Protein AF-A0A7V4IIN2-F1 (afdb_monomer_lite)

Foldseek 3Di:
DDDDDDDDDDDDDPDDPPLQQDDFFAFADFAAFPDWQDDDDDGLVVQQLQAKEKEWEDDLPDPVQLVLQLVVLVVCVVQVRHYAYEYEYQDDSVRVNVSCVVCDSSRPGIYTYGDNCPNVCRPCVSNVHDDPGKMFIQASNRTTNDIDHSVPCVNVVCVVRRPPPRPQDPLNVLLVVLVVLVVVLLVCLQVVDDPPSLVVSQVSNQVSCVVNVGNDPPDHDDSVLSSLVSNLVSLLVVLLVCVLVVHDPVSNVVSCVSNVVSDDPPDDVLQVCLLSQLVSLLVLLVCCQLVVHDPVSNVVSLVSNVPRDHLPLVSLLVSLCCLQPPPSRPDGDLVSSLSSLVSSCVSVVLLALSSLQSNLSSCVVVVNLVVSLVSLVSSLVNDPDPVVSVVSVVVNVVSVVVVVVVVPDDDDD

Radius of gyration: 40.84 Å; chains: 1; bounding box: 94×86×104 Å

Secondary structure (DSSP, 8-state):
--PPPPP------------PPP-TTSBPPPP-EEEEEES----HHHHTTT-EEEEEE--TT-HHHHHHHHHHHHHHHHTTTTEEEEEEESS-HHHHHHHHHHHGGGS-SEEEEESTTHHHIIIIITTT--SSSEEEEEPTTSBEEEEE-TTTTHHHHHHHHHSSPPPPPHHHHHHHHHHHHHHHHHHHHHHT--HHHHHHHHHHHHHHHHHTT-SBTTB---HHHHHHHHHHHHHHHHHHHHHHTT--HHHHHHHHHHHGGGPPTT--HHHHHHHHHHHHHHHHHHHHHHTT--HHHHHHHHHHHHT-----HHHHHHHHHHHHH-TT--S--HHHHHHHHHHHHHHTTT--HHHHHHHHHHHHHTT-HHHHHHHHHHHHHH---HHHHHHHHHHHHHHHHHHHHHHT-----

pLDDT: mean 90.15, std 13.03, range [38.31, 98.62]

Sequence (413 aa):
MKRHFPALVAALALVPFTALSAKLGDPAAPLKIAAWIKGEPVDLAEVKGKKIVVVEFWATWCGPCRTSIPHLTELQKQFADEVIFIGISDESADKVRPFVDQMGDKMDYTVAVDDNRQTSDGYMKAYGQNGIPCAFIVDREGRVAWVGHPMGDLHAQLHKLADAPAPESPADKQRAEARRKLKEFTELAAQGGDAARLDALAAELSALDRELGGLEPGRKFDGSALRRTVRFETLMRDYQRAIAAGQSAEVVARLEAEAKPLAPPGFKFEDYRGTVGLQRAFQEYYRAVTTGGEASKIEVLTRRLELVESTDVDAQNEIAWTLLTDERIKTRNPKLALKFAEAAFRASDGRNADVLDTYARALFDNQQAAEATRQQRRAVELTTEAARKAELRATLERYERSLSVVTNAPAAR

Structure (mmCIF, N/CA/C/O backbone):
data_AF-A0A7V4IIN2-F1
#
_entry.id   AF-A0A7V4IIN2-F1
#
loop_
_atom_site.group_PDB
_atom_site.id
_atom_site.type_symbol
_atom_site.label_atom_id
_atom_site.label_alt_id
_atom_site.label_comp_id
_atom_site.label_asym_id
_atom_site.label_entity_id
_atom_site.label_seq_id
_atom_site.pdbx_PDB_ins_code
_atom_site.Cartn_x
_atom_site.Cartn_y
_atom_site.Cartn_z
_atom_site.occupancy
_atom_site.B_iso_or_equiv
_atom_site.auth_seq_id
_atom_site.auth_comp_id
_atom_site.auth_asym_id
_atom_site.auth_atom_id
_atom_site.pdbx_PDB_model_num
ATOM 1 N N . MET A 1 1 ? 38.439 58.459 -39.322 1.00 42.75 1 MET A N 1
ATOM 2 C CA . MET A 1 1 ? 38.034 57.206 -38.643 1.00 42.75 1 MET A CA 1
ATOM 3 C C . MET A 1 1 ? 38.003 56.061 -39.650 1.00 42.75 1 MET A C 1
ATOM 5 O O . MET A 1 1 ? 37.035 55.936 -40.382 1.00 42.75 1 MET A O 1
ATOM 9 N N . LYS A 1 2 ? 39.060 55.246 -39.722 1.00 38.31 2 LYS A N 1
ATOM 10 C CA . LYS A 1 2 ? 39.044 53.930 -40.381 1.00 38.31 2 LYS A CA 1
ATOM 11 C C . LYS A 1 2 ? 39.754 52.974 -39.423 1.00 38.31 2 LYS A C 1
ATOM 13 O O . LYS A 1 2 ? 40.936 53.155 -39.157 1.00 38.31 2 LYS A O 1
ATOM 18 N N . ARG A 1 3 ? 39.001 52.071 -38.792 1.00 47.53 3 ARG A N 1
ATOM 19 C CA . ARG A 1 3 ? 39.524 51.088 -37.833 1.00 47.53 3 ARG A CA 1
ATOM 20 C C . ARG A 1 3 ? 39.933 49.835 -38.606 1.00 47.53 3 ARG A C 1
ATOM 22 O O . ARG A 1 3 ? 39.095 49.234 -39.268 1.00 47.53 3 ARG A O 1
ATOM 29 N N . HIS A 1 4 ? 41.209 49.474 -38.521 1.00 44.88 4 HIS A N 1
ATOM 30 C CA . HIS A 1 4 ? 41.732 48.191 -38.980 1.00 44.88 4 HIS A CA 1
ATOM 31 C C . HIS A 1 4 ? 41.374 47.100 -37.959 1.00 44.88 4 HIS A C 1
ATOM 33 O O . HIS A 1 4 ? 41.642 47.264 -36.771 1.00 44.88 4 HIS A O 1
ATOM 39 N N . PHE A 1 5 ? 40.771 46.004 -38.419 1.00 38.94 5 PHE A N 1
ATOM 40 C CA . PHE A 1 5 ? 40.630 44.752 -37.668 1.00 38.94 5 PHE A CA 1
ATOM 41 C C . PHE A 1 5 ? 41.769 43.811 -38.094 1.00 38.94 5 PHE A C 1
ATOM 43 O O . PHE A 1 5 ? 41.956 43.646 -39.302 1.00 38.94 5 PHE A O 1
ATOM 50 N N . PRO A 1 6 ? 42.530 43.188 -37.176 1.00 51.00 6 PRO A N 1
ATOM 51 C CA . PRO A 1 6 ? 43.477 42.153 -37.556 1.00 51.00 6 PRO A CA 1
ATOM 52 C C . PRO A 1 6 ? 42.736 40.822 -37.741 1.00 51.00 6 PRO A C 1
ATOM 54 O O . PRO A 1 6 ? 41.896 40.440 -36.926 1.00 51.00 6 PRO A O 1
ATOM 57 N N . ALA A 1 7 ? 43.046 40.125 -38.833 1.00 45.19 7 ALA A N 1
ATOM 58 C CA . ALA A 1 7 ? 42.590 38.767 -39.091 1.00 45.19 7 ALA A CA 1
ATOM 59 C C . ALA A 1 7 ? 43.350 37.788 -38.182 1.00 45.19 7 ALA A C 1
ATOM 61 O O . ALA A 1 7 ? 44.577 37.710 -38.237 1.00 45.19 7 ALA A O 1
ATOM 62 N N . LEU A 1 8 ? 42.620 37.046 -37.348 1.00 41.69 8 LEU A N 1
ATOM 63 C CA . LEU A 1 8 ? 43.163 35.944 -36.560 1.00 41.69 8 LEU A CA 1
ATOM 64 C C . LEU A 1 8 ? 43.111 34.672 -37.422 1.00 41.69 8 LEU A C 1
ATOM 66 O O . LEU A 1 8 ? 42.033 34.147 -37.696 1.00 41.69 8 LEU A O 1
ATOM 70 N N . VAL A 1 9 ? 44.267 34.192 -37.878 1.00 48.12 9 VAL A N 1
ATOM 71 C CA . VAL A 1 9 ? 44.399 32.882 -38.531 1.00 48.12 9 VAL A CA 1
ATOM 72 C C . VAL A 1 9 ? 44.405 31.820 -37.432 1.00 48.12 9 VAL A C 1
ATOM 74 O O . VAL A 1 9 ? 45.369 31.710 -36.678 1.00 48.12 9 VAL A O 1
ATOM 77 N N . ALA A 1 10 ? 43.319 31.057 -37.312 1.00 40.97 10 ALA A N 1
ATOM 78 C CA . ALA A 1 10 ? 43.254 29.908 -36.417 1.00 40.97 10 ALA A CA 1
ATOM 79 C C . ALA A 1 10 ? 43.973 28.713 -37.064 1.00 40.97 10 ALA A C 1
ATOM 81 O O . ALA A 1 10 ? 43.514 28.165 -38.065 1.00 40.97 10 ALA A O 1
ATOM 82 N N . ALA A 1 11 ? 45.113 28.318 -36.495 1.00 47.22 11 ALA A N 1
ATOM 83 C CA . ALA A 1 11 ? 45.787 27.072 -36.832 1.00 47.22 11 ALA A CA 1
ATOM 84 C C . ALA A 1 11 ? 44.962 25.889 -36.298 1.00 47.22 11 ALA A C 1
ATOM 86 O O . ALA A 1 11 ? 44.806 25.724 -35.088 1.00 47.22 11 ALA A O 1
ATOM 87 N N . LEU A 1 12 ? 44.415 25.079 -37.206 1.00 41.94 12 LEU A N 1
ATOM 88 C CA . LEU A 1 12 ? 43.689 23.856 -36.878 1.00 41.94 12 LEU A CA 1
ATOM 89 C C . LEU A 1 12 ? 44.708 22.772 -36.487 1.00 41.94 12 LEU A C 1
ATOM 91 O O . LEU A 1 12 ? 45.380 22.202 -37.345 1.00 41.94 12 LEU A O 1
ATOM 95 N N . ALA A 1 13 ? 44.861 22.510 -35.190 1.00 44.78 13 ALA A N 1
ATOM 96 C CA . ALA A 1 13 ? 45.650 21.380 -34.716 1.00 44.78 13 ALA A CA 1
ATOM 97 C C . ALA A 1 13 ? 44.906 20.072 -35.041 1.00 44.78 13 ALA A C 1
ATOM 99 O O . ALA A 1 13 ? 43.850 19.799 -34.469 1.00 44.78 13 ALA A O 1
ATOM 100 N N . LEU A 1 14 ? 45.449 19.263 -35.959 1.00 47.78 14 LEU A N 1
ATOM 101 C CA . LEU A 1 14 ? 45.040 17.867 -36.118 1.00 47.78 14 LEU A CA 1
ATOM 102 C C . LEU A 1 14 ? 45.429 17.107 -34.844 1.00 47.78 14 LEU A C 1
ATOM 104 O O . LEU A 1 14 ? 46.600 16.795 -34.631 1.00 47.78 14 LEU A O 1
ATOM 108 N N . VAL A 1 15 ? 44.445 16.797 -34.005 1.00 41.09 15 VAL A N 1
ATOM 109 C CA . VAL A 1 15 ? 44.605 15.787 -32.957 1.00 41.09 15 VAL A CA 1
ATOM 110 C C . VAL A 1 15 ? 44.488 14.419 -33.641 1.00 41.09 15 VAL A C 1
ATOM 112 O O . VAL A 1 15 ? 43.476 14.170 -34.301 1.00 41.09 15 VAL A O 1
ATOM 115 N N . PRO A 1 16 ? 45.495 13.533 -33.549 1.00 40.69 16 PRO A N 1
ATOM 116 C CA . PRO A 1 16 ? 45.401 12.207 -34.139 1.00 40.69 16 PRO A CA 1
ATOM 117 C C . PRO A 1 16 ? 44.285 11.423 -33.439 1.00 40.69 16 PRO A C 1
ATOM 119 O O . PRO A 1 16 ? 44.262 11.311 -32.214 1.00 40.69 16 PRO A O 1
ATOM 122 N N . PHE A 1 17 ? 43.353 10.887 -34.227 1.00 40.25 17 PHE A N 1
ATOM 123 C CA . PHE A 1 17 ? 42.291 9.998 -33.762 1.00 40.25 17 PHE A CA 1
ATOM 124 C C . PHE A 1 17 ? 42.932 8.654 -33.386 1.00 40.25 17 PHE A C 1
ATOM 126 O O . PHE A 1 17 ? 43.037 7.740 -34.201 1.00 40.25 17 PHE A O 1
ATOM 133 N N . THR A 1 18 ? 43.444 8.533 -32.164 1.00 42.94 18 THR A N 1
ATOM 134 C CA . THR A 1 18 ? 43.781 7.220 -31.614 1.00 42.94 18 THR A CA 1
ATOM 135 C C . THR A 1 18 ? 42.470 6.460 -31.453 1.00 42.94 18 THR A C 1
ATOM 137 O O . THR A 1 18 ? 41.661 6.824 -30.600 1.00 42.94 18 THR A O 1
ATOM 140 N N . ALA A 1 19 ? 42.231 5.450 -32.295 1.00 49.09 19 ALA A N 1
ATOM 141 C CA . ALA A 1 19 ? 41.097 4.547 -32.141 1.00 49.09 19 ALA A CA 1
ATOM 142 C C . ALA A 1 19 ? 41.188 3.904 -30.751 1.00 49.09 19 ALA A C 1
ATOM 144 O O . ALA A 1 19 ? 42.097 3.122 -30.470 1.00 49.09 19 ALA A O 1
ATOM 145 N N . LEU A 1 20 ? 40.296 4.316 -29.853 1.00 59.19 20 LEU A N 1
ATOM 146 C CA . LEU A 1 20 ? 40.226 3.779 -28.505 1.00 59.19 20 LEU A CA 1
ATOM 147 C C . LEU A 1 20 ? 39.726 2.333 -28.620 1.00 59.19 20 LEU A C 1
ATOM 149 O O . LEU A 1 20 ? 38.662 2.107 -29.191 1.00 59.19 20 LEU A O 1
ATOM 153 N N . SER A 1 21 ? 40.492 1.361 -28.120 1.00 78.50 21 SER A N 1
ATOM 154 C CA . SER A 1 21 ? 40.001 -0.018 -27.998 1.00 78.50 21 SER A CA 1
ATOM 155 C C . SER A 1 21 ? 38.745 -0.022 -27.123 1.00 78.50 21 SER A C 1
ATOM 157 O O . SER A 1 21 ? 38.746 0.591 -26.050 1.00 78.50 21 SER A O 1
ATOM 159 N N . ALA A 1 22 ? 37.697 -0.706 -27.578 1.00 88.50 22 ALA A N 1
ATOM 160 C CA . ALA A 1 22 ? 36.450 -0.856 -26.838 1.00 88.50 22 ALA A CA 1
ATOM 161 C C . ALA A 1 22 ? 36.650 -1.724 -25.586 1.00 88.50 22 ALA A C 1
ATOM 163 O O . ALA A 1 22 ? 37.564 -2.554 -25.520 1.00 88.50 22 ALA A O 1
ATOM 164 N N . LYS A 1 23 ? 35.802 -1.520 -24.577 1.00 92.25 23 LYS A N 1
ATOM 165 C CA . LYS A 1 23 ? 35.836 -2.217 -23.286 1.00 92.25 23 LYS A CA 1
ATOM 166 C C . LYS A 1 23 ? 34.502 -2.901 -22.999 1.00 92.25 23 LYS A C 1
ATOM 168 O O . LYS A 1 23 ? 33.460 -2.563 -23.562 1.00 92.25 23 LYS A O 1
ATOM 173 N N . LEU A 1 24 ? 34.533 -3.894 -22.110 1.00 93.56 24 LEU A N 1
ATOM 174 C CA . LEU A 1 24 ? 33.300 -4.479 -21.581 1.00 93.56 24 LEU A CA 1
ATOM 175 C C . LEU A 1 24 ? 32.486 -3.386 -20.872 1.00 93.56 24 LEU A C 1
ATOM 177 O O . LEU A 1 24 ? 33.045 -2.572 -20.137 1.00 93.56 24 LEU A O 1
ATOM 181 N N . GLY A 1 25 ? 31.178 -3.374 -21.108 1.00 90.69 25 GLY A N 1
ATOM 182 C CA . GLY A 1 25 ? 30.256 -2.330 -20.670 1.00 90.69 25 GLY A CA 1
ATOM 183 C C . GLY A 1 25 ? 30.037 -1.206 -21.688 1.00 90.69 25 GLY A C 1
ATOM 184 O O . GLY A 1 25 ? 29.107 -0.425 -21.506 1.00 90.69 25 GLY A O 1
ATOM 185 N N . ASP A 1 26 ? 30.813 -1.128 -22.771 1.00 93.69 26 ASP A N 1
ATOM 186 C CA . ASP A 1 26 ? 30.517 -0.185 -23.854 1.00 93.69 26 ASP A CA 1
ATOM 187 C C . ASP A 1 26 ? 29.273 -0.633 -24.654 1.00 93.69 26 ASP A C 1
ATOM 189 O O . ASP A 1 26 ? 28.980 -1.836 -24.719 1.00 93.69 26 ASP A O 1
ATOM 193 N N . PRO A 1 27 ? 28.514 0.302 -25.264 1.00 94.88 27 PRO A N 1
ATOM 194 C CA . PRO A 1 27 ? 27.403 -0.039 -26.148 1.00 94.88 27 PRO A CA 1
ATOM 195 C C . PRO A 1 27 ? 27.847 -0.949 -27.297 1.00 94.88 27 PRO A C 1
ATOM 197 O O . PRO A 1 27 ? 28.863 -0.693 -27.943 1.00 94.88 27 PRO A O 1
ATOM 200 N N . ALA A 1 28 ? 27.059 -1.983 -27.579 1.00 96.31 28 ALA A N 1
ATOM 201 C CA . ALA A 1 28 ? 27.316 -2.889 -28.687 1.00 96.31 28 ALA A CA 1
ATOM 202 C C . ALA A 1 28 ? 27.182 -2.156 -30.034 1.00 96.31 28 ALA A C 1
ATOM 204 O O . ALA A 1 28 ? 26.270 -1.344 -30.229 1.00 96.31 28 ALA A O 1
ATOM 205 N N . ALA A 1 29 ? 28.087 -2.436 -30.974 1.00 96.00 29 ALA A N 1
ATOM 206 C CA . ALA A 1 29 ? 28.014 -1.851 -32.307 1.00 96.00 29 ALA A CA 1
ATOM 207 C C . ALA A 1 29 ? 26.756 -2.356 -33.052 1.00 96.00 29 ALA A C 1
ATOM 209 O O . ALA A 1 29 ? 26.372 -3.520 -32.884 1.00 96.00 29 ALA A O 1
ATOM 210 N N . PRO A 1 30 ? 26.109 -1.525 -33.892 1.00 95.69 30 PRO A N 1
ATOM 211 C CA . PRO A 1 30 ? 24.984 -1.970 -34.710 1.00 95.69 30 PRO A CA 1
ATOM 212 C C . PRO A 1 30 ? 25.372 -3.139 -35.622 1.00 95.69 30 PRO A C 1
ATOM 214 O O . PRO A 1 30 ? 26.466 -3.142 -36.187 1.00 95.69 30 PRO A O 1
ATOM 217 N N . LEU A 1 31 ? 24.456 -4.087 -35.824 1.00 97.56 31 LEU A N 1
ATOM 218 C CA . LEU A 1 31 ? 24.657 -5.178 -36.778 1.00 97.56 31 LEU A CA 1
ATOM 219 C C . LEU A 1 31 ? 24.512 -4.637 -38.208 1.00 97.56 31 LEU A C 1
ATOM 221 O O . LEU A 1 31 ? 23.468 -4.101 -38.584 1.00 97.56 31 LEU A O 1
ATOM 225 N N . LYS A 1 32 ? 25.575 -4.750 -39.003 1.00 97.69 32 LYS A N 1
ATOM 226 C CA . LYS A 1 32 ? 25.620 -4.387 -40.424 1.00 97.69 32 LYS A CA 1
ATOM 227 C C . LYS A 1 32 ? 25.656 -5.671 -41.242 1.00 97.69 32 LYS A C 1
ATOM 229 O O . LYS A 1 32 ? 26.708 -6.284 -41.402 1.00 97.69 32 LYS A O 1
ATOM 234 N N . ILE A 1 33 ? 24.480 -6.104 -41.688 1.00 98.19 33 ILE A N 1
ATOM 235 C CA . ILE A 1 33 ? 24.252 -7.420 -42.292 1.00 98.19 33 ILE A CA 1
ATOM 236 C C . ILE A 1 33 ? 23.889 -7.263 -43.768 1.00 98.19 33 ILE A C 1
ATOM 238 O O . ILE A 1 33 ? 22.940 -6.553 -44.096 1.00 98.19 33 ILE A O 1
ATOM 242 N N . ALA A 1 34 ? 24.613 -7.959 -44.646 1.00 97.12 34 ALA A N 1
ATOM 243 C CA . ALA A 1 34 ? 24.330 -8.006 -46.079 1.00 97.12 34 ALA A CA 1
ATOM 244 C C . ALA A 1 34 ? 23.224 -9.015 -46.418 1.00 97.12 34 ALA A C 1
ATOM 246 O O . ALA A 1 34 ? 22.419 -8.776 -47.317 1.00 97.12 34 ALA A O 1
ATOM 247 N N . ALA A 1 35 ? 23.176 -10.147 -45.708 1.00 97.81 35 ALA A N 1
ATOM 248 C CA . ALA A 1 35 ? 22.148 -11.164 -45.904 1.00 97.81 35 ALA A CA 1
ATOM 249 C C . ALA A 1 35 ? 21.874 -11.954 -44.621 1.00 97.81 35 ALA A C 1
ATOM 251 O O . ALA A 1 35 ? 22.801 -12.409 -43.955 1.00 97.81 35 ALA A O 1
ATOM 252 N N . TRP A 1 36 ? 20.598 -12.194 -44.323 1.00 98.25 36 TRP A N 1
ATOM 253 C CA . TRP A 1 36 ? 20.172 -13.185 -43.334 1.00 98.25 36 TRP A CA 1
ATOM 254 C C . TRP A 1 36 ? 19.980 -14.528 -44.050 1.00 98.25 36 TRP A C 1
ATOM 256 O O . TRP A 1 36 ? 19.263 -14.621 -45.049 1.00 98.25 36 TRP A O 1
ATOM 266 N N . ILE A 1 37 ? 20.693 -15.559 -43.602 1.00 98.19 37 ILE A N 1
ATOM 267 C CA . ILE A 1 37 ? 20.724 -16.880 -44.245 1.00 98.19 37 ILE A CA 1
ATOM 268 C C . ILE A 1 37 ? 19.664 -17.803 -43.644 1.00 98.19 37 ILE A C 1
ATOM 270 O O . ILE A 1 37 ? 19.008 -18.528 -44.393 1.00 98.19 37 ILE A O 1
ATOM 274 N N . LYS A 1 38 ? 19.490 -17.746 -42.318 1.00 97.38 38 LYS A N 1
ATOM 275 C CA . LYS A 1 38 ? 18.531 -18.536 -41.537 1.00 97.38 38 LYS A CA 1
ATOM 276 C C . LYS A 1 38 ? 18.012 -17.702 -40.361 1.00 97.38 38 LYS A C 1
ATOM 278 O O . LYS A 1 38 ? 18.786 -16.955 -39.768 1.00 97.38 38 LYS A O 1
ATOM 283 N N . GLY A 1 39 ? 16.741 -17.882 -40.000 1.00 95.25 39 GLY A N 1
ATOM 284 C CA . GLY A 1 39 ? 16.092 -17.172 -38.892 1.00 95.25 39 GLY A CA 1
ATOM 285 C C . GLY A 1 39 ? 15.646 -15.751 -39.246 1.00 95.25 39 GLY A C 1
ATOM 286 O O . GLY A 1 39 ? 15.902 -15.259 -40.345 1.00 95.25 39 GLY A O 1
ATOM 287 N N . GLU A 1 40 ? 14.961 -15.107 -38.302 1.00 94.50 40 GLU A N 1
ATOM 288 C CA . GLU A 1 40 ? 14.460 -13.740 -38.465 1.00 94.50 40 GLU A CA 1
ATOM 289 C C . GLU A 1 40 ? 15.576 -12.697 -38.279 1.00 94.50 40 GLU A C 1
ATOM 291 O O . GLU A 1 40 ? 16.470 -12.903 -37.446 1.00 94.50 40 GLU A O 1
ATOM 296 N N . PRO A 1 41 ? 15.522 -11.562 -39.004 1.00 97.06 41 PRO A N 1
ATOM 297 C CA . PRO A 1 41 ? 16.398 -10.425 -38.758 1.00 97.06 41 PRO A CA 1
ATOM 298 C C . PRO A 1 41 ? 16.310 -9.924 -37.315 1.00 97.06 41 PRO A C 1
ATOM 300 O O . PRO A 1 41 ? 15.226 -9.821 -36.744 1.00 97.06 41 PRO A O 1
ATOM 303 N N . VAL A 1 42 ? 17.456 -9.559 -36.740 1.00 96.31 42 VAL A N 1
ATOM 304 C CA . VAL A 1 42 ? 17.539 -9.039 -35.370 1.00 96.31 42 VAL A CA 1
ATOM 305 C C . VAL A 1 42 ? 18.073 -7.613 -35.385 1.00 96.31 42 VAL A C 1
ATOM 307 O O . VAL A 1 42 ? 19.199 -7.374 -35.824 1.00 96.31 42 VAL A O 1
ATOM 310 N N . ASP A 1 43 ? 17.289 -6.678 -34.850 1.00 95.06 43 ASP A N 1
ATOM 311 C CA . ASP A 1 43 ? 17.740 -5.326 -34.522 1.00 95.06 43 ASP A CA 1
ATOM 312 C C . ASP A 1 43 ? 18.022 -5.220 -33.016 1.00 95.06 43 ASP A C 1
ATOM 314 O O . ASP A 1 43 ? 17.127 -5.379 -32.180 1.00 95.06 43 ASP A O 1
ATOM 318 N N . LEU A 1 44 ? 19.277 -4.916 -32.665 1.00 93.62 44 LEU A N 1
ATOM 319 C CA . LEU A 1 44 ? 19.709 -4.731 -31.277 1.00 93.62 44 LEU A CA 1
ATOM 320 C C . LEU A 1 44 ? 18.919 -3.630 -30.556 1.00 93.62 44 LEU A C 1
ATOM 322 O O . LEU A 1 44 ? 18.720 -3.721 -29.345 1.00 93.62 44 LEU A O 1
ATOM 326 N N . ALA A 1 45 ? 18.451 -2.604 -31.271 1.00 90.75 45 ALA A N 1
ATOM 327 C CA . ALA A 1 45 ? 17.655 -1.533 -30.683 1.00 90.75 45 ALA A CA 1
ATOM 328 C C . ALA A 1 45 ? 16.253 -2.010 -30.270 1.00 90.75 45 ALA A C 1
ATOM 330 O O . ALA A 1 45 ? 15.749 -1.588 -29.229 1.00 90.75 45 ALA A O 1
ATOM 331 N N . GLU A 1 46 ? 15.637 -2.910 -31.040 1.00 90.38 46 GLU A N 1
ATOM 332 C CA . GLU A 1 46 ? 14.282 -3.413 -30.776 1.00 90.38 46 GLU A CA 1
ATOM 333 C C . GLU A 1 46 ? 14.231 -4.450 -29.650 1.00 90.38 46 GLU A C 1
ATOM 335 O O . GLU A 1 46 ? 13.216 -4.561 -28.945 1.00 90.38 46 GLU A O 1
ATOM 340 N N . VAL A 1 47 ? 15.314 -5.214 -29.482 1.00 91.44 47 VAL A N 1
ATOM 341 C CA . VAL A 1 47 ? 15.436 -6.262 -28.454 1.00 91.44 47 VAL A CA 1
ATOM 342 C C . VAL A 1 47 ? 16.055 -5.756 -27.150 1.00 91.44 47 VAL A C 1
ATOM 344 O O . VAL A 1 47 ? 15.973 -6.442 -26.126 1.00 91.44 47 VAL A O 1
ATOM 347 N N . LYS A 1 48 ? 16.604 -4.535 -27.147 1.00 89.88 48 LYS A N 1
ATOM 348 C CA . LYS A 1 48 ? 17.073 -3.852 -25.938 1.00 89.88 48 LYS A CA 1
ATOM 349 C C . LYS A 1 48 ? 15.945 -3.741 -24.905 1.00 89.88 48 LYS A C 1
ATOM 351 O O . LYS A 1 48 ? 14.831 -3.315 -25.195 1.00 89.88 48 LYS A O 1
ATOM 356 N N . GLY A 1 49 ? 16.250 -4.146 -23.680 1.00 85.19 49 GLY A N 1
ATOM 357 C CA . GLY A 1 49 ? 15.355 -4.250 -22.531 1.00 85.19 49 GLY A CA 1
ATOM 358 C C . GLY A 1 49 ? 14.558 -5.555 -22.475 1.00 85.19 49 GLY A C 1
ATOM 359 O O . GLY A 1 49 ? 13.897 -5.801 -21.472 1.00 85.19 49 GLY A O 1
ATOM 360 N N . LYS A 1 50 ? 14.609 -6.391 -23.525 1.00 89.81 50 LYS A N 1
ATOM 361 C CA . LYS A 1 50 ? 13.779 -7.600 -23.658 1.00 89.81 50 LYS A CA 1
ATOM 362 C C . LYS A 1 50 ? 14.598 -8.886 -23.618 1.00 89.81 50 LYS A C 1
ATOM 364 O O . LYS A 1 50 ? 14.223 -9.821 -22.918 1.00 89.81 50 LYS A O 1
ATOM 369 N N . LYS A 1 51 ? 15.692 -8.947 -24.379 1.00 93.88 51 LYS A N 1
ATOM 370 C CA . LYS A 1 51 ? 16.497 -10.161 -24.571 1.00 93.88 51 LYS A CA 1
ATOM 371 C C . LYS A 1 51 ? 17.983 -9.847 -24.436 1.00 93.88 51 LYS A C 1
ATOM 373 O O . LYS A 1 51 ? 18.416 -8.733 -24.723 1.00 93.88 51 LYS A O 1
ATOM 378 N N . ILE A 1 52 ? 18.748 -10.842 -24.013 1.00 96.38 52 ILE A N 1
ATOM 379 C CA . ILE A 1 52 ? 20.206 -10.879 -24.174 1.00 96.38 52 ILE A CA 1
ATOM 380 C C . ILE A 1 52 ? 20.491 -11.331 -25.614 1.00 96.38 52 ILE A C 1
ATOM 382 O O . ILE A 1 52 ? 19.727 -12.120 -26.170 1.00 96.38 52 ILE A O 1
ATOM 386 N N . VAL A 1 53 ? 21.569 -10.857 -26.238 1.00 98.06 53 VAL A N 1
ATOM 387 C CA . VAL A 1 53 ? 21.953 -11.290 -27.592 1.00 98.06 53 VAL A CA 1
ATOM 388 C C . VAL A 1 53 ? 23.365 -11.857 -27.583 1.00 98.06 53 VAL A C 1
ATOM 390 O O . VAL A 1 53 ? 24.293 -11.208 -27.113 1.00 98.06 53 VAL A O 1
ATOM 393 N N . VAL A 1 54 ? 23.541 -13.061 -28.120 1.00 98.50 54 VAL A N 1
ATOM 394 C CA . VAL A 1 54 ? 24.855 -13.649 -28.386 1.00 98.50 54 VAL A CA 1
ATOM 395 C C . VAL A 1 54 ? 25.199 -13.414 -29.848 1.00 98.50 54 VAL A C 1
ATOM 397 O O . VAL A 1 54 ? 24.501 -13.901 -30.735 1.00 98.50 54 VAL A O 1
ATOM 400 N N . VAL A 1 55 ? 26.280 -12.680 -30.095 1.00 98.56 55 VAL A N 1
ATOM 401 C CA . VAL A 1 55 ? 26.827 -12.443 -31.435 1.00 98.56 55 VAL A CA 1
ATOM 402 C C . VAL A 1 55 ? 28.093 -13.275 -31.580 1.00 98.56 55 VAL A C 1
ATOM 404 O O . VAL A 1 55 ? 29.086 -13.010 -30.905 1.00 98.56 55 VAL A O 1
ATOM 407 N N . GLU A 1 56 ? 28.057 -14.299 -32.425 1.00 98.50 56 GLU A N 1
ATOM 408 C CA . GLU A 1 56 ? 29.171 -15.217 -32.651 1.00 98.50 56 GLU A CA 1
ATOM 409 C C . GLU A 1 56 ? 29.746 -15.055 -34.057 1.00 98.50 56 GLU A C 1
ATOM 411 O O . GLU A 1 56 ? 29.006 -14.946 -35.025 1.00 98.50 56 GLU A O 1
ATOM 416 N N . PHE A 1 57 ? 31.072 -15.011 -34.166 1.00 98.62 57 PHE A N 1
ATOM 417 C CA . PHE A 1 57 ? 31.799 -14.868 -35.422 1.00 98.62 57 PHE A CA 1
ATOM 418 C C . PHE A 1 57 ? 32.438 -16.195 -35.821 1.00 98.62 57 PHE A C 1
ATOM 420 O O . PHE A 1 57 ? 33.229 -16.759 -35.058 1.00 98.62 57 PHE A O 1
ATOM 427 N N . TRP A 1 58 ? 32.142 -16.651 -37.040 1.00 98.50 58 TRP A N 1
ATOM 428 C CA . TRP A 1 58 ? 32.551 -17.962 -37.547 1.00 98.50 58 TRP A CA 1
ATOM 429 C C . TRP A 1 58 ? 32.777 -17.974 -39.066 1.00 98.50 58 TRP A C 1
ATOM 431 O O . TRP A 1 58 ? 32.483 -17.017 -39.783 1.00 98.50 58 TRP A O 1
ATOM 441 N N . ALA A 1 59 ? 33.296 -19.092 -39.576 1.00 97.75 59 ALA A N 1
ATOM 442 C CA . ALA A 1 59 ? 33.442 -19.327 -41.009 1.00 97.75 59 ALA A CA 1
ATOM 443 C C . ALA A 1 59 ? 33.263 -20.806 -41.361 1.00 97.75 59 ALA A C 1
ATOM 445 O O . ALA A 1 59 ? 33.580 -21.699 -40.569 1.00 97.75 59 ALA A O 1
ATOM 446 N N . THR A 1 60 ? 32.820 -21.076 -42.586 1.00 97.69 60 THR A N 1
ATOM 447 C CA . THR A 1 60 ? 32.597 -22.425 -43.112 1.00 97.69 60 THR A CA 1
ATOM 448 C C . THR A 1 60 ? 33.874 -23.252 -43.100 1.00 97.69 60 THR A C 1
ATOM 450 O O . THR A 1 60 ? 33.810 -24.443 -42.826 1.00 97.69 60 THR A O 1
ATOM 453 N N . TRP A 1 61 ? 35.051 -22.665 -43.327 1.00 96.75 61 TRP A N 1
ATOM 454 C CA . TRP A 1 61 ? 36.347 -23.361 -43.324 1.00 96.75 61 TRP A CA 1
ATOM 455 C C . TRP A 1 61 ? 36.944 -23.574 -41.920 1.00 96.75 61 TRP A C 1
ATOM 457 O O . TRP A 1 61 ? 37.913 -24.319 -41.768 1.00 96.75 61 TRP A O 1
ATOM 467 N N . CYS A 1 62 ? 36.379 -22.952 -40.885 1.00 96.56 62 CYS A N 1
ATOM 468 C CA . CYS A 1 62 ? 36.923 -22.973 -39.531 1.00 96.56 62 CYS A CA 1
ATOM 469 C C . CYS A 1 62 ? 36.541 -24.265 -38.792 1.00 96.56 62 CYS A C 1
ATOM 471 O O . CYS A 1 62 ? 35.431 -24.403 -38.281 1.00 96.56 62 CYS A O 1
ATOM 473 N N . GLY A 1 63 ? 37.481 -25.210 -38.691 1.00 95.50 63 GLY A N 1
ATOM 474 C CA . GLY A 1 63 ? 37.288 -26.483 -37.982 1.00 95.50 63 GLY A CA 1
ATOM 475 C C . GLY A 1 63 ? 36.746 -26.331 -36.550 1.00 95.50 63 GLY A C 1
ATOM 476 O O . GLY A 1 63 ? 35.708 -26.921 -36.254 1.00 95.50 63 GLY A O 1
ATOM 477 N N . PRO A 1 64 ? 37.371 -25.515 -35.677 1.00 95.75 64 PRO A N 1
ATOM 478 C CA . PRO A 1 64 ? 36.866 -25.277 -34.322 1.00 95.75 64 PRO A CA 1
ATOM 479 C C . PRO A 1 64 ? 35.450 -24.682 -34.280 1.00 95.75 64 PRO A C 1
ATOM 481 O O . PRO A 1 64 ? 34.653 -25.089 -33.438 1.00 95.75 64 PRO A O 1
ATOM 484 N N . CYS A 1 65 ? 35.102 -23.799 -35.222 1.00 96.62 65 CYS A N 1
ATOM 485 C CA . CYS A 1 65 ? 33.760 -23.225 -35.332 1.00 96.62 65 CYS A CA 1
ATOM 486 C C . CYS A 1 65 ? 32.713 -24.307 -35.636 1.00 96.62 65 CYS A C 1
ATOM 488 O O . CYS A 1 65 ? 31.658 -24.363 -35.013 1.00 96.62 65 CYS A O 1
ATOM 490 N N . ARG A 1 66 ? 33.022 -25.244 -36.544 1.00 96.75 66 ARG A N 1
ATOM 491 C CA . ARG A 1 66 ? 32.121 -26.372 -36.851 1.00 96.75 66 ARG A CA 1
ATOM 492 C C . ARG A 1 66 ? 31.800 -27.219 -35.615 1.00 96.75 66 ARG A C 1
ATOM 494 O O . ARG A 1 66 ? 30.701 -27.760 -35.524 1.00 96.75 66 ARG A O 1
ATOM 501 N N . THR A 1 67 ? 32.740 -27.317 -34.675 1.00 95.44 67 THR A N 1
ATOM 502 C CA . THR A 1 67 ? 32.552 -28.017 -33.398 1.00 95.44 67 THR A CA 1
ATOM 503 C C . THR A 1 67 ? 31.687 -27.223 -32.415 1.00 95.44 67 THR A C 1
ATOM 505 O O . THR A 1 67 ? 30.936 -27.838 -31.662 1.00 95.44 67 THR A O 1
ATOM 508 N N . SER A 1 68 ? 31.744 -25.884 -32.416 1.00 96.00 68 SER A N 1
ATOM 509 C CA . SER A 1 68 ? 30.930 -25.048 -31.518 1.00 96.00 68 SER A CA 1
ATOM 510 C C . SER A 1 68 ? 29.487 -24.852 -31.981 1.00 96.00 68 SER A C 1
ATOM 512 O O . SER A 1 68 ? 28.614 -24.643 -31.144 1.00 96.00 68 SER A O 1
ATOM 514 N N . ILE A 1 69 ? 29.206 -24.958 -33.282 1.00 98.06 69 ILE A N 1
ATOM 515 C CA . ILE A 1 69 ? 27.862 -24.748 -33.848 1.00 98.06 69 ILE A CA 1
ATOM 516 C C . ILE A 1 69 ? 26.769 -25.600 -33.152 1.00 98.06 69 ILE A C 1
ATOM 518 O O . ILE A 1 69 ? 25.788 -25.021 -32.681 1.00 98.06 69 ILE A O 1
ATOM 522 N N . PRO A 1 70 ? 26.915 -26.934 -32.984 1.00 97.69 70 PRO A N 1
ATOM 523 C CA . PRO A 1 70 ? 25.915 -27.730 -32.262 1.00 97.69 70 PRO A CA 1
ATOM 524 C C . PRO A 1 70 ? 25.719 -27.306 -30.802 1.00 97.69 70 PRO A C 1
ATOM 526 O O . PRO A 1 70 ? 24.612 -27.399 -30.280 1.00 97.69 70 PRO A O 1
ATOM 529 N N . HIS A 1 71 ? 26.775 -26.827 -30.140 1.00 96.19 71 HIS A N 1
ATOM 530 C CA . HIS A 1 71 ? 26.689 -26.349 -28.761 1.00 96.19 71 HIS A CA 1
ATOM 531 C C . HIS A 1 71 ? 25.889 -25.045 -28.657 1.00 96.19 71 HIS A C 1
ATOM 533 O O . HIS A 1 71 ? 25.056 -24.916 -27.766 1.00 96.19 71 HIS A O 1
ATOM 539 N N . LEU A 1 72 ? 26.082 -24.109 -29.592 1.00 97.69 72 LEU A N 1
ATOM 540 C CA . LEU A 1 72 ? 25.300 -22.869 -29.646 1.00 97.69 72 LEU A CA 1
ATOM 541 C C . LEU A 1 72 ? 23.816 -23.143 -29.907 1.00 97.69 72 LEU A C 1
ATOM 543 O O . LEU A 1 72 ? 22.966 -22.508 -29.290 1.00 97.69 72 LEU A O 1
ATOM 547 N N . THR A 1 73 ? 23.502 -24.131 -30.747 1.00 97.81 73 THR A N 1
ATOM 548 C CA . THR A 1 73 ? 22.126 -24.611 -30.936 1.00 97.81 73 THR A CA 1
ATOM 549 C C . THR A 1 73 ? 21.511 -25.123 -29.632 1.00 97.81 73 THR A C 1
ATOM 551 O O . THR A 1 73 ? 20.356 -24.823 -29.335 1.00 97.81 73 THR A O 1
ATOM 554 N N . GLU A 1 74 ? 22.264 -25.880 -28.833 1.00 97.44 74 GLU A N 1
ATOM 555 C CA . GLU A 1 74 ? 21.774 -26.372 -27.542 1.00 97.44 74 GLU A CA 1
ATOM 556 C C . GLU A 1 74 ? 21.543 -25.229 -26.545 1.00 97.44 74 GLU A C 1
ATOM 558 O O . GLU A 1 74 ? 20.499 -25.171 -25.897 1.00 97.44 74 GLU A O 1
ATOM 563 N N . LEU A 1 75 ? 22.465 -24.264 -26.471 1.00 96.62 75 LEU A N 1
ATOM 564 C CA . LEU A 1 75 ? 22.299 -23.095 -25.606 1.00 96.62 75 LEU A CA 1
ATOM 565 C C . LEU A 1 75 ? 21.112 -22.218 -26.035 1.00 96.62 75 LEU A C 1
ATOM 567 O O . LEU A 1 75 ? 20.346 -21.780 -25.182 1.00 96.62 75 LEU A O 1
ATOM 571 N N . GLN A 1 76 ? 20.908 -22.003 -27.337 1.00 95.38 76 GLN A N 1
ATOM 572 C CA . GLN A 1 76 ? 19.731 -21.300 -27.862 1.00 95.38 76 GLN A CA 1
ATOM 573 C C . GLN A 1 76 ? 18.432 -21.975 -27.404 1.00 95.38 76 GLN A C 1
ATOM 575 O O . GLN A 1 76 ? 17.493 -21.287 -27.017 1.00 95.38 76 GLN A O 1
ATOM 580 N N . LYS A 1 77 ? 18.369 -23.314 -27.401 1.00 96.00 77 LYS A N 1
ATOM 581 C CA . LYS A 1 77 ? 17.198 -24.053 -26.899 1.00 96.00 77 LYS A CA 1
ATOM 582 C C . LYS A 1 77 ? 17.022 -23.884 -25.395 1.00 96.00 77 LYS A C 1
ATOM 584 O O . LYS A 1 77 ? 15.905 -23.662 -24.939 1.00 96.00 77 LYS A O 1
ATOM 589 N N . GLN A 1 78 ? 18.113 -23.959 -24.635 1.00 95.31 78 GLN A N 1
ATOM 590 C CA . GLN A 1 78 ? 18.080 -23.797 -23.183 1.00 95.31 78 GLN A CA 1
ATOM 591 C C . GLN A 1 78 ? 17.615 -22.397 -22.754 1.00 95.31 78 GLN A C 1
ATOM 593 O O . GLN A 1 78 ? 16.918 -22.277 -21.752 1.00 95.31 78 GLN A O 1
ATOM 598 N N . PHE A 1 79 ? 17.982 -21.358 -23.506 1.00 94.44 79 PHE A N 1
ATOM 599 C CA . PHE A 1 79 ? 17.695 -19.960 -23.178 1.00 94.44 79 PHE A CA 1
ATOM 600 C C . PHE A 1 79 ? 16.700 -19.291 -24.143 1.00 94.44 79 PHE A C 1
ATOM 602 O O . PHE A 1 79 ? 16.699 -18.065 -24.263 1.00 94.44 79 PHE A O 1
ATOM 609 N N . ALA A 1 80 ? 15.844 -20.054 -24.832 1.00 90.19 80 ALA A N 1
ATOM 610 C CA . ALA A 1 80 ? 14.982 -19.545 -25.910 1.00 90.19 80 ALA A CA 1
ATOM 611 C C . ALA A 1 80 ? 14.094 -18.349 -25.488 1.00 90.19 80 ALA A C 1
ATOM 613 O O . ALA A 1 80 ? 13.856 -17.405 -26.254 1.00 90.19 80 ALA A O 1
ATOM 614 N N . ASP A 1 81 ? 13.649 -18.342 -24.230 1.00 89.25 81 ASP A N 1
ATOM 615 C CA . ASP A 1 81 ? 12.805 -17.285 -23.671 1.00 89.25 81 ASP A CA 1
ATOM 616 C C . ASP A 1 81 ? 13.575 -16.019 -23.275 1.00 89.25 81 ASP A C 1
ATOM 618 O O . ASP A 1 81 ? 12.964 -14.972 -23.048 1.00 89.25 81 ASP A O 1
ATOM 622 N N . GLU A 1 82 ? 14.904 -16.033 -23.295 1.00 91.56 82 GLU A N 1
ATOM 623 C CA . GLU A 1 82 ? 15.722 -14.976 -22.690 1.00 91.56 82 GLU A CA 1
ATOM 624 C C . GLU A 1 82 ? 16.837 -14.455 -23.595 1.00 91.56 82 GLU A C 1
ATOM 626 O O . GLU A 1 82 ? 17.186 -13.272 -23.519 1.00 91.56 82 GLU A O 1
ATOM 631 N N . VAL A 1 83 ? 17.373 -15.309 -24.467 1.00 96.06 83 VAL A N 1
ATOM 632 C CA . VAL A 1 83 ? 18.577 -15.046 -25.256 1.00 96.06 83 VAL A CA 1
ATOM 633 C C . VAL A 1 83 ? 18.300 -15.291 -26.740 1.00 96.06 83 VAL A C 1
ATOM 635 O O . VAL A 1 83 ? 17.604 -16.231 -27.107 1.00 96.06 83 VAL A O 1
ATOM 638 N N . ILE A 1 84 ? 18.854 -14.438 -27.601 1.00 97.44 84 ILE A N 1
ATOM 639 C CA . ILE A 1 84 ? 18.860 -14.607 -29.058 1.00 97.44 84 ILE A CA 1
ATOM 640 C C . ILE A 1 84 ? 20.294 -14.878 -29.509 1.00 97.44 84 ILE A C 1
ATOM 642 O O . ILE A 1 84 ? 21.185 -14.085 -29.219 1.00 97.44 84 ILE A O 1
ATOM 646 N N . PHE A 1 85 ? 20.521 -15.959 -30.252 1.00 98.38 85 PHE A N 1
ATOM 647 C CA . PHE A 1 85 ? 21.832 -16.293 -30.813 1.00 98.38 85 PHE A CA 1
ATOM 648 C C . PHE A 1 85 ? 21.913 -15.938 -32.302 1.00 98.38 85 PHE A C 1
ATOM 650 O O . PHE A 1 85 ? 21.032 -16.301 -33.083 1.00 98.38 85 PHE A O 1
ATOM 657 N N . ILE A 1 86 ? 22.991 -15.254 -32.693 1.00 98.62 86 ILE A N 1
ATOM 658 C CA . ILE A 1 86 ? 23.273 -14.832 -34.067 1.00 98.62 86 ILE A CA 1
ATOM 659 C C . ILE A 1 86 ? 24.693 -15.260 -34.443 1.00 98.62 86 ILE A C 1
ATOM 661 O O . ILE A 1 86 ? 25.661 -14.736 -33.896 1.00 98.62 86 ILE A O 1
ATOM 665 N N . GLY A 1 87 ? 24.823 -16.178 -35.401 1.00 98.44 87 GLY A N 1
ATOM 666 C CA . GLY A 1 87 ? 26.104 -16.528 -36.018 1.00 98.44 87 GLY A CA 1
ATOM 667 C C . GLY A 1 87 ? 26.368 -15.677 -37.256 1.00 98.44 87 GLY A C 1
ATOM 668 O O . GLY A 1 87 ? 25.618 -15.754 -38.229 1.00 98.44 87 GLY A O 1
ATOM 669 N N . ILE A 1 88 ? 27.448 -14.908 -37.254 1.00 98.62 88 ILE A N 1
ATOM 670 C CA . ILE A 1 88 ? 27.847 -13.985 -38.315 1.00 98.62 88 ILE A CA 1
ATOM 671 C C . ILE A 1 88 ? 29.113 -14.500 -38.997 1.00 98.62 88 ILE A C 1
ATOM 673 O O . ILE A 1 88 ? 30.139 -14.722 -38.353 1.00 98.62 88 ILE A O 1
ATOM 677 N N . SER A 1 89 ? 29.049 -14.651 -40.318 1.00 98.25 89 SER A N 1
ATOM 678 C CA . SER A 1 89 ? 30.217 -14.936 -41.152 1.00 98.25 89 SER A CA 1
ATOM 679 C C . SER A 1 89 ? 30.539 -13.752 -42.058 1.00 98.25 89 SER A C 1
ATOM 681 O O . SER A 1 89 ? 29.638 -13.058 -42.521 1.00 98.25 89 SER A O 1
ATOM 683 N N . ASP A 1 90 ? 31.821 -13.520 -42.331 1.00 95.94 90 ASP A N 1
ATOM 684 C CA . ASP A 1 90 ? 32.286 -12.537 -43.314 1.00 95.94 90 ASP A CA 1
ATOM 685 C C . ASP A 1 90 ? 32.465 -13.133 -44.724 1.00 95.94 90 ASP A C 1
ATOM 687 O O . ASP A 1 90 ? 32.888 -12.442 -45.654 1.00 95.94 90 ASP A O 1
ATOM 691 N N . GLU A 1 91 ? 32.145 -14.418 -44.900 1.00 97.50 91 GLU A N 1
ATOM 692 C CA . GLU A 1 91 ? 32.110 -15.074 -46.203 1.00 97.50 91 GLU A CA 1
ATOM 693 C C . GLU A 1 91 ? 30.867 -14.677 -47.012 1.00 97.50 91 GLU A C 1
ATOM 695 O O . GLU A 1 91 ? 29.849 -14.258 -46.471 1.00 97.50 91 GLU A O 1
ATOM 700 N N . SER A 1 92 ? 30.908 -14.853 -48.337 1.00 97.06 92 SER A N 1
ATOM 701 C CA . SER A 1 92 ? 29.749 -14.560 -49.186 1.00 97.06 92 SER A CA 1
ATOM 702 C C . SER A 1 92 ? 28.565 -15.490 -48.896 1.00 97.06 92 SER A C 1
ATOM 704 O O . SER A 1 92 ? 28.736 -16.672 -48.583 1.00 97.06 92 SER A O 1
ATOM 706 N N . ALA A 1 93 ? 27.344 -14.985 -49.096 1.00 97.31 93 ALA A N 1
ATOM 707 C CA . ALA A 1 93 ? 26.115 -15.762 -48.918 1.00 97.31 93 ALA A CA 1
ATOM 708 C C . ALA A 1 93 ? 26.104 -17.073 -49.728 1.00 97.31 93 ALA A C 1
ATOM 710 O O . ALA A 1 93 ? 25.625 -18.088 -49.225 1.00 97.31 93 ALA A O 1
ATOM 711 N N . ASP A 1 94 ? 26.695 -17.077 -50.927 1.00 97.00 94 ASP A N 1
ATOM 712 C CA . ASP A 1 94 ? 26.801 -18.265 -51.787 1.00 97.00 94 ASP A CA 1
ATOM 713 C C . ASP A 1 94 ? 27.679 -19.377 -51.190 1.00 97.00 94 ASP A C 1
ATOM 715 O O . ASP A 1 94 ? 27.501 -20.546 -51.523 1.00 97.00 94 ASP A O 1
ATOM 719 N N . LYS A 1 95 ? 28.619 -19.038 -50.296 1.00 96.88 95 LYS A N 1
ATOM 720 C CA . LYS A 1 95 ? 29.420 -20.020 -49.547 1.00 96.88 95 LYS A CA 1
ATOM 721 C C . LYS A 1 95 ? 28.725 -20.463 -48.266 1.00 96.88 95 LYS A C 1
ATOM 723 O O . LYS A 1 95 ? 28.756 -21.643 -47.925 1.00 96.88 95 LYS A O 1
ATOM 728 N N . VAL A 1 96 ? 28.105 -19.518 -47.560 1.00 98.06 96 VAL A N 1
ATOM 729 C CA . VAL A 1 96 ? 27.494 -19.767 -46.250 1.00 98.06 96 VAL A CA 1
ATOM 730 C C . VAL A 1 96 ? 26.214 -20.591 -46.381 1.00 98.06 96 VAL A C 1
ATOM 732 O O . VAL A 1 96 ? 26.033 -21.542 -45.626 1.00 98.06 96 VAL A O 1
ATOM 735 N N . ARG A 1 97 ? 25.342 -20.281 -47.350 1.00 98.06 97 ARG A N 1
ATOM 736 C CA . ARG A 1 97 ? 24.025 -20.926 -47.488 1.00 98.06 97 ARG A CA 1
ATOM 737 C C . ARG A 1 97 ? 24.111 -22.451 -47.666 1.00 98.06 97 ARG A C 1
ATOM 739 O O . ARG A 1 97 ? 23.513 -23.139 -46.844 1.00 98.06 97 ARG A O 1
ATOM 746 N N . PRO A 1 98 ? 24.920 -23.007 -48.594 1.00 98.25 98 PRO A N 1
ATOM 747 C CA . PRO A 1 98 ? 25.046 -24.460 -48.724 1.00 98.25 98 PRO A CA 1
ATOM 748 C C . PRO A 1 98 ? 25.585 -25.139 -47.460 1.00 98.25 98 PRO A C 1
ATOM 750 O O . PRO A 1 98 ? 25.199 -26.262 -47.145 1.00 98.25 98 PRO A O 1
ATOM 753 N N . PHE A 1 99 ? 26.476 -24.469 -46.723 1.00 98.25 99 PHE A N 1
ATOM 754 C CA . PHE A 1 99 ? 27.007 -24.999 -45.470 1.00 98.25 99 PHE A CA 1
ATOM 755 C C . PHE A 1 99 ? 25.938 -25.029 -44.368 1.00 98.25 99 PHE A C 1
ATOM 757 O O . PHE A 1 99 ? 25.815 -26.031 -43.667 1.00 98.25 99 PHE A O 1
ATOM 764 N N . VAL A 1 100 ? 25.153 -23.955 -44.222 1.00 97.94 100 VAL A N 1
ATOM 765 C CA . VAL A 1 100 ? 24.039 -23.894 -43.260 1.00 97.94 100 VAL A CA 1
ATOM 766 C C . VAL A 1 100 ? 23.002 -24.972 -43.580 1.00 97.94 100 VAL A C 1
ATOM 768 O O . VAL A 1 100 ? 22.592 -25.701 -42.677 1.00 97.94 100 VAL A O 1
ATOM 771 N N . ASP A 1 101 ? 22.662 -25.147 -44.860 1.00 97.38 101 ASP A N 1
ATOM 772 C CA . ASP A 1 101 ? 21.752 -26.202 -45.320 1.00 97.38 101 ASP A CA 1
ATOM 773 C C . ASP A 1 101 ? 22.304 -27.602 -44.994 1.00 97.38 101 ASP A C 1
ATOM 775 O O . ASP A 1 101 ? 21.574 -28.465 -44.507 1.00 97.38 101 ASP A O 1
ATOM 779 N N . GLN A 1 102 ? 23.610 -27.826 -45.191 1.00 97.31 102 GLN A N 1
ATOM 780 C CA . GLN A 1 102 ? 24.277 -29.087 -44.847 1.00 97.31 102 GLN A CA 1
ATOM 781 C C . GLN A 1 102 ? 24.285 -29.362 -43.335 1.00 97.31 102 GLN A C 1
ATOM 783 O O . GLN A 1 102 ? 24.186 -30.518 -42.914 1.00 97.31 102 GLN A O 1
ATOM 788 N N . MET A 1 103 ? 24.445 -28.326 -42.509 1.00 96.06 103 MET A N 1
ATOM 789 C CA . MET A 1 103 ? 24.424 -28.462 -41.051 1.00 96.06 103 MET A CA 1
ATOM 790 C C . MET A 1 103 ? 23.016 -28.753 -40.518 1.00 96.06 103 MET A C 1
ATOM 792 O O . MET A 1 103 ? 22.897 -29.424 -39.488 1.00 96.06 103 MET A O 1
ATOM 796 N N . GLY A 1 104 ? 21.969 -28.294 -41.211 1.00 95.31 104 GLY A N 1
ATOM 797 C CA . GLY A 1 104 ? 20.572 -28.539 -40.854 1.00 95.31 104 GLY A CA 1
ATOM 798 C C . GLY A 1 104 ? 20.275 -28.162 -39.400 1.00 95.31 104 GLY A C 1
ATOM 799 O O . GLY A 1 104 ? 20.626 -27.074 -38.938 1.00 95.31 104 GLY A O 1
ATOM 800 N N . ASP A 1 105 ? 19.689 -29.096 -38.651 1.00 94.94 105 ASP A N 1
ATOM 801 C CA . ASP A 1 105 ? 19.294 -28.907 -37.245 1.00 94.94 105 ASP A CA 1
ATOM 802 C C . ASP A 1 105 ? 20.477 -28.752 -36.278 1.00 94.94 105 ASP A C 1
ATOM 804 O O . ASP A 1 105 ? 20.291 -28.400 -35.114 1.00 94.94 105 ASP A O 1
ATOM 808 N N . LYS A 1 106 ? 21.714 -29.010 -36.727 1.00 96.56 106 LYS A N 1
ATOM 809 C CA . LYS A 1 106 ? 22.906 -28.755 -35.905 1.00 96.56 106 LYS A CA 1
ATOM 810 C C . LYS A 1 106 ? 23.211 -27.264 -35.783 1.00 96.56 106 LYS A C 1
ATOM 812 O O . LYS A 1 106 ? 23.913 -26.888 -34.849 1.00 96.56 106 LYS A O 1
ATOM 817 N N . MET A 1 107 ? 22.712 -26.437 -36.704 1.00 97.94 107 MET A N 1
ATOM 818 C CA . MET A 1 107 ? 22.871 -24.981 -36.709 1.00 97.94 107 MET A CA 1
ATOM 819 C C . MET A 1 107 ? 21.495 -24.320 -36.653 1.00 97.94 107 MET A C 1
ATOM 821 O O . MET A 1 107 ? 20.993 -23.801 -37.651 1.00 97.94 107 MET A O 1
ATOM 825 N N . A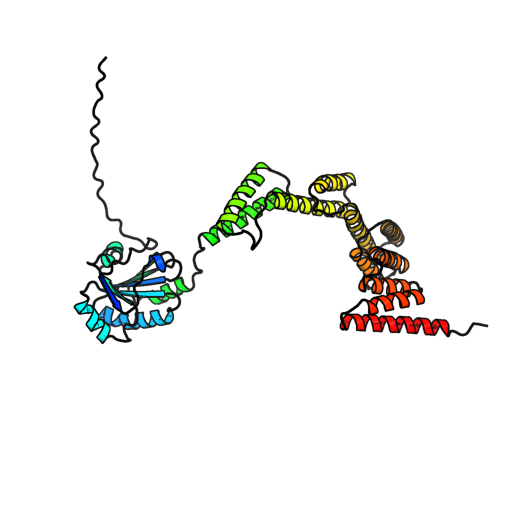SP A 1 108 ? 20.840 -24.410 -35.498 1.00 96.12 108 ASP A N 1
ATOM 826 C CA . ASP A 1 108 ? 19.450 -23.997 -35.305 1.00 96.12 108 ASP A CA 1
ATOM 827 C C . ASP A 1 108 ? 19.320 -22.719 -34.474 1.00 96.12 108 ASP A C 1
ATOM 829 O O . ASP A 1 108 ? 18.746 -22.677 -33.391 1.00 96.12 108 ASP A O 1
ATOM 833 N N . TYR A 1 109 ? 19.913 -21.661 -35.013 1.00 97.50 109 TYR A N 1
ATOM 834 C CA . TYR A 1 109 ? 19.844 -20.289 -34.524 1.00 97.50 109 TYR A CA 1
ATOM 835 C C . TYR A 1 109 ? 19.954 -19.332 -35.718 1.00 97.50 109 TYR A C 1
ATOM 837 O O . TYR A 1 109 ? 20.121 -19.773 -36.861 1.00 97.50 109 TYR A O 1
ATOM 845 N N . THR A 1 110 ? 19.819 -18.027 -35.485 1.00 98.44 110 THR A N 1
ATOM 846 C CA . THR A 1 110 ? 19.864 -17.037 -36.564 1.00 98.44 110 THR A CA 1
ATOM 847 C C . THR A 1 110 ? 21.265 -16.979 -37.177 1.00 98.44 110 THR A C 1
ATOM 849 O O . THR A 1 110 ? 22.265 -16.922 -36.462 1.00 98.44 110 THR A O 1
ATOM 852 N N . VAL A 1 111 ? 21.356 -16.976 -38.508 1.00 98.62 111 VAL A N 1
ATOM 853 C CA . VAL A 1 111 ? 22.628 -16.930 -39.244 1.00 98.62 111 VAL A CA 1
ATOM 854 C C . VAL A 1 111 ? 22.625 -15.771 -40.225 1.00 98.62 111 VAL A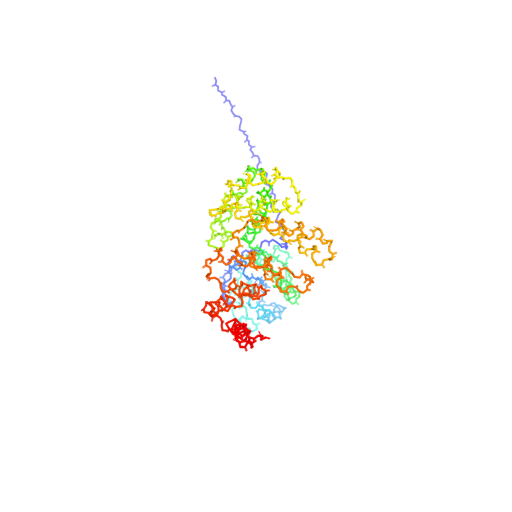 C 1
ATOM 856 O O . VAL A 1 111 ? 21.678 -15.604 -40.995 1.00 98.62 111 VAL A O 1
ATOM 859 N N . ALA A 1 112 ? 23.708 -15.001 -40.235 1.00 98.56 112 ALA A N 1
ATOM 860 C CA . ALA A 1 112 ? 23.852 -13.799 -41.037 1.00 98.56 112 ALA A CA 1
ATOM 861 C C . ALA A 1 112 ? 25.228 -13.701 -41.711 1.00 98.56 112 ALA A C 1
ATOM 863 O O . ALA A 1 112 ? 26.214 -14.288 -41.263 1.00 98.56 112 ALA A O 1
ATOM 864 N N . VAL A 1 113 ? 25.278 -12.928 -42.792 1.00 98.56 113 VAL A N 1
ATOM 865 C CA . VAL A 1 113 ? 26.497 -12.543 -43.504 1.00 98.56 113 VAL A CA 1
ATOM 866 C C . VAL A 1 113 ? 26.766 -11.066 -43.265 1.00 98.56 113 VAL A C 1
ATOM 868 O O . VAL A 1 113 ? 25.899 -10.224 -43.506 1.00 98.56 113 VAL A O 1
ATOM 871 N N . ASP A 1 114 ? 27.970 -10.760 -42.801 1.00 97.81 114 ASP A N 1
ATOM 872 C CA . ASP A 1 114 ? 28.438 -9.402 -42.537 1.00 97.81 114 ASP A CA 1
ATOM 873 C C . ASP A 1 114 ? 28.500 -8.567 -43.827 1.00 97.81 114 ASP A C 1
ATOM 875 O O . ASP A 1 114 ? 28.978 -9.028 -44.867 1.00 97.81 114 ASP A O 1
ATOM 879 N N . ASP A 1 115 ? 28.048 -7.316 -43.763 1.00 95.88 115 ASP A N 1
ATOM 880 C CA . ASP A 1 115 ? 28.236 -6.346 -44.838 1.00 95.88 115 ASP A CA 1
ATOM 881 C C . ASP A 1 115 ? 29.659 -5.781 -44.792 1.00 95.88 115 ASP A C 1
ATOM 883 O O . ASP A 1 115 ? 29.955 -4.823 -44.073 1.00 95.88 115 ASP A O 1
ATOM 887 N N . ASN A 1 116 ? 30.553 -6.375 -45.586 1.00 93.69 116 ASN A N 1
ATOM 888 C CA . ASN A 1 116 ? 31.930 -5.906 -45.769 1.00 93.69 116 ASN A CA 1
ATOM 889 C C . ASN A 1 116 ? 32.723 -5.793 -44.454 1.00 93.69 116 ASN A C 1
ATOM 891 O O . ASN A 1 116 ? 33.478 -4.840 -44.254 1.00 93.69 116 ASN A O 1
ATOM 895 N N . ARG A 1 117 ? 32.567 -6.784 -43.563 1.00 95.56 117 ARG A N 1
ATOM 896 C CA . ARG A 1 117 ? 33.245 -6.872 -42.255 1.00 95.56 117 ARG A CA 1
ATOM 897 C C . ARG A 1 117 ? 32.930 -5.715 -41.299 1.00 95.56 117 ARG A C 1
ATOM 899 O O . ARG A 1 117 ? 33.636 -5.553 -40.308 1.00 95.56 117 ARG A O 1
ATOM 906 N N . GLN A 1 118 ? 31.905 -4.905 -41.554 1.00 96.94 118 GLN A N 1
ATOM 907 C CA . GLN A 1 118 ? 31.562 -3.776 -40.686 1.00 96.94 118 GLN A CA 1
ATOM 908 C C . GLN A 1 118 ? 31.150 -4.239 -39.285 1.00 96.94 118 GLN A C 1
ATOM 910 O O . GLN A 1 118 ? 31.540 -3.615 -38.295 1.00 96.94 118 GLN A O 1
ATOM 915 N N . THR A 1 119 ? 30.412 -5.348 -39.183 1.00 97.00 119 THR A N 1
ATOM 916 C CA . THR A 1 119 ? 30.057 -5.919 -37.877 1.00 97.00 119 THR A CA 1
ATOM 917 C C . THR A 1 119 ? 31.298 -6.513 -37.207 1.00 97.00 119 THR A C 1
ATOM 919 O O . THR A 1 119 ? 31.579 -6.222 -36.048 1.00 97.00 119 THR A O 1
ATOM 922 N N . SER A 1 120 ? 32.123 -7.256 -37.943 1.00 96.31 120 SER A N 1
ATOM 923 C CA . SER A 1 120 ? 33.401 -7.785 -37.464 1.00 96.31 120 SER A CA 1
ATOM 924 C C . SER A 1 120 ? 34.342 -6.675 -36.989 1.00 96.31 120 SER A C 1
ATOM 926 O O . SER A 1 120 ? 35.054 -6.874 -36.008 1.00 96.31 120 SER A O 1
ATOM 928 N N . ASP A 1 121 ? 34.371 -5.511 -37.629 1.00 96.44 121 ASP A N 1
ATOM 929 C CA . ASP A 1 121 ? 35.208 -4.394 -37.199 1.00 96.44 121 ASP A CA 1
ATOM 930 C C . ASP A 1 121 ? 34.673 -3.760 -35.900 1.00 96.44 121 ASP A C 1
ATOM 932 O O . ASP A 1 121 ? 35.455 -3.442 -35.003 1.00 96.44 121 ASP A O 1
ATOM 936 N N . GLY A 1 122 ? 33.347 -3.647 -35.757 1.00 96.25 122 GLY A N 1
ATOM 937 C CA . GLY A 1 122 ? 32.692 -3.129 -34.549 1.00 96.25 122 GLY A CA 1
ATOM 938 C C . GLY A 1 122 ? 32.793 -4.038 -33.318 1.00 96.25 122 GLY A C 1
ATOM 939 O O . GLY A 1 122 ? 32.663 -3.552 -32.197 1.00 96.25 122 GLY A O 1
ATOM 940 N N . TYR A 1 123 ? 33.052 -5.332 -33.515 1.00 97.69 123 TYR A N 1
ATOM 941 C CA . TYR A 1 123 ? 33.169 -6.326 -32.444 1.00 97.69 123 TYR A CA 1
ATOM 942 C C . TYR A 1 123 ? 34.588 -6.898 -32.368 1.00 97.69 123 TYR A C 1
ATOM 944 O O . TYR A 1 123 ? 35.346 -6.560 -31.463 1.00 97.69 123 TYR A O 1
ATOM 952 N N . MET A 1 124 ? 34.996 -7.724 -33.334 1.00 97.00 124 MET A N 1
ATOM 953 C CA . MET A 1 124 ? 36.293 -8.410 -33.309 1.00 97.00 124 MET A CA 1
ATOM 954 C C . MET A 1 124 ? 37.459 -7.419 -33.235 1.00 97.00 124 MET A C 1
ATOM 956 O O . MET A 1 124 ? 38.246 -7.458 -32.292 1.00 97.00 124 MET A O 1
ATOM 960 N N . LYS A 1 125 ? 37.544 -6.469 -34.173 1.00 95.44 125 LYS A N 1
ATOM 961 C CA . LYS A 1 125 ? 38.653 -5.500 -34.216 1.00 95.44 125 LYS A CA 1
ATOM 962 C C . LYS A 1 125 ? 38.604 -4.512 -33.049 1.00 95.44 125 LYS A C 1
ATOM 964 O O . LYS A 1 125 ? 39.638 -4.254 -32.438 1.00 95.44 125 LYS A O 1
ATOM 969 N N . ALA A 1 126 ? 37.421 -3.991 -32.714 1.00 95.75 126 ALA A N 1
ATOM 970 C CA . ALA A 1 126 ? 37.239 -3.044 -31.613 1.00 95.75 126 ALA A CA 1
ATOM 971 C C . ALA A 1 126 ? 37.655 -3.615 -30.243 1.00 95.75 126 ALA A C 1
ATOM 973 O O . ALA A 1 126 ? 38.192 -2.879 -29.414 1.00 95.75 126 ALA A O 1
ATOM 974 N N . TYR A 1 127 ? 37.458 -4.921 -30.029 1.00 96.38 127 TYR A N 1
ATOM 975 C CA . TYR A 1 127 ? 37.820 -5.641 -28.801 1.00 96.38 127 TYR A CA 1
ATOM 976 C C . TYR A 1 127 ? 39.128 -6.447 -28.925 1.00 96.38 127 TYR A C 1
ATOM 978 O O . TYR A 1 127 ? 39.420 -7.289 -28.072 1.00 96.38 127 TYR A O 1
ATOM 986 N N . GLY A 1 128 ? 39.922 -6.216 -29.979 1.00 95.25 128 GLY A N 1
ATOM 987 C CA . GLY A 1 128 ? 41.239 -6.836 -30.169 1.00 95.25 128 GLY A CA 1
ATOM 988 C C . GLY A 1 128 ? 41.224 -8.354 -30.400 1.00 95.25 128 GLY A C 1
ATOM 989 O O . GLY A 1 128 ? 42.233 -9.017 -30.164 1.00 95.25 128 GLY A O 1
ATOM 990 N N . GLN A 1 129 ? 40.097 -8.916 -30.841 1.00 96.06 129 GLN A N 1
ATOM 991 C CA . GLN A 1 129 ? 39.934 -10.337 -31.140 1.00 96.06 129 GLN A CA 1
ATOM 992 C C . GLN A 1 129 ? 40.363 -10.636 -32.579 1.00 96.06 129 GLN A C 1
ATOM 994 O O . GLN A 1 129 ? 39.841 -10.060 -33.531 1.00 96.06 129 GLN A O 1
ATOM 999 N N . ASN A 1 130 ? 41.298 -11.574 -32.741 1.00 93.62 130 ASN A N 1
ATOM 1000 C CA . ASN A 1 130 ? 41.907 -11.900 -34.038 1.00 93.62 130 ASN A CA 1
ATOM 1001 C C . ASN A 1 130 ? 41.662 -13.351 -34.488 1.00 93.62 130 ASN A C 1
ATOM 1003 O O . ASN A 1 130 ? 42.282 -13.805 -35.447 1.00 93.62 130 ASN A O 1
ATOM 1007 N N . GLY A 1 131 ? 40.801 -14.102 -33.794 1.00 94.25 131 GLY A N 1
ATOM 1008 C CA . GLY A 1 131 ? 40.571 -15.520 -34.070 1.00 94.25 131 GLY A CA 1
ATOM 1009 C C . GLY A 1 131 ? 39.113 -15.921 -33.900 1.00 94.25 131 GLY A C 1
ATOM 1010 O O . GLY A 1 131 ? 38.421 -15.394 -33.035 1.00 94.25 131 GLY A O 1
ATOM 1011 N N . ILE A 1 132 ? 38.674 -16.866 -34.729 1.00 97.50 132 ILE A N 1
ATOM 1012 C CA . ILE A 1 132 ? 37.345 -17.482 -34.673 1.00 97.50 132 ILE A CA 1
ATOM 1013 C C . ILE A 1 132 ? 37.453 -18.952 -34.213 1.00 97.50 132 ILE A C 1
ATOM 1015 O O . ILE A 1 132 ? 38.465 -19.600 -34.507 1.00 97.50 132 ILE A O 1
ATOM 1019 N N . PRO A 1 133 ? 36.437 -19.493 -33.514 1.00 97.69 133 PRO A N 1
ATOM 1020 C CA . PRO A 1 133 ? 35.179 -18.831 -33.174 1.00 97.69 133 PRO A CA 1
ATOM 1021 C C . PRO A 1 133 ? 35.324 -17.871 -31.987 1.00 97.69 133 PRO A C 1
ATOM 1023 O O . PRO A 1 133 ? 36.076 -18.127 -31.043 1.00 97.69 133 PRO A O 1
ATOM 1026 N N . CYS A 1 134 ? 34.582 -16.769 -32.027 1.00 98.19 134 CYS A N 1
ATOM 1027 C CA . CYS A 1 134 ? 34.533 -15.787 -30.946 1.00 98.19 134 CYS A CA 1
ATOM 1028 C C . CYS A 1 134 ? 33.101 -15.293 -30.766 1.00 98.19 134 CYS A C 1
ATOM 1030 O O . CYS A 1 134 ? 32.448 -14.923 -31.735 1.00 98.19 134 CYS A O 1
ATOM 1032 N N . ALA A 1 135 ? 32.621 -15.296 -29.529 1.00 98.38 135 ALA A N 1
ATOM 1033 C CA . ALA A 1 135 ? 31.281 -14.892 -29.159 1.00 98.38 135 ALA A CA 1
ATOM 1034 C C . ALA A 1 135 ? 31.311 -13.686 -28.219 1.00 98.38 135 ALA A C 1
ATOM 1036 O O . ALA A 1 135 ? 32.181 -13.556 -27.354 1.00 98.38 135 ALA A O 1
ATOM 1037 N N . PHE A 1 136 ? 30.317 -12.827 -28.391 1.00 98.56 136 PHE A N 1
ATOM 1038 C CA . PHE A 1 136 ? 30.056 -11.645 -27.590 1.00 98.56 136 PHE A CA 1
ATOM 1039 C C . PHE A 1 136 ? 28.683 -11.805 -26.954 1.00 98.56 136 PHE A C 1
ATOM 1041 O O . PHE A 1 136 ? 27.730 -12.157 -27.647 1.00 98.56 136 PHE A O 1
ATOM 1048 N N . ILE A 1 137 ? 28.564 -11.515 -25.659 1.00 98.38 137 ILE A N 1
ATOM 1049 C CA . ILE A 1 137 ? 27.256 -11.362 -25.017 1.00 98.38 137 ILE A CA 1
ATOM 1050 C C . ILE A 1 137 ? 26.936 -9.874 -24.957 1.00 98.38 137 ILE A C 1
ATOM 1052 O O . ILE A 1 137 ? 27.668 -9.102 -24.337 1.00 98.38 137 ILE A O 1
ATOM 1056 N N . VAL A 1 138 ? 25.826 -9.489 -25.573 1.00 97.62 138 VAL A N 1
ATOM 1057 C CA . VAL A 1 138 ? 25.198 -8.180 -25.436 1.00 97.62 138 VAL A CA 1
ATOM 1058 C C . VAL A 1 138 ? 24.097 -8.300 -24.383 1.00 97.62 138 VAL A C 1
ATOM 1060 O O . VAL A 1 138 ? 23.153 -9.070 -24.560 1.00 97.62 138 VAL A O 1
ATOM 1063 N N . ASP A 1 139 ? 24.238 -7.582 -23.268 1.00 95.06 139 ASP A N 1
ATOM 1064 C CA . ASP A 1 139 ? 23.261 -7.595 -22.174 1.00 95.06 139 ASP A CA 1
ATOM 1065 C C . ASP A 1 139 ? 21.916 -6.960 -22.576 1.00 95.06 139 ASP A C 1
ATOM 1067 O O . ASP A 1 139 ? 21.773 -6.372 -23.654 1.00 95.06 139 ASP A O 1
ATOM 1071 N N . ARG A 1 140 ? 20.910 -7.050 -21.692 1.00 92.06 140 ARG A N 1
ATOM 1072 C CA . ARG A 1 140 ? 19.577 -6.473 -21.937 1.00 92.06 140 ARG A CA 1
ATOM 1073 C C . ARG A 1 140 ? 19.632 -4.948 -22.116 1.00 92.06 140 ARG A C 1
ATOM 1075 O O . ARG A 1 140 ? 18.684 -4.368 -22.627 1.00 92.06 140 ARG A O 1
ATOM 1082 N N . GLU A 1 141 ? 20.728 -4.262 -21.804 1.00 90.44 141 GLU A N 1
ATOM 1083 C CA . GLU A 1 141 ? 20.865 -2.815 -21.970 1.00 90.44 141 GLU A CA 1
ATOM 1084 C C . GLU A 1 141 ? 21.584 -2.441 -23.269 1.00 90.44 141 GLU A C 1
ATOM 1086 O O . GLU A 1 141 ? 21.772 -1.250 -23.555 1.00 90.44 141 GLU A O 1
ATOM 1091 N N . GLY A 1 142 ? 21.941 -3.436 -24.080 1.00 94.00 142 GLY A N 1
ATOM 1092 C CA . GLY A 1 142 ? 22.639 -3.248 -25.341 1.00 94.00 142 GLY A CA 1
ATOM 1093 C C . GLY A 1 142 ? 24.125 -2.948 -25.158 1.00 94.00 142 GLY A C 1
ATOM 1094 O O . GLY A 1 142 ? 24.685 -2.215 -25.972 1.00 94.00 142 GLY A O 1
ATOM 1095 N N . ARG A 1 143 ? 24.759 -3.438 -24.087 1.00 95.44 143 ARG A N 1
ATOM 1096 C CA . ARG A 1 143 ? 26.203 -3.288 -23.845 1.00 95.44 143 ARG A CA 1
ATOM 1097 C C . ARG A 1 143 ? 26.907 -4.632 -23.949 1.00 95.44 143 ARG A C 1
ATOM 1099 O O . ARG A 1 143 ? 26.330 -5.666 -23.623 1.00 95.44 143 ARG A O 1
ATOM 1106 N N . VAL A 1 144 ? 28.168 -4.627 -24.367 1.00 97.12 144 VAL A N 1
ATOM 1107 C CA . VAL A 1 144 ? 28.972 -5.855 -24.438 1.00 97.12 144 VAL A CA 1
ATOM 1108 C C . VAL A 1 144 ? 29.382 -6.271 -23.027 1.00 97.12 144 VAL A C 1
ATOM 1110 O O . VAL A 1 144 ? 30.245 -5.648 -22.413 1.00 97.12 144 VAL A O 1
ATOM 1113 N N . ALA A 1 145 ? 28.767 -7.325 -22.501 1.00 95.94 145 ALA A N 1
ATOM 1114 C CA . ALA A 1 145 ? 28.995 -7.822 -21.146 1.00 95.94 145 ALA A CA 1
ATOM 1115 C C . ALA A 1 145 ? 30.091 -8.894 -21.073 1.00 95.94 145 ALA A C 1
ATOM 1117 O O . ALA A 1 145 ? 30.713 -9.071 -20.025 1.00 95.94 145 ALA A O 1
ATOM 1118 N N . TRP A 1 146 ? 30.350 -9.598 -22.176 1.00 97.81 146 TRP A N 1
ATOM 1119 C CA . TRP A 1 146 ? 31.367 -10.644 -22.235 1.00 97.81 146 TRP A CA 1
ATOM 1120 C C . TRP A 1 146 ? 31.882 -10.860 -23.658 1.00 97.81 146 TRP A C 1
ATOM 1122 O O . TRP A 1 146 ? 31.145 -10.655 -24.622 1.00 97.81 146 TRP A O 1
ATOM 1132 N N . VAL A 1 147 ? 33.135 -11.308 -23.760 1.00 97.62 147 VAL A N 1
ATOM 1133 C CA . VAL A 1 147 ? 33.826 -11.702 -24.995 1.00 97.62 147 VAL A CA 1
ATOM 1134 C C . VAL A 1 147 ? 34.643 -12.956 -24.722 1.00 97.62 147 VAL A C 1
ATOM 1136 O O . VAL A 1 147 ? 35.384 -12.997 -23.739 1.00 97.62 147 VAL A O 1
ATOM 1139 N N . GLY A 1 148 ? 34.561 -13.954 -25.599 1.00 96.44 148 GLY A N 1
ATOM 1140 C CA . GLY A 1 148 ? 35.393 -15.147 -25.485 1.00 96.44 148 GLY A CA 1
ATOM 1141 C C . GLY A 1 148 ? 35.060 -16.239 -26.492 1.00 96.44 148 GLY A C 1
ATOM 1142 O O . GLY A 1 148 ? 34.361 -16.024 -27.477 1.00 96.44 148 GLY A O 1
ATOM 1143 N N . HIS A 1 149 ? 35.586 -17.437 -26.256 1.00 97.06 149 HIS A N 1
ATOM 1144 C CA . HIS A 1 149 ? 35.321 -18.601 -27.098 1.00 97.06 149 HIS A CA 1
ATOM 1145 C C . HIS A 1 149 ? 33.959 -19.230 -26.734 1.00 97.06 149 HIS A C 1
ATOM 1147 O O . HIS A 1 149 ? 33.709 -19.437 -25.545 1.00 97.06 149 HIS A O 1
ATOM 1153 N N . PRO A 1 150 ? 33.094 -19.604 -27.699 1.00 94.44 150 PRO A N 1
ATOM 1154 C CA . PRO A 1 150 ? 31.737 -20.091 -27.411 1.00 94.44 150 PRO A CA 1
ATOM 1155 C C . PRO A 1 150 ? 31.677 -21.397 -26.606 1.00 94.44 150 PRO A C 1
ATOM 1157 O O . PRO A 1 150 ? 30.729 -21.606 -25.867 1.00 94.44 150 PRO A O 1
ATOM 1160 N N . MET A 1 151 ? 32.697 -22.255 -26.702 1.00 93.69 151 MET A N 1
ATOM 1161 C CA . MET A 1 151 ? 32.830 -23.463 -25.859 1.00 93.69 151 MET A CA 1
ATOM 1162 C C . MET A 1 151 ? 33.494 -23.203 -24.491 1.00 93.69 151 MET A C 1
ATOM 1164 O O . MET A 1 151 ? 33.793 -24.152 -23.772 1.00 93.69 151 MET A O 1
ATOM 1168 N N . GLY A 1 152 ? 33.841 -21.950 -24.183 1.00 93.31 152 GLY A N 1
ATOM 1169 C CA . GLY A 1 152 ? 34.412 -21.551 -22.897 1.00 93.31 152 GLY A CA 1
ATOM 1170 C C . GLY A 1 152 ? 33.318 -21.199 -21.890 1.00 93.31 152 GLY A C 1
ATOM 1171 O O . GLY A 1 152 ? 32.322 -21.903 -21.759 1.00 93.31 152 GLY A O 1
ATOM 1172 N N . ASP A 1 153 ? 33.465 -20.058 -21.218 1.00 92.56 153 ASP A N 1
ATOM 1173 C CA . ASP A 1 153 ? 32.559 -19.643 -20.137 1.00 92.56 153 ASP A CA 1
ATOM 1174 C C . ASP A 1 153 ? 31.192 -19.107 -20.602 1.00 92.56 153 ASP A C 1
ATOM 1176 O O . ASP A 1 153 ? 30.414 -18.639 -19.770 1.00 92.56 153 ASP A O 1
ATOM 1180 N N . LEU A 1 154 ? 30.870 -19.167 -21.901 1.00 95.88 154 LEU A N 1
ATOM 1181 C CA . LEU A 1 154 ? 29.633 -18.610 -22.465 1.00 95.88 154 LEU A CA 1
ATOM 1182 C C . LEU A 1 154 ? 28.392 -19.074 -21.686 1.00 95.88 154 LEU A C 1
ATOM 1184 O O . LEU A 1 154 ? 27.583 -18.250 -21.270 1.00 95.88 154 LEU A O 1
ATOM 1188 N N . HIS A 1 155 ? 28.277 -20.378 -21.419 1.00 95.38 155 HIS A N 1
ATOM 1189 C CA . HIS A 1 155 ? 27.142 -20.947 -20.685 1.00 95.38 155 HIS A CA 1
ATOM 1190 C C . HIS A 1 155 ? 26.998 -20.370 -19.271 1.00 95.38 155 HIS A C 1
ATOM 1192 O O . HIS A 1 155 ? 25.910 -19.960 -18.872 1.00 95.38 155 HIS A O 1
ATOM 1198 N N . ALA A 1 156 ? 28.101 -20.294 -18.525 1.00 93.50 156 ALA A N 1
ATOM 1199 C CA . ALA A 1 156 ? 28.104 -19.769 -17.163 1.00 93.50 156 ALA A CA 1
ATOM 1200 C C . ALA A 1 156 ? 27.775 -18.267 -17.126 1.00 93.50 156 ALA A C 1
ATOM 1202 O O . ALA A 1 156 ? 27.070 -17.808 -16.226 1.00 93.50 156 ALA A O 1
ATOM 1203 N N . GLN A 1 157 ? 28.254 -17.497 -18.108 1.00 95.25 157 GLN A N 1
ATOM 1204 C CA . GLN A 1 157 ? 27.939 -16.071 -18.207 1.00 95.25 157 GLN A CA 1
ATOM 1205 C C . GLN A 1 157 ? 26.480 -15.827 -18.594 1.00 95.25 157 GLN A C 1
ATOM 1207 O O . GLN A 1 157 ? 25.868 -14.904 -18.059 1.00 95.25 157 GLN A O 1
ATOM 1212 N N . LEU A 1 158 ? 25.909 -16.659 -19.469 1.00 94.81 158 LEU A N 1
ATOM 1213 C CA . LEU A 1 158 ? 24.490 -16.582 -19.808 1.00 94.81 158 LEU A CA 1
ATOM 1214 C C . LEU A 1 158 ? 23.610 -16.857 -18.593 1.00 94.81 158 LEU A C 1
ATOM 1216 O O . LEU A 1 158 ? 22.743 -16.039 -18.322 1.00 94.81 158 LEU A O 1
ATOM 1220 N N . HIS A 1 159 ? 23.888 -17.904 -17.808 1.00 91.56 159 HIS A N 1
ATOM 1221 C CA . HIS A 1 159 ? 23.183 -18.147 -16.537 1.00 91.56 159 HIS A CA 1
ATOM 1222 C C . HIS A 1 159 ? 23.267 -16.946 -15.596 1.00 91.56 159 HIS A C 1
ATOM 1224 O O . HIS A 1 159 ? 22.252 -16.435 -15.135 1.00 91.56 159 HIS A O 1
ATOM 1230 N N . LYS A 1 160 ? 24.477 -16.416 -15.385 1.00 90.75 160 LYS A N 1
ATOM 1231 C CA . LYS A 1 160 ? 24.690 -15.250 -14.517 1.00 90.75 160 LYS A CA 1
ATOM 1232 C C . LYS A 1 160 ? 23.870 -14.024 -14.948 1.00 90.75 160 LYS A C 1
ATOM 1234 O O . LYS A 1 160 ? 23.434 -13.259 -14.092 1.00 90.75 160 LYS A O 1
ATOM 1239 N N . LEU A 1 161 ? 23.718 -13.795 -16.252 1.00 89.25 161 LEU A N 1
ATOM 1240 C CA . LEU A 1 161 ? 22.989 -12.645 -16.797 1.00 89.25 161 LEU A CA 1
ATOM 1241 C C . LEU A 1 161 ? 21.479 -12.899 -16.912 1.00 89.25 161 LEU A C 1
ATOM 1243 O O . LEU A 1 161 ? 20.698 -11.961 -16.766 1.00 89.25 161 LEU A O 1
ATOM 1247 N N . ALA A 1 162 ? 21.070 -14.143 -17.159 1.00 85.00 162 ALA A N 1
ATOM 1248 C CA . ALA A 1 162 ? 19.682 -14.593 -17.159 1.00 85.00 162 ALA A CA 1
ATOM 1249 C C . ALA A 1 162 ? 19.051 -14.421 -15.768 1.00 85.00 162 ALA A C 1
ATOM 1251 O O . ALA A 1 162 ? 18.024 -13.755 -15.649 1.00 85.00 162 ALA A O 1
ATOM 1252 N N . ASP A 1 163 ? 19.747 -14.887 -14.724 1.00 81.50 163 ASP A N 1
ATOM 1253 C CA . ASP A 1 163 ? 19.312 -14.827 -13.321 1.00 81.50 163 ASP A CA 1
ATOM 1254 C C . ASP A 1 163 ? 19.392 -13.423 -12.699 1.00 81.50 163 ASP A C 1
ATOM 1256 O O . ASP A 1 163 ? 18.802 -13.157 -11.646 1.00 81.50 163 ASP A O 1
ATOM 1260 N N . ALA A 1 164 ? 20.150 -12.506 -13.308 1.00 73.06 164 ALA A N 1
ATOM 1261 C CA . ALA A 1 164 ? 20.238 -11.139 -12.819 1.00 73.06 164 ALA A CA 1
ATOM 1262 C C . ALA A 1 164 ? 18.877 -10.438 -13.001 1.00 73.06 164 ALA A C 1
ATOM 1264 O O . ALA A 1 164 ? 18.328 -10.457 -14.108 1.00 73.06 164 ALA A O 1
ATOM 1265 N N . PRO A 1 165 ? 18.329 -9.784 -11.954 1.00 63.12 165 PRO A N 1
ATOM 1266 C CA . PRO A 1 165 ? 17.087 -9.037 -12.089 1.00 63.12 165 PRO A CA 1
ATOM 1267 C C . PRO A 1 165 ? 17.228 -8.022 -13.221 1.00 63.12 165 PRO A C 1
ATOM 1269 O O . PRO A 1 165 ? 18.255 -7.343 -13.326 1.00 63.12 165 PRO A O 1
ATOM 1272 N N . ALA A 1 166 ? 16.200 -7.937 -14.070 1.00 59.91 166 ALA A N 1
ATOM 1273 C CA . ALA A 1 166 ? 16.171 -6.966 -15.152 1.00 59.91 166 ALA A CA 1
ATOM 1274 C C . ALA A 1 166 ? 16.492 -5.572 -14.581 1.00 59.91 166 ALA A C 1
ATOM 1276 O O . ALA A 1 166 ? 15.981 -5.216 -13.513 1.00 59.91 166 ALA A O 1
ATOM 1277 N N . PRO A 1 167 ? 17.349 -4.785 -15.243 1.00 60.91 167 PRO A N 1
ATOM 1278 C CA . PRO A 1 167 ? 17.703 -3.476 -14.732 1.00 60.91 167 PRO A CA 1
ATOM 1279 C C . PRO A 1 167 ? 16.463 -2.605 -14.650 1.00 60.91 167 PRO A C 1
ATOM 1281 O O . PRO A 1 167 ? 15.626 -2.607 -15.554 1.00 60.91 167 PRO A O 1
ATOM 1284 N N . GLU A 1 168 ? 16.396 -1.827 -13.574 1.00 66.12 168 GLU A N 1
ATOM 1285 C CA . GLU A 1 168 ? 15.314 -0.882 -13.333 1.00 66.12 168 GLU A CA 1
ATOM 1286 C C . GLU A 1 168 ? 15.091 -0.001 -14.565 1.00 66.12 168 GLU A C 1
ATOM 1288 O O . GLU A 1 168 ? 15.992 0.731 -15.009 1.00 66.12 168 GLU A O 1
ATOM 1293 N N . SER A 1 169 ? 13.875 -0.060 -15.110 1.00 75.00 169 SER A N 1
ATOM 1294 C CA . SER A 1 169 ? 13.481 0.792 -16.221 1.00 75.00 169 SER A CA 1
ATOM 1295 C C . SER A 1 169 ? 13.543 2.270 -15.799 1.00 75.00 169 SER A C 1
ATOM 1297 O O . SER A 1 169 ? 13.487 2.591 -14.606 1.00 75.00 169 SER A O 1
ATOM 1299 N N . PRO A 1 170 ? 13.631 3.224 -16.744 1.00 80.56 170 PRO A N 1
ATOM 1300 C CA . PRO A 1 170 ? 13.513 4.647 -16.416 1.00 80.56 170 PRO A CA 1
ATOM 1301 C C . PRO A 1 170 ? 12.257 4.967 -15.589 1.00 80.56 170 PRO A C 1
ATOM 1303 O O . PRO A 1 170 ? 12.327 5.762 -14.652 1.00 80.56 170 PRO A O 1
ATOM 1306 N N . ALA A 1 171 ? 11.145 4.278 -15.871 1.00 78.94 171 ALA A N 1
ATOM 1307 C CA . ALA A 1 171 ? 9.904 4.408 -15.118 1.00 78.94 171 ALA A CA 1
ATOM 1308 C C . ALA A 1 171 ? 10.038 3.888 -13.676 1.00 78.94 171 ALA A C 1
ATOM 1310 O O . ALA A 1 171 ? 9.517 4.511 -12.752 1.00 78.94 171 ALA A O 1
ATOM 1311 N N . ASP A 1 172 ? 10.769 2.793 -13.448 1.00 81.06 172 ASP A N 1
ATOM 1312 C CA . 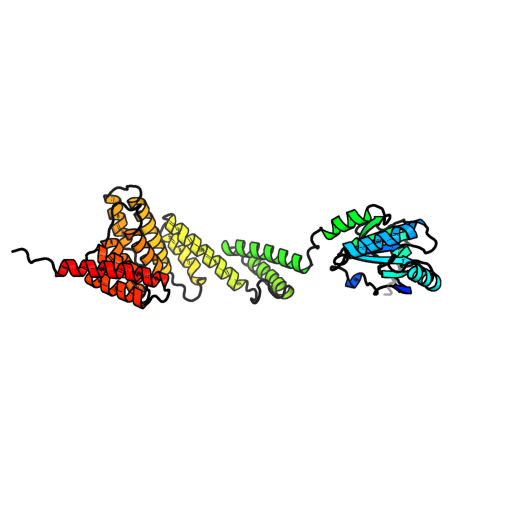ASP A 1 172 ? 11.019 2.271 -12.097 1.00 81.06 172 ASP A CA 1
ATOM 1313 C C . ASP A 1 172 ? 11.850 3.249 -11.267 1.00 81.06 172 ASP A C 1
ATOM 1315 O O . ASP A 1 172 ? 11.519 3.521 -10.110 1.00 81.06 172 ASP A O 1
ATOM 1319 N N . LYS A 1 173 ? 12.863 3.869 -11.882 1.00 86.12 173 LYS A N 1
ATOM 1320 C CA . LYS A 1 173 ? 13.681 4.910 -11.243 1.00 86.12 173 LYS A CA 1
ATOM 1321 C C . LYS A 1 173 ? 12.851 6.138 -10.880 1.00 86.12 173 LYS A C 1
ATOM 1323 O O . LYS A 1 173 ? 12.934 6.620 -9.750 1.00 86.12 173 LYS A O 1
ATOM 1328 N N . GLN A 1 174 ? 12.004 6.607 -11.796 1.00 89.06 174 GLN A N 1
ATOM 1329 C CA . GLN A 1 174 ? 11.068 7.707 -11.540 1.00 89.06 174 GLN A CA 1
ATOM 1330 C C . GLN A 1 174 ? 10.069 7.353 -10.427 1.00 89.06 174 GLN A C 1
ATOM 1332 O O . GLN A 1 174 ? 9.804 8.178 -9.552 1.00 89.06 174 GLN A O 1
ATOM 1337 N N . ARG A 1 175 ? 9.554 6.115 -10.385 1.00 87.62 175 ARG A N 1
ATOM 1338 C CA . ARG A 1 175 ? 8.686 5.639 -9.292 1.00 87.62 175 ARG A CA 1
ATOM 1339 C C . ARG A 1 175 ? 9.427 5.583 -7.957 1.00 87.62 175 ARG A C 1
ATOM 1341 O O . ARG A 1 175 ? 8.847 5.936 -6.931 1.00 87.62 175 ARG A O 1
ATOM 1348 N N . ALA A 1 176 ? 10.683 5.147 -7.935 1.00 88.69 176 ALA A N 1
ATOM 1349 C CA . ALA A 1 176 ? 11.507 5.138 -6.727 1.00 88.69 176 ALA A CA 1
ATOM 1350 C C . ALA A 1 176 ? 11.781 6.564 -6.221 1.00 88.69 176 ALA A C 1
ATOM 1352 O O . ALA A 1 176 ? 11.664 6.843 -5.025 1.00 88.69 176 ALA A O 1
ATOM 1353 N N . GLU A 1 177 ? 12.072 7.492 -7.133 1.00 93.12 177 GLU A N 1
ATOM 1354 C CA . GLU A 1 177 ? 12.213 8.909 -6.818 1.00 93.12 177 GLU A CA 1
ATOM 1355 C C . GLU A 1 177 ? 10.915 9.510 -6.265 1.00 93.12 177 GLU A C 1
ATOM 1357 O O . GLU A 1 177 ? 10.950 10.165 -5.220 1.00 93.12 177 GLU A O 1
ATOM 1362 N N . ALA A 1 178 ? 9.774 9.242 -6.904 1.00 94.44 178 ALA A N 1
ATOM 1363 C CA . ALA A 1 178 ? 8.476 9.708 -6.435 1.00 94.44 178 ALA A CA 1
ATOM 1364 C C . ALA A 1 178 ? 8.182 9.220 -5.010 1.00 94.44 178 ALA A C 1
ATOM 1366 O O . ALA A 1 178 ? 7.787 10.016 -4.163 1.00 94.44 178 ALA A O 1
ATOM 1367 N N . ARG A 1 179 ? 8.457 7.944 -4.698 1.00 93.75 179 ARG A N 1
ATOM 1368 C CA . ARG A 1 179 ? 8.304 7.400 -3.334 1.00 93.75 179 ARG A CA 1
ATOM 1369 C C . ARG A 1 179 ? 9.176 8.134 -2.317 1.00 93.75 179 ARG A C 1
ATOM 1371 O O . ARG A 1 179 ? 8.701 8.455 -1.230 1.00 93.75 179 ARG A O 1
ATOM 1378 N N . ARG A 1 180 ? 10.438 8.419 -2.659 1.00 96.00 180 ARG A N 1
ATOM 1379 C CA . ARG A 1 180 ? 11.359 9.162 -1.783 1.00 96.00 180 ARG A CA 1
ATOM 1380 C C . ARG A 1 180 ? 10.839 10.572 -1.499 1.00 96.00 180 ARG A C 1
ATOM 1382 O O . ARG A 1 180 ? 10.794 10.974 -0.340 1.00 96.00 180 ARG A O 1
ATOM 1389 N N . LYS A 1 181 ? 10.418 11.297 -2.538 1.00 96.31 181 LYS A N 1
ATOM 1390 C CA . LYS A 1 181 ? 9.865 12.655 -2.406 1.00 96.31 181 LYS A CA 1
ATOM 1391 C C . LYS A 1 181 ? 8.541 12.667 -1.650 1.00 96.31 181 LYS A C 1
ATOM 1393 O O . LYS A 1 181 ? 8.317 13.558 -0.842 1.00 96.31 181 LYS A O 1
ATOM 1398 N N . LEU A 1 182 ? 7.682 11.671 -1.872 1.00 95.44 182 LEU A N 1
ATOM 1399 C CA . LEU A 1 182 ? 6.413 11.542 -1.161 1.00 95.44 182 LEU A CA 1
ATOM 1400 C C . LEU A 1 182 ? 6.650 11.331 0.335 1.00 95.44 182 LEU A C 1
ATOM 1402 O O . LEU A 1 182 ? 6.007 11.983 1.152 1.00 95.44 182 LEU A O 1
ATOM 1406 N N . LYS A 1 183 ? 7.623 10.488 0.695 1.00 95.62 183 LYS A N 1
ATOM 1407 C CA . LYS A 1 183 ? 8.039 10.306 2.087 1.00 95.62 183 LYS A CA 1
ATOM 1408 C C . LYS A 1 183 ? 8.501 11.629 2.707 1.00 95.62 183 LYS A C 1
ATOM 1410 O O . LYS A 1 183 ? 7.941 12.036 3.722 1.00 95.62 183 LYS A O 1
ATOM 1415 N N . GLU A 1 184 ? 9.436 12.328 2.063 1.00 95.56 184 GLU A N 1
ATOM 1416 C CA . GLU A 1 184 ? 9.921 13.640 2.522 1.00 95.56 184 GLU A CA 1
ATOM 1417 C C . GLU A 1 184 ? 8.766 14.644 2.692 1.00 95.56 184 GLU A C 1
ATOM 1419 O O . GLU A 1 184 ? 8.651 15.304 3.725 1.00 95.56 184 GLU A O 1
ATOM 1424 N N . PHE A 1 185 ? 7.858 14.704 1.714 1.00 96.31 185 PHE A N 1
ATOM 1425 C CA . PHE A 1 185 ? 6.675 15.559 1.756 1.00 96.31 185 PHE A CA 1
ATOM 1426 C C . PHE A 1 185 ? 5.797 15.252 2.973 1.00 96.31 185 PHE A C 1
ATOM 1428 O O . PHE A 1 185 ? 5.412 16.165 3.701 1.00 96.31 185 PHE A O 1
ATOM 1435 N N . THR A 1 186 ? 5.489 13.974 3.221 1.00 95.25 186 THR A N 1
ATOM 1436 C CA . THR A 1 186 ? 4.654 13.571 4.363 1.00 95.25 186 THR A CA 1
ATOM 1437 C C . THR A 1 186 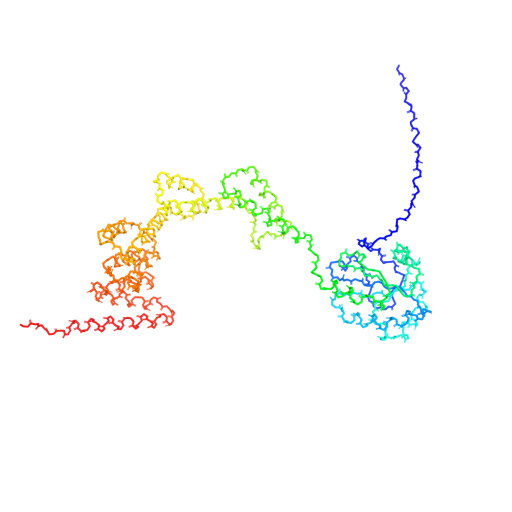? 5.319 13.870 5.708 1.00 95.25 186 THR A C 1
ATOM 1439 O O . THR A 1 186 ? 4.648 14.326 6.632 1.00 95.25 186 THR A O 1
ATOM 1442 N N . GLU A 1 187 ? 6.636 13.689 5.822 1.00 94.38 187 GLU A N 1
ATOM 1443 C CA . GLU A 1 187 ? 7.390 13.985 7.045 1.00 94.38 187 GLU A CA 1
ATOM 1444 C C . GLU A 1 187 ? 7.397 15.489 7.355 1.00 94.38 187 GLU A C 1
ATOM 1446 O O . GLU A 1 187 ? 7.123 15.887 8.491 1.00 94.38 187 GLU A O 1
ATOM 1451 N N . LEU A 1 188 ? 7.631 16.333 6.346 1.00 95.25 188 LEU A N 1
ATOM 1452 C CA . LEU A 1 188 ? 7.577 17.791 6.487 1.00 95.25 188 LEU A CA 1
ATOM 1453 C C . LEU A 1 188 ? 6.156 18.286 6.787 1.00 95.25 188 LEU A C 1
ATOM 1455 O O . LEU A 1 188 ? 5.953 19.113 7.680 1.00 95.25 188 LEU A O 1
ATOM 1459 N N . ALA A 1 189 ? 5.151 17.746 6.090 1.00 95.06 189 ALA A N 1
ATOM 1460 C CA . ALA A 1 189 ? 3.755 18.120 6.292 1.00 95.06 189 ALA A CA 1
ATOM 1461 C C . ALA A 1 189 ? 3.283 17.794 7.717 1.00 95.06 189 ALA A C 1
ATOM 1463 O O . ALA A 1 189 ? 2.567 18.593 8.324 1.00 95.06 189 ALA A O 1
ATOM 1464 N N . ALA A 1 190 ? 3.729 16.666 8.280 1.00 94.12 190 ALA A N 1
ATOM 1465 C CA . ALA A 1 190 ? 3.427 16.287 9.658 1.00 94.12 190 ALA A CA 1
ATOM 1466 C C . ALA A 1 190 ? 3.966 17.318 10.665 1.00 94.12 190 ALA A C 1
ATOM 1468 O O . ALA A 1 190 ? 3.261 17.698 11.602 1.00 94.12 190 ALA A O 1
ATOM 1469 N N . GLN A 1 191 ? 5.176 17.837 10.441 1.00 90.12 191 GLN A N 1
ATOM 1470 C CA . GLN A 1 191 ? 5.808 18.839 11.308 1.00 90.12 191 GLN A CA 1
ATOM 1471 C C . GLN A 1 191 ? 5.134 20.217 11.221 1.00 90.12 191 GLN A C 1
ATOM 1473 O O . GLN A 1 191 ? 5.235 21.007 12.157 1.00 90.12 191 GLN A O 1
ATOM 1478 N N . GLY A 1 192 ? 4.409 20.499 10.133 1.00 81.31 192 GLY A N 1
ATOM 1479 C CA . GLY A 1 192 ? 3.743 21.786 9.910 1.00 81.31 192 GLY A CA 1
ATOM 1480 C C . GLY A 1 192 ? 4.695 22.924 9.516 1.00 81.31 192 GLY A C 1
ATOM 1481 O O . GLY A 1 192 ? 4.278 24.081 9.514 1.00 81.31 192 GLY A O 1
ATOM 1482 N N . GLY A 1 193 ? 5.952 22.608 9.187 1.00 78.12 193 GLY A N 1
ATOM 1483 C CA . GLY A 1 193 ? 6.991 23.563 8.794 1.00 78.12 193 GLY A CA 1
ATOM 1484 C C . GLY A 1 193 ? 7.219 23.651 7.280 1.00 78.12 193 GLY A C 1
ATOM 1485 O O . GLY A 1 193 ? 6.677 22.864 6.511 1.00 78.12 193 GLY A O 1
ATOM 1486 N N . ASP A 1 194 ? 8.029 24.638 6.884 1.00 87.75 194 ASP A N 1
ATOM 1487 C CA . ASP A 1 194 ? 8.590 24.842 5.536 1.00 87.75 194 ASP A CA 1
ATOM 1488 C C . ASP A 1 194 ? 7.585 24.740 4.371 1.00 87.75 194 ASP A C 1
ATOM 1490 O O . ASP A 1 194 ? 7.616 23.838 3.530 1.00 87.75 194 ASP A O 1
ATOM 1494 N N . ALA A 1 195 ? 6.670 25.714 4.315 1.00 90.50 195 ALA A N 1
ATOM 1495 C CA . ALA A 1 195 ? 5.678 25.803 3.246 1.00 90.50 195 ALA A CA 1
ATOM 1496 C C . ALA A 1 195 ? 6.320 25.850 1.849 1.00 90.50 195 ALA A C 1
ATOM 1498 O O . ALA A 1 195 ? 5.805 25.217 0.936 1.00 90.50 195 ALA A O 1
ATOM 1499 N N . ALA A 1 196 ? 7.457 26.536 1.704 1.00 94.06 196 ALA A N 1
ATOM 1500 C CA . ALA A 1 196 ? 8.150 26.657 0.427 1.00 94.06 196 ALA A CA 1
ATOM 1501 C C . ALA A 1 196 ? 8.691 25.303 -0.056 1.00 94.06 196 ALA A C 1
ATOM 1503 O O . ALA A 1 196 ? 8.506 24.951 -1.223 1.00 94.06 196 ALA A O 1
ATOM 1504 N N . ARG A 1 197 ? 9.310 24.508 0.832 1.00 95.56 197 ARG A N 1
ATOM 1505 C CA . ARG A 1 197 ? 9.773 23.160 0.479 1.00 95.56 197 ARG A CA 1
ATOM 1506 C C . ARG A 1 197 ? 8.615 22.220 0.168 1.00 95.56 197 ARG A C 1
ATOM 1508 O O . ARG A 1 197 ? 8.721 21.441 -0.778 1.00 95.56 197 ARG A O 1
ATOM 1515 N N . LEU A 1 198 ? 7.515 22.305 0.917 1.00 95.88 198 LEU A N 1
ATOM 1516 C CA . LEU A 1 198 ? 6.305 21.530 0.635 1.00 95.88 198 LEU A CA 1
ATOM 1517 C C . LEU A 1 198 ? 5.722 21.869 -0.740 1.00 95.88 198 LEU A C 1
ATOM 1519 O O . LEU A 1 198 ? 5.407 20.956 -1.499 1.00 95.88 198 LEU A O 1
ATOM 1523 N N . ASP A 1 199 ? 5.635 23.148 -1.097 1.00 95.62 199 ASP A N 1
ATOM 1524 C CA . ASP A 1 199 ? 5.113 23.571 -2.399 1.00 95.62 199 ASP A CA 1
ATOM 1525 C C . ASP A 1 199 ? 6.034 23.113 -3.548 1.00 95.62 199 ASP A C 1
ATOM 1527 O O . ASP A 1 199 ? 5.553 22.624 -4.573 1.00 95.62 199 ASP A O 1
ATOM 1531 N N . ALA A 1 200 ? 7.358 23.168 -3.353 1.00 96.50 200 ALA A N 1
ATOM 1532 C CA . ALA A 1 200 ? 8.333 22.638 -4.307 1.00 96.50 200 ALA A CA 1
ATOM 1533 C C . ALA A 1 200 ? 8.195 21.116 -4.498 1.00 96.50 200 ALA A C 1
ATOM 1535 O O . ALA A 1 200 ? 8.076 20.638 -5.626 1.00 96.50 200 ALA A O 1
ATOM 1536 N N . LEU A 1 201 ? 8.140 20.350 -3.403 1.00 96.81 201 LEU A N 1
ATOM 1537 C CA . LEU A 1 201 ? 7.941 18.899 -3.451 1.00 96.81 201 LEU A CA 1
ATOM 1538 C C . LEU A 1 201 ? 6.597 18.526 -4.087 1.00 96.81 201 LEU A C 1
ATOM 1540 O O . LEU A 1 201 ? 6.539 17.575 -4.864 1.00 96.81 201 LEU A O 1
ATOM 1544 N N . ALA A 1 202 ? 5.524 19.272 -3.808 1.00 96.69 202 ALA A N 1
ATOM 1545 C CA . ALA A 1 202 ? 4.226 19.055 -4.439 1.00 96.69 202 ALA A CA 1
ATOM 1546 C C . ALA A 1 202 ? 4.286 19.261 -5.960 1.00 96.69 202 ALA A C 1
ATOM 1548 O O . ALA A 1 202 ? 3.692 18.478 -6.705 1.00 96.69 202 ALA A O 1
ATOM 1549 N N . ALA A 1 203 ? 5.010 20.279 -6.434 1.00 96.50 203 ALA A N 1
ATOM 1550 C CA . ALA A 1 203 ? 5.203 20.521 -7.861 1.00 96.50 203 ALA A CA 1
ATOM 1551 C C . ALA A 1 203 ? 6.013 19.396 -8.531 1.00 96.50 203 ALA A C 1
ATOM 1553 O O . ALA A 1 203 ? 5.609 18.895 -9.582 1.00 96.50 203 ALA A O 1
ATOM 1554 N N . GLU A 1 204 ? 7.105 18.952 -7.900 1.00 96.81 204 GLU A N 1
ATOM 1555 C CA . GLU A 1 204 ? 7.924 17.824 -8.369 1.00 96.81 204 GLU A CA 1
ATOM 1556 C C . GLU A 1 204 ? 7.107 16.520 -8.433 1.00 96.81 204 GLU A C 1
ATOM 1558 O O . GLU A 1 204 ? 7.121 15.819 -9.445 1.00 96.81 204 GLU A O 1
ATOM 1563 N N . LEU A 1 205 ? 6.336 16.215 -7.385 1.00 96.88 205 LEU A N 1
ATOM 1564 C CA . LEU A 1 205 ? 5.456 15.044 -7.334 1.00 96.88 205 LEU A CA 1
ATOM 1565 C C . LEU A 1 205 ? 4.340 15.114 -8.382 1.00 96.88 205 LEU A C 1
ATOM 1567 O O . LEU A 1 205 ? 4.035 14.104 -9.003 1.00 96.88 205 LEU A O 1
ATOM 1571 N N . SER A 1 206 ? 3.781 16.298 -8.644 1.00 95.81 206 SER A N 1
ATOM 1572 C CA . SER A 1 206 ? 2.770 16.496 -9.696 1.00 95.81 206 SER A CA 1
ATOM 1573 C C . SER A 1 206 ? 3.341 16.331 -11.111 1.00 95.81 206 SER A C 1
ATOM 1575 O O . SER A 1 206 ? 2.621 15.970 -12.043 1.00 95.81 206 SER A O 1
ATOM 1577 N N . ALA A 1 207 ? 4.628 16.625 -11.316 1.00 95.00 207 ALA A N 1
ATOM 1578 C CA . ALA A 1 207 ? 5.308 16.328 -12.574 1.00 95.00 207 ALA A CA 1
ATOM 1579 C C . ALA A 1 207 ? 5.484 14.813 -12.750 1.00 95.00 207 ALA A C 1
ATOM 1581 O O . ALA A 1 207 ? 5.043 14.271 -13.762 1.00 95.00 207 ALA A O 1
ATOM 1582 N N . LEU A 1 208 ? 6.006 14.131 -11.724 1.00 93.94 208 LEU A N 1
ATOM 1583 C CA . LEU A 1 208 ? 6.174 12.674 -11.722 1.00 93.94 208 LEU A CA 1
ATOM 1584 C C . LEU A 1 208 ? 4.839 11.929 -11.879 1.00 93.94 208 LEU A C 1
ATOM 1586 O O . LEU A 1 208 ? 4.775 10.954 -12.619 1.00 93.94 208 LEU A O 1
ATOM 1590 N N . ASP A 1 209 ? 3.760 12.405 -11.249 1.00 93.94 209 ASP A N 1
ATOM 1591 C CA . ASP A 1 209 ? 2.402 11.862 -11.404 1.00 93.94 209 ASP A CA 1
ATOM 1592 C C . ASP A 1 209 ? 1.955 11.856 -12.870 1.00 93.94 209 ASP A C 1
ATOM 1594 O O . ASP A 1 209 ? 1.454 10.850 -13.368 1.00 93.94 209 ASP A O 1
ATOM 1598 N N . ARG A 1 210 ? 2.203 12.952 -13.598 1.00 91.19 210 ARG A N 1
ATOM 1599 C CA . ARG A 1 210 ? 1.863 13.060 -15.024 1.00 91.19 210 ARG A CA 1
ATOM 1600 C C . ARG A 1 210 ? 2.730 12.161 -15.899 1.00 91.19 210 ARG A C 1
ATOM 1602 O O . ARG A 1 210 ? 2.197 11.512 -16.792 1.00 91.19 210 ARG A O 1
ATOM 1609 N N . GLU A 1 211 ? 4.036 12.117 -15.645 1.00 90.12 211 GLU A N 1
ATOM 1610 C CA . GLU A 1 211 ? 4.983 11.296 -16.414 1.00 90.12 211 GLU A CA 1
ATOM 1611 C C . GLU A 1 211 ? 4.728 9.793 -16.239 1.00 90.12 211 GLU A C 1
ATOM 1613 O O . GLU A 1 211 ? 4.845 9.026 -17.191 1.00 90.12 211 GLU A O 1
ATOM 1618 N N . LEU A 1 212 ? 4.333 9.373 -15.035 1.00 87.81 212 LEU A N 1
ATOM 1619 C CA . LEU A 1 212 ? 4.104 7.969 -14.682 1.00 87.81 212 LEU A CA 1
ATOM 1620 C C . LEU A 1 212 ? 2.672 7.480 -14.950 1.00 87.81 212 LEU A C 1
ATOM 1622 O O . LEU A 1 212 ? 2.381 6.305 -14.700 1.00 87.81 212 LEU A O 1
ATOM 1626 N N . GLY A 1 213 ? 1.779 8.361 -15.417 1.00 86.75 213 GLY A N 1
ATOM 1627 C CA . GLY A 1 213 ? 0.353 8.064 -15.589 1.00 86.75 213 GLY A CA 1
ATOM 1628 C C . GLY A 1 213 ? -0.396 7.847 -14.267 1.00 86.75 213 GLY A C 1
ATOM 1629 O O . GLY A 1 213 ? -1.413 7.156 -14.247 1.00 86.75 213 GLY A O 1
ATOM 1630 N N . GLY A 1 214 ? 0.120 8.409 -13.173 1.00 87.12 214 GLY A N 1
ATOM 1631 C CA . GLY A 1 214 ? -0.390 8.280 -11.813 1.00 87.12 214 GLY A CA 1
ATOM 1632 C C . GLY A 1 214 ? 0.654 7.729 -10.835 1.00 87.12 214 GLY A C 1
ATOM 1633 O O . GLY A 1 214 ? 1.269 6.679 -11.064 1.00 87.12 214 GLY A O 1
ATOM 1634 N N . LEU A 1 215 ? 0.820 8.415 -9.704 1.00 87.06 215 LEU A N 1
ATOM 1635 C CA . LEU A 1 215 ? 1.513 7.891 -8.523 1.00 87.06 215 LEU A CA 1
ATOM 1636 C C . LEU A 1 215 ? 0.666 6.825 -7.819 1.00 87.06 215 LEU A C 1
ATOM 1638 O O . LEU A 1 215 ? 1.212 5.843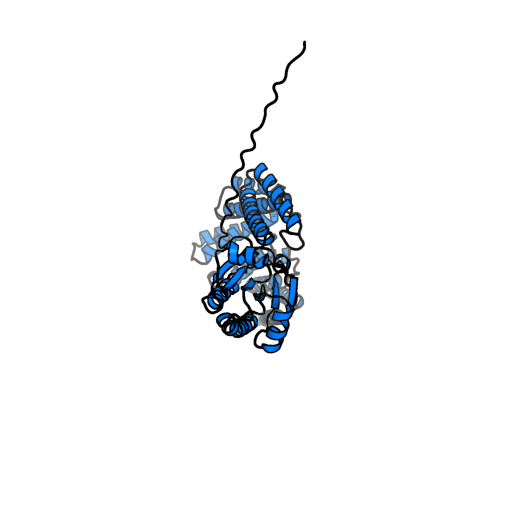 -7.316 1.00 87.06 215 LEU A O 1
ATOM 1642 N N . GLU A 1 216 ? -0.658 6.993 -7.847 1.00 79.62 216 GLU A N 1
ATOM 1643 C CA . GLU A 1 216 ? -1.646 6.008 -7.413 1.00 79.62 216 GLU A CA 1
ATOM 1644 C C . GLU A 1 216 ? -2.591 5.655 -8.574 1.00 79.62 216 GLU A C 1
ATOM 1646 O O . GLU A 1 216 ? -3.055 6.551 -9.287 1.00 79.62 216 GLU A O 1
ATOM 1651 N N . PRO A 1 217 ? -2.926 4.368 -8.778 1.00 73.12 217 PRO A N 1
ATOM 1652 C CA . PRO A 1 217 ? -3.865 3.972 -9.821 1.00 73.12 217 PRO A CA 1
ATOM 1653 C C . PRO A 1 217 ? -5.217 4.688 -9.683 1.00 73.12 217 PRO A C 1
ATOM 1655 O O . PRO A 1 217 ? -5.890 4.589 -8.659 1.00 73.12 217 PRO A O 1
ATOM 1658 N N . GLY A 1 218 ? -5.625 5.405 -10.734 1.00 74.62 218 GLY A N 1
ATOM 1659 C CA . GLY A 1 218 ? -6.939 6.051 -10.812 1.00 74.62 218 GLY A CA 1
ATOM 1660 C C . GLY A 1 218 ? -7.106 7.325 -9.976 1.00 74.62 218 GLY A C 1
ATOM 1661 O O . GLY A 1 218 ? -8.217 7.850 -9.907 1.00 74.62 218 GLY A O 1
ATOM 1662 N N . ARG A 1 219 ? -6.040 7.852 -9.358 1.00 83.25 219 ARG A N 1
ATOM 1663 C CA . ARG A 1 219 ? -6.098 9.077 -8.546 1.00 83.25 219 ARG A CA 1
ATOM 1664 C C . ARG A 1 219 ? -5.023 10.064 -8.979 1.00 83.25 219 ARG A C 1
ATOM 1666 O O . ARG A 1 219 ? -3.853 9.716 -9.059 1.00 83.25 219 ARG A O 1
ATOM 1673 N N . LYS A 1 220 ? -5.431 11.310 -9.232 1.00 89.56 220 LYS A N 1
ATOM 1674 C CA . LYS A 1 220 ? -4.493 12.414 -9.469 1.00 89.56 220 LYS A CA 1
ATOM 1675 C C . LYS A 1 220 ? -3.863 12.840 -8.153 1.00 89.56 220 LYS A C 1
ATOM 1677 O O . LYS A 1 220 ? -4.568 12.958 -7.148 1.00 89.56 220 LYS A O 1
ATOM 1682 N N . PHE A 1 221 ? -2.566 13.118 -8.181 1.00 94.50 221 PHE A N 1
ATOM 1683 C CA . PHE A 1 221 ? -1.880 13.663 -7.020 1.00 94.50 221 PHE A CA 1
ATOM 1684 C C . PHE A 1 221 ? -2.369 15.089 -6.702 1.00 94.50 221 PHE A C 1
ATOM 1686 O O . PHE A 1 221 ? -2.408 15.954 -7.576 1.00 94.50 221 PHE A O 1
ATOM 1693 N N . ASP A 1 222 ? -2.718 15.338 -5.436 1.00 94.31 222 ASP A N 1
ATOM 1694 C CA . ASP A 1 222 ? -3.067 16.661 -4.904 1.00 94.31 222 ASP A CA 1
ATOM 1695 C C . ASP A 1 222 ? -2.246 16.929 -3.636 1.00 94.31 222 ASP A C 1
ATOM 1697 O O . ASP A 1 222 ? -2.554 16.447 -2.541 1.00 94.31 222 ASP A O 1
ATOM 1701 N N . GLY A 1 223 ? -1.181 17.719 -3.792 1.00 94.00 223 GLY A N 1
ATOM 1702 C CA . GLY A 1 223 ? -0.297 18.080 -2.687 1.00 94.00 223 GLY A CA 1
ATOM 1703 C C . GLY A 1 223 ? -0.990 18.905 -1.598 1.00 94.00 223 GLY A C 1
ATOM 1704 O O . GLY A 1 223 ? -0.679 18.736 -0.421 1.00 94.00 223 GLY A O 1
ATOM 1705 N N . SER A 1 224 ? -1.965 19.754 -1.939 1.00 92.88 224 SER A N 1
ATOM 1706 C CA . SER A 1 224 ? -2.677 20.576 -0.949 1.00 92.88 224 SER A CA 1
ATOM 1707 C C . SER A 1 224 ? -3.577 19.713 -0.067 1.00 92.88 224 SER A C 1
ATOM 1709 O O . SER A 1 224 ? -3.540 19.818 1.165 1.00 92.88 224 SER A O 1
ATOM 1711 N N . ALA A 1 225 ? -4.335 18.805 -0.689 1.00 93.38 225 ALA A N 1
ATOM 1712 C CA . ALA A 1 225 ? -5.171 17.843 0.020 1.00 93.38 225 ALA A CA 1
ATOM 1713 C C . ALA A 1 225 ? -4.330 16.901 0.891 1.00 93.38 225 ALA A C 1
ATOM 1715 O O . ALA A 1 225 ? -4.664 16.689 2.062 1.00 93.38 225 ALA A O 1
ATOM 1716 N N . LEU A 1 226 ? -3.212 16.389 0.363 1.00 94.44 226 LEU A N 1
ATOM 1717 C CA . LEU A 1 226 ? -2.311 15.523 1.121 1.00 94.44 226 LEU A CA 1
ATOM 1718 C C . LEU A 1 226 ? -1.701 16.259 2.320 1.00 94.44 226 LEU A C 1
ATOM 1720 O O . LEU A 1 226 ? -1.748 15.748 3.437 1.00 94.44 226 LEU A O 1
ATOM 1724 N N . ARG A 1 227 ? -1.195 17.485 2.127 1.00 95.12 227 ARG A N 1
ATOM 1725 C CA . ARG A 1 227 ? -0.635 18.315 3.207 1.00 95.12 227 ARG A CA 1
ATOM 1726 C C . ARG A 1 227 ? -1.648 18.550 4.323 1.00 95.12 227 ARG A C 1
ATOM 1728 O O . ARG A 1 227 ? -1.311 18.380 5.494 1.00 95.12 227 ARG A O 1
ATOM 1735 N N . ARG A 1 228 ? -2.881 18.932 3.967 1.00 94.75 228 ARG A N 1
ATOM 1736 C CA . ARG A 1 228 ? -3.973 19.155 4.927 1.00 94.75 228 ARG A CA 1
ATOM 1737 C C . ARG A 1 228 ? -4.263 17.888 5.728 1.00 94.75 228 ARG A C 1
ATOM 1739 O O . ARG A 1 228 ? -4.305 17.952 6.952 1.00 94.75 228 ARG A O 1
ATOM 1746 N N . THR A 1 229 ? -4.406 16.760 5.035 1.00 95.38 229 THR A N 1
ATOM 1747 C CA . THR A 1 229 ? -4.727 15.457 5.635 1.00 95.38 229 THR A CA 1
ATOM 1748 C C . THR A 1 229 ? -3.640 15.018 6.611 1.00 95.38 229 THR A C 1
ATOM 1750 O O . THR A 1 229 ? -3.923 14.796 7.784 1.00 95.38 229 THR A O 1
ATOM 1753 N N . VAL A 1 230 ? -2.378 15.001 6.172 1.00 96.00 230 VAL A N 1
ATOM 1754 C CA . VAL A 1 230 ? -1.242 14.572 7.003 1.00 96.00 230 VAL A CA 1
ATOM 1755 C C . VAL A 1 230 ? -1.087 15.452 8.245 1.00 96.00 230 VAL A C 1
ATOM 1757 O O . VAL A 1 230 ? -0.831 14.948 9.345 1.00 96.00 230 VAL A O 1
ATOM 1760 N N . ARG A 1 231 ? -1.253 16.775 8.102 1.00 95.31 231 ARG A N 1
ATOM 1761 C CA . ARG A 1 231 ? -1.164 17.691 9.244 1.00 95.31 231 ARG A CA 1
ATOM 1762 C C . ARG A 1 231 ? -2.331 17.495 10.210 1.00 95.31 231 ARG A C 1
ATOM 1764 O O . ARG A 1 231 ? -2.087 17.433 11.413 1.00 95.31 231 ARG A O 1
ATOM 1771 N N . PHE A 1 232 ? -3.557 17.357 9.705 1.00 96.88 232 PHE A N 1
ATOM 1772 C CA . PHE A 1 232 ? -4.732 17.063 10.527 1.00 96.88 232 PHE A CA 1
ATOM 1773 C C . PHE A 1 232 ? -4.542 15.767 11.323 1.00 96.88 232 PHE A C 1
ATOM 1775 O O . PHE A 1 232 ? -4.608 15.789 12.547 1.00 96.88 232 PHE A O 1
ATOM 1782 N N . GLU A 1 233 ? -4.209 14.658 10.661 1.00 96.19 233 GLU A N 1
ATOM 1783 C CA . GLU A 1 233 ? -3.985 13.360 11.311 1.00 96.19 233 GLU A CA 1
ATOM 1784 C C . GLU A 1 233 ? -2.873 13.414 12.364 1.00 96.19 233 GLU A C 1
ATOM 1786 O O . GLU A 1 233 ? -2.963 12.790 13.423 1.00 96.19 233 GLU A O 1
ATOM 1791 N N . THR A 1 234 ? -1.811 14.176 12.102 1.00 96.62 234 THR A N 1
ATOM 1792 C CA . THR A 1 234 ? -0.722 14.362 13.067 1.00 96.62 234 THR A CA 1
ATOM 1793 C C . THR A 1 234 ? -1.190 15.128 14.299 1.00 96.62 234 THR A C 1
ATOM 1795 O O . THR A 1 234 ? -0.975 14.655 15.413 1.00 96.62 234 THR A O 1
ATOM 1798 N N . LEU A 1 235 ? -1.914 16.233 14.115 1.00 96.19 235 LEU A N 1
ATOM 1799 C CA . LEU A 1 235 ? -2.494 16.992 15.222 1.00 96.19 235 LEU A CA 1
ATOM 1800 C C . LEU A 1 235 ? -3.494 16.161 16.033 1.00 96.19 235 LEU A C 1
ATOM 1802 O O . LEU A 1 235 ? -3.490 16.239 17.259 1.00 96.19 235 LEU A O 1
ATOM 1806 N N . MET A 1 236 ? -4.305 15.319 15.387 1.00 95.25 236 MET A N 1
ATOM 1807 C CA . MET A 1 236 ? -5.237 14.431 16.090 1.00 95.25 236 MET A CA 1
ATOM 1808 C C . MET A 1 236 ? -4.508 13.345 16.900 1.00 95.25 236 MET A C 1
ATOM 1810 O O . MET A 1 236 ? -4.891 13.063 18.036 1.00 95.25 236 MET A O 1
ATOM 1814 N N . ARG A 1 237 ? -3.410 12.779 16.378 1.00 94.50 237 ARG A N 1
ATOM 1815 C CA . ARG A 1 237 ? -2.545 11.863 17.147 1.00 94.50 237 ARG A CA 1
ATOM 1816 C C . ARG A 1 237 ? -1.896 12.558 18.342 1.00 94.50 237 ARG A C 1
ATOM 1818 O O . ARG A 1 237 ? -1.785 11.966 19.416 1.00 94.50 237 ARG A O 1
ATOM 1825 N N . ASP A 1 238 ? -1.461 13.802 18.176 1.00 94.25 238 ASP A N 1
ATOM 1826 C CA . ASP A 1 238 ? -0.895 14.601 19.266 1.00 94.25 238 ASP A CA 1
ATOM 1827 C C . ASP A 1 238 ? -1.954 14.939 20.314 1.00 94.25 238 ASP A C 1
ATOM 1829 O O . ASP A 1 238 ? -1.691 14.821 21.509 1.00 94.25 238 ASP A O 1
ATOM 1833 N N . TYR A 1 239 ? -3.170 15.268 19.879 1.00 93.62 239 TYR A N 1
ATOM 1834 C CA . TYR A 1 239 ? -4.328 15.495 20.738 1.00 93.62 239 TYR A CA 1
ATOM 1835 C C . TYR A 1 239 ? -4.635 14.261 21.597 1.00 93.62 239 TYR A C 1
ATOM 1837 O O . TYR A 1 239 ? -4.724 14.366 22.823 1.00 93.62 239 TYR A O 1
ATOM 1845 N N . GLN A 1 240 ? -4.715 13.072 20.986 1.00 91.06 240 GLN A N 1
ATOM 1846 C CA . GLN A 1 240 ? -4.920 11.814 21.712 1.00 91.06 240 GLN A CA 1
ATOM 1847 C C . GLN A 1 240 ? -3.804 11.549 22.724 1.00 91.06 240 GLN A C 1
ATOM 1849 O O . GLN A 1 240 ? -4.082 11.210 23.875 1.00 91.06 240 GLN A O 1
ATOM 1854 N N . ARG A 1 241 ? -2.539 11.736 22.324 1.00 91.38 241 ARG A N 1
ATOM 1855 C CA . ARG A 1 241 ? -1.383 11.555 23.212 1.00 91.38 241 ARG A CA 1
ATOM 1856 C C . ARG A 1 241 ? -1.386 12.543 24.372 1.00 91.38 241 ARG A C 1
ATOM 1858 O O . ARG A 1 241 ? -1.119 12.136 25.499 1.00 91.38 241 ARG A O 1
ATOM 1865 N N . ALA A 1 242 ? -1.718 13.808 24.126 1.00 91.38 242 ALA A N 1
ATOM 1866 C CA . ALA A 1 242 ? -1.814 14.832 25.159 1.00 91.38 242 ALA A CA 1
ATOM 1867 C C . ALA A 1 242 ? -2.893 14.477 26.191 1.00 91.38 242 ALA A C 1
ATOM 1869 O O . ALA A 1 242 ? -2.640 14.553 27.396 1.00 91.38 242 ALA A O 1
ATOM 1870 N N . ILE A 1 243 ? -4.059 14.007 25.732 1.00 87.31 243 ILE A N 1
ATOM 1871 C CA . ILE A 1 243 ? -5.102 13.508 26.629 1.00 87.31 243 ILE A CA 1
ATOM 1872 C C . ILE A 1 243 ? -4.606 12.279 27.386 1.00 87.31 243 ILE A C 1
ATOM 1874 O O . ILE A 1 243 ? -4.708 12.266 28.606 1.00 87.31 243 ILE A O 1
ATOM 1878 N N . ALA A 1 244 ? -4.038 11.270 26.729 1.00 84.69 244 ALA A N 1
ATOM 1879 C CA . ALA A 1 244 ? -3.551 10.064 27.403 1.00 84.69 244 ALA A CA 1
ATOM 1880 C C . ALA A 1 244 ? -2.475 10.369 28.464 1.00 84.69 244 ALA A C 1
ATOM 1882 O O . ALA A 1 244 ? -2.496 9.798 29.552 1.00 84.69 244 ALA A O 1
ATOM 1883 N N . ALA A 1 245 ? -1.580 11.318 28.181 1.00 87.62 245 ALA A N 1
ATOM 1884 C CA . ALA A 1 245 ? -0.519 11.758 29.083 1.00 87.62 245 ALA A CA 1
ATOM 1885 C C . ALA A 1 245 ? -0.993 12.721 30.189 1.00 87.62 245 ALA A C 1
ATOM 1887 O O . ALA A 1 245 ? -0.177 13.160 30.997 1.00 87.62 245 ALA A O 1
ATOM 1888 N N . GLY A 1 246 ? -2.281 13.081 30.233 1.00 85.62 246 GLY A N 1
ATOM 1889 C CA . GLY A 1 246 ? -2.814 13.988 31.251 1.00 85.62 246 GLY A CA 1
ATOM 1890 C C . GLY A 1 246 ? -2.295 15.421 31.155 1.00 85.62 246 GLY A C 1
ATOM 1891 O O . GLY A 1 246 ? -2.190 16.087 32.181 1.00 85.62 246 GLY A O 1
ATOM 1892 N N . GLN A 1 247 ? -1.971 15.890 29.948 1.00 91.38 247 GLN A N 1
ATOM 1893 C CA . GLN A 1 247 ? -1.565 17.277 29.710 1.00 91.38 247 GLN A CA 1
ATOM 1894 C C . GLN A 1 247 ? -2.689 18.268 30.061 1.00 91.38 247 GLN A C 1
ATOM 1896 O O . GLN A 1 247 ? -3.858 17.892 30.177 1.00 91.38 247 GLN A O 1
ATOM 1901 N N . SER A 1 248 ? -2.333 19.547 30.232 1.00 90.81 248 SER A N 1
ATOM 1902 C CA . SER A 1 248 ? -3.290 20.593 30.609 1.00 90.81 248 SER A CA 1
ATOM 1903 C C . SER A 1 248 ? -4.368 20.814 29.541 1.00 90.81 248 SER A C 1
ATOM 1905 O O . SER A 1 248 ? -4.157 20.577 28.348 1.00 90.81 248 SER A O 1
ATOM 1907 N N . ALA A 1 249 ? -5.522 21.334 29.971 1.00 88.56 249 ALA A N 1
ATOM 1908 C CA . ALA A 1 249 ? -6.615 21.693 29.068 1.00 88.56 249 ALA A CA 1
ATOM 1909 C C . ALA A 1 249 ? -6.176 22.703 27.991 1.00 88.56 249 ALA A C 1
ATOM 1911 O O . ALA A 1 249 ? -6.652 22.634 26.863 1.00 88.56 249 ALA A O 1
ATOM 1912 N N . GLU A 1 250 ? -5.227 23.588 28.308 1.00 94.19 250 GLU A N 1
ATOM 1913 C CA . GLU A 1 250 ? -4.657 24.558 27.365 1.00 94.19 250 GLU A CA 1
ATOM 1914 C C . GLU A 1 250 ? -3.891 23.882 26.220 1.00 94.19 250 GLU A C 1
ATOM 1916 O O . GLU A 1 250 ? -4.067 24.252 25.059 1.00 94.19 250 GLU A O 1
ATOM 1921 N N . VAL A 1 251 ? -3.077 22.859 26.519 1.00 94.94 251 VAL A N 1
ATOM 1922 C CA . VAL A 1 251 ? -2.334 22.100 25.495 1.00 94.94 251 VAL A CA 1
ATOM 1923 C C . VAL A 1 251 ? -3.302 21.391 24.551 1.00 94.94 251 VAL A C 1
ATOM 1925 O O . VAL A 1 251 ? -3.145 21.466 23.332 1.00 94.94 251 VAL A O 1
ATOM 1928 N N . VAL A 1 252 ? -4.325 20.739 25.108 1.00 92.81 252 VAL A N 1
ATOM 1929 C CA . VAL A 1 252 ? -5.353 20.031 24.331 1.00 92.81 252 VAL A CA 1
ATOM 1930 C C . VAL A 1 252 ? -6.172 21.012 23.483 1.00 92.81 252 VAL A C 1
ATOM 1932 O O . VAL A 1 252 ? -6.386 20.763 22.297 1.00 92.81 252 VAL A O 1
ATOM 1935 N N . ALA A 1 253 ? -6.569 22.156 24.049 1.00 93.25 253 ALA A N 1
ATOM 1936 C CA . ALA A 1 253 ? -7.320 23.192 23.342 1.00 93.25 253 ALA A CA 1
ATOM 1937 C C . ALA A 1 253 ? -6.519 23.812 22.187 1.00 93.25 253 ALA A C 1
ATOM 1939 O O . ALA A 1 253 ? -7.085 24.063 21.123 1.00 93.25 253 ALA A O 1
ATOM 1940 N N . ARG A 1 254 ? -5.205 24.014 22.358 1.00 95.88 254 ARG A N 1
ATOM 1941 C CA . ARG A 1 254 ? -4.324 24.501 21.286 1.00 95.88 254 ARG A CA 1
ATOM 1942 C C . ARG A 1 254 ? -4.258 23.518 20.117 1.00 95.88 254 ARG A C 1
ATOM 1944 O O . ARG A 1 254 ? -4.450 23.930 18.978 1.00 95.88 254 ARG A O 1
ATOM 1951 N N . LEU A 1 255 ? -4.038 22.230 20.395 1.00 95.69 255 LEU A N 1
ATOM 1952 C CA . LEU A 1 255 ? -4.003 21.186 19.360 1.00 95.69 255 LEU A CA 1
ATOM 1953 C C . LEU A 1 255 ? -5.332 21.106 18.599 1.00 95.69 255 LEU A C 1
ATOM 1955 O O . LEU A 1 255 ? -5.342 21.015 17.374 1.00 95.69 255 LEU A O 1
ATOM 1959 N N . GLU A 1 256 ? -6.453 21.203 19.316 1.00 94.75 256 GLU A N 1
ATOM 1960 C CA . GLU A 1 256 ? -7.783 21.245 18.707 1.00 94.75 256 GLU A CA 1
ATOM 1961 C C . GLU A 1 256 ? -7.959 22.476 17.803 1.00 94.75 256 GLU A C 1
ATOM 1963 O O . GLU A 1 256 ? -8.456 22.360 16.683 1.00 94.75 256 GLU A O 1
ATOM 1968 N N . ALA A 1 257 ? -7.533 23.656 18.263 1.00 95.94 257 ALA A N 1
ATOM 1969 C CA . ALA A 1 257 ? -7.620 24.898 17.498 1.00 95.94 257 ALA A CA 1
ATOM 1970 C C . ALA A 1 257 ? -6.788 24.850 16.205 1.00 95.94 257 ALA A C 1
ATOM 1972 O O . ALA A 1 257 ? -7.258 25.312 15.167 1.00 95.94 257 ALA A O 1
ATOM 1973 N N . GLU A 1 258 ? -5.595 24.250 16.246 1.00 95.19 258 GLU A N 1
ATOM 1974 C CA . GLU A 1 258 ? -4.761 24.030 15.058 1.00 95.19 258 GLU A CA 1
ATOM 1975 C C . GLU A 1 258 ? -5.367 22.997 14.094 1.00 95.19 258 GLU A C 1
ATOM 1977 O O . GLU A 1 258 ? -5.237 23.136 12.877 1.00 95.19 258 GLU A O 1
ATOM 1982 N N . ALA A 1 259 ? -6.039 21.964 14.614 1.00 96.19 259 ALA A N 1
ATOM 1983 C CA . ALA A 1 259 ? -6.626 20.899 13.803 1.00 96.19 259 ALA A CA 1
ATOM 1984 C C . ALA A 1 259 ? -7.933 21.324 13.118 1.00 96.19 259 ALA A C 1
ATOM 1986 O O . ALA A 1 259 ? -8.204 20.902 11.994 1.00 96.19 259 ALA A O 1
ATOM 1987 N N . LYS A 1 260 ? -8.741 22.173 13.769 1.00 95.38 260 LYS A N 1
ATOM 1988 C CA . LYS A 1 260 ? -10.053 22.634 13.278 1.00 95.38 260 LYS A CA 1
ATOM 1989 C C . LYS A 1 260 ? -10.084 23.088 11.815 1.00 95.38 260 LYS A C 1
ATOM 1991 O O . LYS A 1 260 ? -10.914 22.560 11.077 1.00 95.38 260 LYS A O 1
ATOM 1996 N N . PRO A 1 261 ? -9.215 24.003 11.349 1.00 95.12 261 PRO A N 1
ATOM 1997 C CA . PRO A 1 261 ? -9.245 24.460 9.957 1.00 95.12 261 PRO A CA 1
ATOM 1998 C C . PRO A 1 261 ? -8.820 23.389 8.939 1.00 95.12 261 PRO A C 1
ATOM 2000 O O . PRO A 1 261 ? -8.981 23.590 7.737 1.00 95.12 261 PRO A O 1
ATOM 2003 N N . LEU A 1 262 ? -8.256 22.267 9.395 1.00 95.38 262 LEU A N 1
ATOM 2004 C CA . LEU A 1 262 ? -7.762 21.179 8.550 1.00 95.38 262 LEU A CA 1
ATOM 2005 C C . LEU A 1 262 ? -8.701 19.967 8.535 1.00 95.38 262 LEU A C 1
ATOM 2007 O O . LEU A 1 262 ? -8.443 19.014 7.800 1.00 95.38 262 LEU A O 1
ATOM 2011 N N . ALA A 1 263 ? -9.764 19.996 9.339 1.00 95.62 263 ALA A N 1
ATOM 2012 C CA . ALA A 1 263 ? -10.654 18.866 9.528 1.00 95.62 263 ALA A CA 1
ATOM 2013 C C . ALA A 1 263 ? -11.385 18.481 8.229 1.00 95.62 263 ALA A C 1
ATOM 2015 O O . ALA A 1 263 ? -11.811 19.361 7.471 1.00 95.62 263 ALA A O 1
ATOM 2016 N N . PRO A 1 264 ? -11.548 17.174 7.955 1.00 94.38 264 PRO A N 1
ATOM 2017 C CA . PRO A 1 264 ? -12.298 16.730 6.795 1.00 94.38 264 PRO A CA 1
ATOM 2018 C C . PRO A 1 264 ? -13.794 17.061 6.950 1.00 94.38 264 PRO A C 1
ATOM 2020 O O . PRO A 1 264 ? -14.290 17.209 8.073 1.00 94.38 264 PRO A O 1
ATOM 2023 N N . PRO A 1 265 ? -14.543 17.163 5.837 1.00 92.19 265 PRO A N 1
ATOM 2024 C CA . PRO A 1 265 ? -15.978 17.421 5.882 1.00 92.19 265 PRO A CA 1
ATOM 2025 C C . PRO A 1 265 ? -16.718 16.413 6.770 1.00 92.19 265 PRO A C 1
ATOM 2027 O O . PRO A 1 265 ? -16.487 15.211 6.680 1.00 92.19 265 PRO A O 1
ATOM 2030 N N . GLY A 1 266 ? -17.617 16.909 7.622 1.00 90.25 266 GLY A N 1
ATOM 2031 C CA . GLY A 1 266 ? -18.405 16.079 8.539 1.00 90.25 266 GLY A CA 1
ATOM 2032 C C . GLY A 1 266 ? -17.691 15.674 9.833 1.00 90.25 266 GLY A C 1
ATOM 2033 O O . GLY A 1 266 ? -18.344 15.122 10.715 1.00 90.25 266 GLY A O 1
ATOM 2034 N N . PHE A 1 267 ? -16.398 15.977 9.998 1.00 91.81 267 PHE A N 1
ATOM 2035 C CA . PHE A 1 267 ? -15.692 15.709 11.250 1.00 91.81 267 PHE A CA 1
ATOM 2036 C C . PHE A 1 267 ? -16.179 16.627 12.377 1.00 91.81 267 PHE A C 1
ATOM 2038 O O . PHE A 1 267 ? -16.184 17.853 12.244 1.00 91.81 267 PHE A O 1
ATOM 2045 N N . LYS A 1 268 ? -16.548 16.031 13.514 1.00 89.88 268 LYS A N 1
ATOM 2046 C CA . LYS A 1 268 ? -17.050 16.734 14.698 1.00 89.88 268 LYS A CA 1
ATOM 2047 C C . LYS A 1 268 ? -16.103 16.528 15.876 1.00 89.88 268 LYS A C 1
ATOM 2049 O O . LYS A 1 268 ? -15.952 15.425 16.393 1.00 89.88 268 LYS A O 1
ATOM 2054 N N . PHE A 1 269 ? -15.477 17.614 16.327 1.00 89.00 269 PHE A N 1
ATOM 2055 C CA . PHE A 1 269 ? -14.537 17.572 17.453 1.00 89.00 269 PHE A CA 1
ATOM 2056 C C . PHE A 1 269 ? -15.198 17.205 18.780 1.00 89.00 269 PHE A C 1
ATOM 2058 O O . PHE A 1 269 ? -14.543 16.622 19.635 1.00 89.00 269 PHE A O 1
ATOM 2065 N N . GLU A 1 270 ? -16.474 17.538 18.961 1.00 85.88 270 GLU A N 1
ATOM 2066 C CA . GLU A 1 270 ? -17.236 17.199 20.167 1.00 85.88 270 GLU A CA 1
ATOM 2067 C C . GLU A 1 270 ? -17.395 15.682 20.312 1.00 85.88 270 GLU A C 1
ATOM 2069 O O . GLU A 1 270 ? -17.034 15.137 21.356 1.00 85.88 270 GLU A O 1
ATOM 2074 N N . ASP A 1 271 ? -17.811 15.000 19.239 1.00 86.06 271 ASP A N 1
ATOM 2075 C CA . AS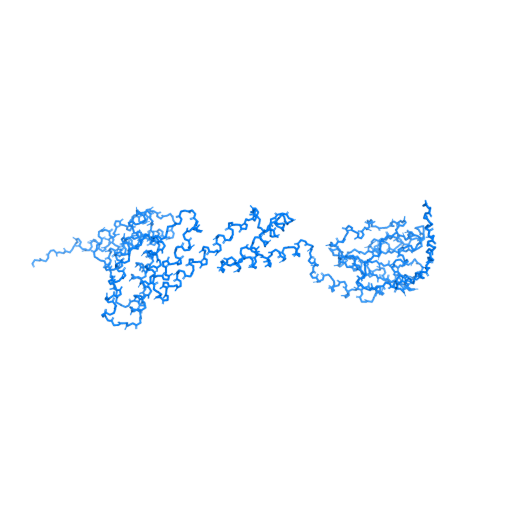P A 1 271 ? -17.930 13.536 19.194 1.00 86.06 271 ASP A CA 1
ATOM 2076 C C . ASP A 1 271 ? -16.567 12.870 19.445 1.00 86.06 271 ASP A C 1
ATOM 2078 O O . ASP A 1 271 ? -16.426 11.955 20.263 1.00 86.06 271 ASP A O 1
ATOM 2082 N N . TYR A 1 272 ? -15.517 13.388 18.802 1.00 88.38 272 TYR A N 1
ATOM 2083 C CA . TYR A 1 272 ? -14.162 12.878 18.981 1.00 88.38 272 TYR A CA 1
ATOM 2084 C C . TYR A 1 272 ? -13.632 13.086 20.410 1.00 88.38 272 TYR A C 1
ATOM 2086 O O . TYR A 1 272 ? -13.016 12.189 20.989 1.00 88.38 272 TYR A O 1
ATOM 2094 N N . ARG A 1 273 ? -13.892 14.251 21.015 1.00 86.94 273 ARG A N 1
ATOM 2095 C CA . ARG A 1 273 ? -13.526 14.554 22.406 1.00 86.94 273 ARG A CA 1
ATOM 2096 C C . ARG A 1 273 ? -14.222 13.600 23.370 1.00 86.94 273 ARG A C 1
ATOM 2098 O O . ARG A 1 273 ? -13.558 13.070 24.262 1.00 86.94 273 ARG A O 1
ATOM 2105 N N . GLY A 1 274 ? -15.522 13.370 23.175 1.00 85.88 274 GLY A N 1
ATOM 2106 C CA . GLY A 1 274 ? -16.298 12.401 23.950 1.00 85.88 274 GLY A CA 1
ATOM 2107 C C . GLY A 1 274 ? -15.685 11.006 23.867 1.00 85.88 274 GLY A C 1
ATOM 2108 O O . GLY A 1 274 ? -15.424 10.382 24.893 1.00 85.88 274 GLY A O 1
ATOM 2109 N N . THR A 1 275 ? -15.323 10.573 22.658 1.00 87.81 275 THR A N 1
ATOM 2110 C CA . THR A 1 275 ? -14.691 9.271 22.396 1.00 87.81 275 THR A CA 1
ATOM 2111 C C . THR A 1 275 ? -13.354 9.106 23.122 1.00 87.81 275 THR A C 1
ATOM 2113 O O . THR A 1 275 ? -13.169 8.163 23.893 1.00 87.81 275 THR A O 1
ATOM 2116 N N . VAL A 1 276 ? -12.413 10.038 22.932 1.00 88.06 276 VAL A N 1
ATOM 2117 C CA . VAL A 1 276 ? -11.074 9.948 23.542 1.00 88.06 276 VAL A CA 1
ATOM 2118 C C . VAL A 1 276 ? -11.149 10.091 25.066 1.00 88.06 276 VAL A C 1
ATOM 2120 O O . VAL A 1 276 ? -10.452 9.384 25.800 1.00 88.06 276 VAL A O 1
ATOM 2123 N N . GLY A 1 277 ? -12.016 10.980 25.560 1.00 86.88 277 GLY A N 1
ATOM 2124 C CA . GLY A 1 277 ? -12.278 11.142 26.988 1.00 86.88 277 GLY A CA 1
ATOM 2125 C C . GLY A 1 277 ? -12.842 9.868 27.617 1.00 86.88 277 GLY A C 1
ATOM 2126 O O . GLY A 1 277 ? -12.372 9.452 28.681 1.00 86.88 277 GLY A O 1
ATOM 2127 N N . LEU A 1 278 ? -13.789 9.222 26.931 1.00 90.06 278 LEU A N 1
ATOM 2128 C CA . LEU A 1 278 ? -14.440 7.993 27.374 1.00 90.06 278 LEU A CA 1
ATOM 2129 C C . LEU A 1 278 ? -13.445 6.836 27.427 1.00 90.06 278 LEU A C 1
ATOM 2131 O O . LEU A 1 278 ? -13.323 6.184 28.463 1.00 90.06 278 LEU A O 1
ATOM 2135 N N . GLN A 1 279 ? -12.670 6.638 26.360 1.00 89.06 279 GLN A N 1
ATOM 2136 C CA . GLN A 1 279 ? -11.628 5.615 26.308 1.00 89.06 279 GLN A CA 1
ATOM 2137 C C . GLN A 1 279 ? -10.602 5.799 27.429 1.00 89.06 279 GLN A C 1
ATOM 2139 O O . GLN A 1 279 ? -10.291 4.842 28.136 1.00 89.06 279 GLN A O 1
ATOM 2144 N N . ARG A 1 280 ? -10.109 7.024 27.662 1.00 88.50 280 ARG A N 1
ATOM 2145 C CA . ARG A 1 280 ? -9.158 7.284 28.753 1.00 88.50 280 ARG A CA 1
ATOM 2146 C C . ARG A 1 280 ? -9.767 6.995 30.125 1.00 88.50 280 ARG A C 1
ATOM 2148 O O . ARG A 1 280 ? -9.132 6.324 30.938 1.00 88.50 280 ARG A O 1
ATOM 2155 N N . ALA A 1 281 ? -10.968 7.508 30.398 1.00 90.38 281 ALA A N 1
ATOM 2156 C CA . ALA A 1 281 ? -11.642 7.283 31.675 1.00 90.38 281 ALA A CA 1
ATOM 2157 C C . ALA A 1 281 ? -11.872 5.785 31.923 1.00 90.38 281 ALA A C 1
ATOM 2159 O O . ALA A 1 281 ? -11.613 5.294 33.024 1.00 90.38 281 ALA A O 1
ATOM 2160 N N . PHE A 1 282 ? -12.278 5.051 30.885 1.00 93.88 282 PHE A N 1
ATOM 2161 C CA . PHE A 1 282 ? -12.471 3.612 30.965 1.00 93.88 282 PHE A CA 1
ATOM 2162 C C . PHE A 1 282 ? -11.161 2.859 31.186 1.00 93.88 282 PHE A C 1
ATOM 2164 O O . PHE A 1 282 ? -11.121 1.999 32.053 1.00 93.88 282 PHE A O 1
ATOM 2171 N N . GLN A 1 283 ? -10.073 3.197 30.490 1.00 91.94 283 GLN A N 1
ATOM 2172 C CA . GLN A 1 283 ? -8.766 2.552 30.690 1.00 91.94 283 GLN A CA 1
ATOM 2173 C C . GLN A 1 283 ? -8.253 2.708 32.130 1.00 91.94 283 GLN A C 1
ATOM 2175 O O . GLN A 1 283 ? -7.746 1.754 32.725 1.00 91.94 283 GLN A O 1
ATOM 2180 N N . GLU A 1 284 ? -8.415 3.894 32.724 1.00 90.94 284 GLU A N 1
ATOM 2181 C CA . GLU A 1 284 ? -8.048 4.138 34.122 1.00 90.94 284 GLU A CA 1
ATOM 2182 C C . GLU A 1 284 ? -8.912 3.308 35.092 1.00 90.94 284 GLU A C 1
ATOM 2184 O O . GLU A 1 284 ? -8.370 2.659 35.993 1.00 90.94 284 GLU A O 1
ATOM 2189 N N . TYR A 1 285 ? -10.235 3.283 34.883 1.00 93.75 285 TYR A N 1
ATOM 2190 C CA . TYR A 1 285 ? -11.169 2.442 35.643 1.00 93.75 285 TYR A CA 1
ATOM 2191 C C . TYR A 1 285 ? -10.823 0.954 35.515 1.00 93.75 285 TYR A C 1
ATOM 2193 O O . TYR A 1 285 ? -10.651 0.260 36.517 1.00 93.75 285 TYR A O 1
ATOM 2201 N N . TYR A 1 286 ? -10.667 0.484 34.281 1.00 94.12 286 TYR A N 1
ATOM 2202 C CA . TYR A 1 286 ? -10.405 -0.899 33.916 1.00 94.12 286 TYR A CA 1
ATOM 2203 C C . TYR A 1 286 ? -9.125 -1.417 34.577 1.00 94.12 286 TYR A C 1
ATOM 2205 O O . TYR A 1 286 ? -9.121 -2.483 35.197 1.00 94.12 286 TYR A O 1
ATOM 2213 N N . ARG A 1 287 ? -8.044 -0.628 34.541 1.00 92.44 287 ARG A N 1
ATOM 2214 C CA . ARG A 1 287 ? -6.806 -0.951 35.258 1.00 92.44 287 ARG A CA 1
ATOM 2215 C C . ARG A 1 287 ? -7.053 -1.090 36.760 1.00 92.44 287 ARG A C 1
ATOM 2217 O O . ARG A 1 287 ? -6.595 -2.055 37.357 1.00 92.44 287 ARG A O 1
ATOM 2224 N N . ALA A 1 288 ? -7.793 -0.164 37.371 1.00 92.25 288 ALA A N 1
ATOM 2225 C CA . ALA A 1 288 ? -8.064 -0.214 38.806 1.00 92.25 288 ALA A CA 1
ATOM 2226 C C . ALA A 1 288 ? -8.854 -1.471 39.214 1.00 92.25 288 ALA A C 1
ATOM 2228 O O . ALA A 1 288 ? -8.499 -2.107 40.205 1.00 92.25 288 ALA A O 1
ATOM 2229 N N . VAL A 1 289 ? -9.874 -1.871 38.447 1.00 92.88 289 VAL A N 1
ATOM 2230 C CA . VAL A 1 289 ? -10.704 -3.046 38.783 1.00 92.88 289 VAL A CA 1
ATOM 2231 C C . VAL A 1 289 ? -10.045 -4.392 38.474 1.00 92.88 289 VAL A C 1
ATOM 2233 O O . VAL A 1 289 ? -10.447 -5.405 39.041 1.00 92.88 289 VAL A O 1
ATOM 2236 N N . THR A 1 290 ? -9.026 -4.420 37.612 1.00 93.31 290 THR A N 1
ATOM 2237 C CA . THR A 1 290 ? -8.317 -5.657 37.240 1.00 93.31 290 THR A CA 1
ATOM 2238 C C . THR A 1 290 ? -7.032 -5.892 38.026 1.00 93.31 290 THR A C 1
ATOM 2240 O O . THR A 1 290 ? -6.624 -7.040 38.185 1.00 93.31 290 THR A O 1
ATOM 2243 N N . THR A 1 291 ? -6.407 -4.842 38.569 1.00 90.75 291 THR A N 1
ATOM 2244 C CA . THR A 1 291 ? -5.178 -4.964 39.375 1.00 90.75 291 THR A CA 1
ATOM 2245 C C . THR A 1 291 ? -5.417 -4.858 40.883 1.00 90.75 291 THR A C 1
ATOM 2247 O O . THR A 1 291 ? -4.463 -4.648 41.626 1.00 90.75 291 THR A O 1
ATOM 2250 N N . GLY A 1 292 ? -6.667 -4.946 41.350 1.00 83.50 292 GLY A N 1
ATOM 2251 C CA . GLY A 1 292 ? -6.995 -4.874 42.780 1.00 83.50 292 GLY A CA 1
ATOM 2252 C C . GLY A 1 292 ? -6.793 -3.487 43.402 1.00 83.50 292 GLY A C 1
ATOM 2253 O O . GLY A 1 292 ? -6.271 -3.379 44.507 1.00 83.50 292 GLY A O 1
ATOM 2254 N N . GLY A 1 293 ? -7.160 -2.418 42.690 1.00 84.12 293 GLY A N 1
ATOM 2255 C CA . GLY A 1 293 ? -7.105 -1.051 43.212 1.00 84.12 293 GLY A CA 1
ATOM 2256 C C . GLY A 1 293 ? -8.022 -0.824 44.423 1.00 84.12 293 GLY A C 1
ATOM 2257 O O . GLY A 1 293 ? -9.002 -1.536 44.625 1.00 84.12 293 GLY A O 1
ATOM 2258 N N . GLU A 1 294 ? -7.715 0.201 45.221 1.00 89.44 294 GLU A N 1
ATOM 2259 C CA . GLU A 1 294 ? -8.518 0.580 46.392 1.00 89.44 294 GLU A CA 1
ATOM 2260 C C . GLU A 1 294 ? -9.971 0.917 46.021 1.00 89.44 294 GLU A C 1
ATOM 2262 O O . GLU A 1 294 ? -10.233 1.594 45.021 1.00 89.44 294 GLU A O 1
ATOM 2267 N N . ALA A 1 295 ? -10.922 0.504 46.866 1.00 88.62 295 ALA A N 1
ATOM 2268 C CA . ALA A 1 295 ? -12.353 0.710 46.634 1.00 88.62 295 ALA A CA 1
ATOM 2269 C C . ALA A 1 295 ? -12.726 2.196 46.468 1.00 88.62 295 ALA A C 1
ATOM 2271 O O . ALA A 1 295 ? -13.480 2.543 45.562 1.00 88.62 295 ALA A O 1
ATOM 2272 N N . SER A 1 296 ? -12.135 3.080 47.279 1.00 91.06 296 SER A N 1
ATOM 2273 C CA . SER A 1 296 ? -12.314 4.538 47.191 1.00 91.06 296 SER A CA 1
ATOM 2274 C C . SER A 1 296 ? -11.878 5.091 45.829 1.00 91.06 296 SER A C 1
ATOM 2276 O O . SER A 1 296 ? -12.568 5.912 45.226 1.00 91.06 296 SER A O 1
ATOM 2278 N N . LYS A 1 297 ? -10.753 4.604 45.296 1.00 91.25 297 LYS A N 1
ATOM 2279 C CA . LYS A 1 297 ? -10.241 4.992 43.978 1.00 91.25 297 LYS A CA 1
ATOM 2280 C C . LYS A 1 297 ? -11.138 4.482 42.852 1.00 91.25 297 LYS A C 1
ATOM 2282 O O . LYS A 1 297 ? -11.401 5.224 41.907 1.00 91.25 297 LYS A O 1
ATOM 2287 N N . ILE A 1 298 ? -11.622 3.243 42.950 1.00 91.88 298 ILE A N 1
ATOM 2288 C CA . ILE A 1 298 ? -12.575 2.672 41.985 1.00 91.88 298 ILE A CA 1
ATOM 2289 C C . ILE A 1 298 ? -13.876 3.482 41.976 1.00 91.88 298 ILE A C 1
ATOM 2291 O O . ILE A 1 298 ? -14.410 3.755 40.902 1.00 91.88 298 ILE A O 1
ATOM 2295 N N . GLU A 1 299 ? -14.366 3.925 43.134 1.00 92.06 299 GLU A N 1
ATOM 2296 C CA . GLU A 1 299 ? -15.567 4.760 43.226 1.00 92.06 299 GLU A CA 1
ATOM 2297 C C . GLU A 1 299 ? -15.375 6.123 42.542 1.00 92.06 299 GLU A C 1
ATOM 2299 O O . GLU A 1 299 ? -16.213 6.537 41.739 1.00 92.06 299 GLU A O 1
ATOM 2304 N N . VAL A 1 300 ? -14.241 6.794 42.775 1.00 93.19 300 VAL A N 1
ATOM 2305 C CA . VAL A 1 300 ? -13.904 8.058 42.093 1.00 93.19 300 VAL A CA 1
ATOM 2306 C C . VAL A 1 300 ? -13.831 7.868 40.575 1.00 93.19 300 VAL A C 1
ATOM 2308 O O . VAL A 1 300 ? -14.389 8.669 39.823 1.00 93.19 300 VAL A O 1
ATOM 2311 N N . LEU A 1 301 ? -13.180 6.797 40.113 1.00 92.62 301 LEU A N 1
ATOM 2312 C CA . LEU A 1 301 ? -13.075 6.480 38.686 1.00 92.62 301 LEU A CA 1
ATOM 2313 C C . LEU A 1 301 ? -14.433 6.123 38.072 1.00 92.62 301 LEU A C 1
ATOM 2315 O O . LEU A 1 301 ? -14.699 6.522 36.943 1.00 92.62 301 LEU A O 1
ATOM 2319 N N . THR A 1 302 ? -15.308 5.450 38.824 1.00 93.56 302 THR A N 1
ATOM 2320 C CA . THR A 1 302 ? -16.691 5.159 38.411 1.00 93.56 302 THR A CA 1
ATOM 2321 C C . THR A 1 302 ? -17.458 6.455 38.170 1.00 93.56 302 THR A C 1
ATOM 2323 O O . THR A 1 302 ? -17.982 6.652 37.078 1.00 93.56 302 THR A O 1
ATOM 2326 N N . ARG A 1 303 ? -17.449 7.386 39.135 1.00 92.38 303 ARG A N 1
ATOM 2327 C CA . ARG A 1 303 ? -18.123 8.690 38.995 1.00 92.38 303 ARG A CA 1
ATOM 2328 C C . ARG A 1 303 ? -17.566 9.497 37.825 1.00 92.38 303 ARG A C 1
ATOM 2330 O O . ARG A 1 303 ? -18.320 10.118 37.088 1.00 92.38 303 ARG A O 1
ATOM 2337 N N . ARG A 1 304 ? -16.244 9.479 37.622 1.00 90.56 304 ARG A N 1
ATOM 2338 C CA . ARG A 1 304 ? -15.623 10.152 36.472 1.00 90.56 304 ARG A CA 1
ATOM 2339 C C . ARG A 1 304 ? -16.090 9.547 35.154 1.00 90.56 304 ARG A C 1
ATOM 2341 O O . ARG A 1 304 ? -16.433 10.297 34.251 1.00 90.56 304 ARG A O 1
ATOM 2348 N N . LEU A 1 305 ? -16.106 8.222 35.052 1.00 91.44 305 LEU A N 1
ATOM 2349 C CA . LEU A 1 305 ? -16.558 7.505 33.865 1.00 91.44 305 LEU A CA 1
ATOM 2350 C C . LEU A 1 305 ? -18.051 7.767 33.583 1.00 91.44 305 LEU A C 1
ATOM 2352 O O . LEU A 1 305 ? -18.438 7.938 32.434 1.00 91.44 305 LEU A O 1
ATOM 2356 N N . GLU A 1 306 ? -18.872 7.898 34.624 1.00 90.50 306 GLU A N 1
ATOM 2357 C CA . GLU A 1 306 ? -20.285 8.271 34.517 1.00 90.50 306 GLU A CA 1
ATOM 2358 C C . GLU A 1 306 ? -20.523 9.702 34.009 1.00 90.50 306 GLU A C 1
ATOM 2360 O O . GLU A 1 306 ? -21.585 9.966 33.447 1.00 90.50 306 GLU A O 1
ATOM 2365 N N . LEU A 1 307 ? -19.583 10.622 34.216 1.00 88.44 307 LEU A N 1
ATOM 2366 C CA . LEU A 1 307 ? -19.701 12.014 33.772 1.00 88.44 307 LEU A CA 1
ATOM 2367 C C . LEU A 1 307 ? -19.258 12.222 32.320 1.00 88.44 307 LEU A C 1
ATOM 2369 O O . LEU A 1 307 ? -19.439 13.316 31.790 1.00 88.44 307 LEU A O 1
ATOM 2373 N N . VAL A 1 308 ? -18.656 11.215 31.679 1.00 84.75 308 VAL A N 1
ATOM 2374 C CA . VAL A 1 308 ? -18.233 11.348 30.285 1.00 84.75 308 VAL A CA 1
ATOM 2375 C C . VAL A 1 308 ? -19.425 11.154 29.356 1.00 84.75 308 VAL A C 1
ATOM 2377 O O . VAL A 1 308 ? -19.990 10.065 29.267 1.00 84.75 308 VAL A O 1
ATOM 2380 N N . GLU A 1 309 ? -19.769 12.207 28.622 1.00 82.62 309 GLU A N 1
ATOM 2381 C CA . GLU A 1 309 ? -20.728 12.145 27.524 1.00 82.62 309 GLU A CA 1
ATOM 2382 C C . GLU A 1 309 ? -20.014 11.743 26.225 1.00 82.62 309 GLU A C 1
ATOM 2384 O O . GLU A 1 309 ? -18.955 12.273 25.885 1.00 82.62 309 GLU A O 1
ATOM 2389 N N . SER A 1 310 ? -20.589 10.782 25.503 1.00 86.69 310 SER A N 1
ATOM 2390 C CA . SER A 1 310 ? -20.131 10.354 24.181 1.00 86.69 310 SER A CA 1
ATOM 2391 C C . SER A 1 310 ? -21.331 9.922 23.343 1.00 86.69 310 SER A C 1
ATOM 2393 O O . SER A 1 310 ? -22.324 9.428 23.879 1.00 86.69 310 SER A O 1
ATOM 2395 N N . THR A 1 311 ? -21.236 10.109 22.034 1.00 87.88 311 THR A N 1
ATOM 2396 C CA . THR A 1 311 ? -22.190 9.631 21.021 1.00 87.88 311 THR A CA 1
ATOM 2397 C C . THR A 1 311 ? -21.636 8.434 20.241 1.00 87.88 311 THR A C 1
ATOM 2399 O O . THR A 1 311 ? -22.325 7.893 19.380 1.00 87.88 311 THR A O 1
ATOM 2402 N N . ASP A 1 312 ? -20.405 8.007 20.546 1.00 90.75 312 ASP A N 1
ATOM 2403 C CA . ASP A 1 312 ? -19.755 6.857 19.920 1.00 90.75 312 ASP A CA 1
ATOM 2404 C C . ASP A 1 312 ? -20.408 5.550 20.391 1.00 90.75 312 ASP A C 1
ATOM 2406 O O . ASP A 1 312 ? -20.151 5.054 21.494 1.00 90.75 312 ASP A O 1
ATOM 2410 N N . VAL A 1 313 ? -21.278 5.025 19.527 1.00 93.00 313 VAL A N 1
ATOM 2411 C CA . VAL A 1 313 ? -22.037 3.787 19.722 1.00 93.00 313 VAL A CA 1
ATOM 2412 C C . VAL A 1 313 ? -21.109 2.607 19.994 1.00 93.00 313 VAL A C 1
ATOM 2414 O O . VAL A 1 313 ? -21.358 1.842 20.929 1.00 93.00 313 VAL A O 1
ATOM 2417 N N . ASP A 1 314 ? -20.048 2.463 19.202 1.00 92.19 314 ASP A N 1
ATOM 2418 C CA . ASP A 1 314 ? -19.169 1.298 19.251 1.00 92.19 314 ASP A CA 1
ATOM 2419 C C . ASP A 1 314 ? -18.331 1.328 20.530 1.00 92.19 314 ASP A C 1
ATOM 2421 O O . ASP A 1 314 ? -18.282 0.340 21.263 1.00 92.19 314 ASP A O 1
ATOM 2425 N N . ALA A 1 315 ? -17.758 2.485 20.879 1.00 92.19 315 ALA A N 1
ATOM 2426 C CA . ALA A 1 315 ? -17.002 2.636 22.120 1.00 92.19 315 ALA A CA 1
ATOM 2427 C C . ALA A 1 315 ? -17.869 2.374 23.363 1.00 92.19 315 ALA A C 1
ATOM 2429 O O . ALA A 1 315 ? -17.419 1.725 24.311 1.00 92.19 315 ALA A O 1
ATOM 2430 N N . GLN A 1 316 ? -19.113 2.858 23.377 1.00 94.94 316 GLN A N 1
ATOM 2431 C CA . GLN A 1 316 ? -20.041 2.610 24.483 1.00 94.94 316 GLN A CA 1
ATOM 2432 C C . GLN A 1 316 ? -20.444 1.136 24.579 1.00 94.94 316 GLN A C 1
ATOM 2434 O O . GLN A 1 316 ? -20.454 0.577 25.680 1.00 94.94 316 GLN A O 1
ATOM 2439 N N . ASN A 1 317 ? -20.736 0.498 23.443 1.00 96.75 317 ASN A N 1
ATOM 2440 C CA . ASN A 1 317 ? -21.072 -0.919 23.382 1.00 96.75 317 ASN A CA 1
ATOM 2441 C C . ASN A 1 317 ? -19.912 -1.800 23.872 1.00 96.75 317 ASN A C 1
ATOM 2443 O O . ASN A 1 317 ? -20.116 -2.660 24.726 1.00 96.75 317 ASN A O 1
ATOM 2447 N N . GLU A 1 318 ? -18.690 -1.538 23.407 1.00 96.31 318 GLU A N 1
ATOM 2448 C CA . GLU A 1 318 ? -17.485 -2.272 23.813 1.00 96.31 318 GLU A CA 1
ATOM 2449 C C . GLU A 1 318 ? -17.190 -2.140 25.310 1.00 96.31 318 GLU A C 1
ATOM 2451 O O . GLU A 1 318 ? -16.851 -3.121 25.979 1.00 96.31 318 GLU A O 1
ATOM 2456 N N . ILE A 1 319 ? -17.365 -0.942 25.876 1.00 95.75 319 ILE A N 1
ATOM 2457 C CA . ILE A 1 319 ? -17.226 -0.724 27.321 1.00 95.75 319 ILE A CA 1
ATOM 2458 C C . ILE A 1 319 ? -18.261 -1.545 28.085 1.00 95.75 319 ILE A C 1
ATOM 2460 O O . ILE A 1 319 ? -17.906 -2.248 29.033 1.00 95.75 319 ILE A O 1
ATOM 2464 N N . ALA A 1 320 ? -19.530 -1.485 27.678 1.00 96.81 320 ALA A N 1
ATOM 2465 C CA . ALA A 1 320 ? -20.587 -2.252 28.321 1.00 96.81 320 ALA A CA 1
ATOM 2466 C C . ALA A 1 320 ? -20.319 -3.759 28.247 1.00 96.81 320 ALA A C 1
ATOM 2468 O O . ALA A 1 320 ? -20.383 -4.439 29.272 1.00 96.81 320 ALA A O 1
ATOM 2469 N N . TRP A 1 321 ? -19.958 -4.269 27.069 1.00 96.69 321 TRP A N 1
ATOM 2470 C CA . TRP A 1 321 ? -19.616 -5.673 26.876 1.00 96.69 321 TRP A CA 1
ATOM 2471 C C . TRP A 1 321 ? -18.447 -6.083 27.773 1.00 96.69 321 TRP A C 1
ATOM 2473 O O . TRP A 1 321 ? -18.585 -7.007 28.571 1.00 96.69 321 TRP A O 1
ATOM 2483 N N . THR A 1 322 ? -17.350 -5.321 27.763 1.00 96.44 322 THR A N 1
ATOM 2484 C CA . THR A 1 322 ? -16.175 -5.580 28.609 1.00 96.44 322 THR A CA 1
ATOM 2485 C C . THR A 1 322 ? -16.545 -5.650 30.093 1.00 96.44 322 THR A C 1
ATOM 2487 O O . THR A 1 322 ? -16.139 -6.583 30.787 1.00 96.44 322 THR A O 1
ATOM 2490 N N . LEU A 1 323 ? -17.361 -4.711 30.587 1.00 95.50 323 LEU A N 1
ATOM 2491 C CA . LEU A 1 323 ? -17.837 -4.697 31.976 1.00 95.50 323 LEU A CA 1
ATOM 2492 C C . LEU A 1 323 ? -18.677 -5.936 32.343 1.00 95.50 323 LEU A C 1
ATOM 2494 O O . LEU A 1 323 ? -18.688 -6.345 33.508 1.00 95.50 323 LEU A O 1
ATOM 2498 N N . LEU A 1 324 ? -19.383 -6.526 31.374 1.00 94.88 324 LEU A N 1
ATOM 2499 C CA . LEU A 1 324 ? -20.250 -7.695 31.560 1.00 94.88 324 LEU A CA 1
ATOM 2500 C C . LEU A 1 324 ? -19.512 -9.027 31.375 1.00 94.88 324 LEU A C 1
ATOM 2502 O O . LEU A 1 324 ? -19.926 -10.041 31.951 1.00 94.88 324 LEU A O 1
ATOM 2506 N N . THR A 1 325 ? -18.467 -9.060 30.543 1.00 94.31 325 THR A N 1
ATOM 2507 C CA . THR A 1 325 ? -17.884 -10.314 30.046 1.00 94.31 325 THR A CA 1
ATOM 2508 C C . THR A 1 325 ? -16.447 -10.561 30.465 1.00 94.31 325 THR A C 1
ATOM 2510 O O . THR A 1 325 ? -16.067 -11.725 30.552 1.00 94.31 325 THR A O 1
ATOM 2513 N N . ASP A 1 326 ? -15.643 -9.529 30.726 1.00 95.12 326 ASP A N 1
ATOM 2514 C CA . ASP A 1 326 ? -14.220 -9.721 31.008 1.00 95.12 326 ASP A CA 1
ATOM 2515 C C . ASP A 1 326 ? -14.000 -10.343 32.395 1.00 95.12 326 ASP A C 1
ATOM 2517 O O . ASP A 1 326 ? -14.305 -9.758 33.437 1.00 95.12 326 ASP A O 1
ATOM 2521 N N . GLU A 1 327 ? -13.437 -11.548 32.417 1.00 93.94 327 GLU A N 1
ATOM 2522 C CA . GLU A 1 327 ? -13.212 -12.326 33.637 1.00 93.94 327 GLU A CA 1
ATOM 2523 C C . GLU A 1 327 ? -12.133 -11.738 34.555 1.00 93.94 327 GLU A C 1
ATOM 2525 O O . GLU A 1 327 ? -12.023 -12.133 35.724 1.00 93.94 327 GLU A O 1
ATOM 2530 N N . ARG A 1 328 ? -11.324 -10.795 34.057 1.00 94.44 328 ARG A N 1
ATOM 2531 C CA . ARG A 1 328 ? -10.340 -10.064 34.866 1.00 94.44 328 ARG A CA 1
ATOM 2532 C C . ARG A 1 328 ? -11.027 -9.097 35.832 1.00 94.44 328 ARG A C 1
ATOM 2534 O O . ARG A 1 328 ? -10.466 -8.808 36.887 1.00 94.44 328 ARG A O 1
ATOM 2541 N N . ILE A 1 329 ? -12.245 -8.646 35.521 1.00 92.06 329 ILE A N 1
ATOM 2542 C CA . ILE A 1 329 ? -13.051 -7.778 36.386 1.00 92.06 329 ILE A CA 1
ATOM 2543 C C . ILE A 1 329 ? -13.770 -8.644 37.426 1.00 92.06 329 ILE A C 1
ATOM 2545 O O . ILE A 1 329 ? -14.816 -9.238 37.163 1.00 92.06 329 ILE A O 1
ATOM 2549 N N . LYS A 1 330 ? -13.202 -8.733 38.634 1.00 82.81 330 LYS A N 1
ATOM 2550 C CA . LYS A 1 330 ? -13.741 -9.597 39.702 1.00 82.81 330 LYS A CA 1
ATOM 2551 C C . LYS A 1 330 ? -14.984 -9.024 40.379 1.00 82.81 330 LYS A C 1
ATOM 2553 O O . LYS A 1 330 ? -15.895 -9.776 40.714 1.00 82.81 330 LYS A O 1
ATOM 2558 N N . THR A 1 331 ? -15.047 -7.703 40.530 1.00 83.25 331 THR A N 1
ATOM 2559 C CA . THR A 1 331 ? -16.204 -7.010 41.109 1.00 83.25 331 THR A CA 1
ATOM 2560 C C . THR A 1 331 ? -16.975 -6.311 40.000 1.00 83.25 331 THR A C 1
ATOM 2562 O O . THR A 1 331 ? -16.591 -5.231 39.552 1.00 83.25 331 THR A O 1
ATOM 2565 N N . ARG A 1 332 ? -18.055 -6.943 39.532 1.00 85.75 332 ARG A N 1
ATOM 2566 C CA . ARG A 1 332 ? -18.885 -6.406 38.446 1.00 85.75 332 ARG A CA 1
ATOM 2567 C C . ARG A 1 332 ? -19.753 -5.248 38.929 1.00 85.75 332 ARG A C 1
ATOM 2569 O O . ARG A 1 332 ? -20.336 -5.308 40.009 1.00 85.75 332 ARG A O 1
ATOM 2576 N N . ASN A 1 333 ? -19.892 -4.231 38.082 1.00 91.81 333 ASN A N 1
ATOM 2577 C CA . ASN A 1 333 ? -20.839 -3.137 38.272 1.00 91.81 333 ASN A CA 1
ATOM 2578 C C . ASN A 1 333 ? -21.912 -3.195 37.167 1.00 91.81 333 ASN A C 1
ATOM 2580 O O . ASN A 1 333 ? -21.762 -2.542 36.131 1.00 91.81 333 ASN A O 1
ATOM 2584 N N . PRO A 1 334 ? -22.988 -3.983 37.357 1.00 93.19 334 PRO A N 1
ATOM 2585 C CA . PRO A 1 334 ? -24.013 -4.156 36.332 1.00 93.19 334 PRO A CA 1
ATOM 2586 C C . PRO A 1 334 ? -24.747 -2.845 36.025 1.00 93.19 334 PRO A C 1
ATOM 2588 O O . PRO A 1 334 ? -25.135 -2.625 34.881 1.00 93.19 334 PRO A O 1
ATOM 2591 N N . LYS A 1 335 ? -24.883 -1.930 36.995 1.00 95.19 335 LYS A N 1
ATOM 2592 C CA . LYS A 1 335 ? -25.512 -0.617 36.777 1.00 95.19 335 LYS A CA 1
ATOM 2593 C C . LYS A 1 335 ? -24.693 0.255 35.828 1.00 95.19 335 LYS A C 1
ATOM 2595 O O . LYS A 1 335 ? -25.252 0.880 34.931 1.00 95.19 335 LYS A O 1
ATOM 2600 N N . LEU A 1 336 ? -23.372 0.264 36.002 1.00 95.38 336 LEU A N 1
ATOM 2601 C CA . LEU A 1 336 ? -22.460 0.979 35.110 1.00 95.38 336 LEU A CA 1
ATOM 2602 C C . LEU A 1 336 ? -22.487 0.388 33.696 1.00 95.38 336 LEU A C 1
ATOM 2604 O O . LEU A 1 336 ? -22.567 1.135 32.726 1.00 95.38 336 LEU A O 1
ATOM 2608 N N . ALA A 1 337 ? -22.484 -0.943 33.578 1.00 96.69 337 ALA A N 1
ATOM 2609 C CA . ALA A 1 337 ? -22.616 -1.609 32.284 1.00 96.69 337 ALA A CA 1
ATOM 2610 C C . ALA A 1 337 ? -23.942 -1.264 31.587 1.00 96.69 337 ALA A C 1
ATOM 2612 O O . ALA A 1 337 ? -23.945 -0.946 30.400 1.00 96.69 337 ALA A O 1
ATOM 2613 N N . LEU A 1 338 ? -25.056 -1.258 32.330 1.00 97.44 338 LEU A N 1
ATOM 2614 C CA . LEU A 1 338 ? -26.368 -0.872 31.810 1.00 97.44 338 LEU A CA 1
ATOM 2615 C C . LEU A 1 338 ? -26.387 0.562 31.303 1.00 97.44 338 LEU A C 1
ATOM 2617 O O . LEU A 1 338 ? -26.914 0.800 30.224 1.00 97.44 338 LEU A O 1
ATOM 2621 N N . LYS A 1 339 ? -25.771 1.499 32.028 1.00 95.81 339 LYS A N 1
ATOM 2622 C CA . LYS A 1 339 ? -25.661 2.890 31.581 1.00 95.81 339 LYS A CA 1
ATOM 2623 C C . LYS A 1 339 ? -24.988 2.998 30.209 1.00 95.81 339 LYS A C 1
ATOM 2625 O O . LYS A 1 339 ? -25.499 3.699 29.340 1.00 95.81 339 LYS A O 1
ATOM 2630 N N . PHE A 1 340 ? -23.862 2.312 30.010 1.00 96.44 340 PHE A N 1
ATOM 2631 C CA . PHE A 1 340 ? -23.152 2.344 28.729 1.00 96.44 340 PHE A CA 1
ATOM 2632 C C . PHE A 1 340 ? -23.918 1.637 27.614 1.00 96.44 340 PHE A C 1
ATOM 2634 O O . PHE A 1 340 ? -24.018 2.175 26.514 1.00 96.44 340 PHE A O 1
ATOM 2641 N N . ALA A 1 341 ? -24.519 0.484 27.907 1.00 97.56 341 ALA A N 1
ATOM 2642 C CA . ALA A 1 341 ? -25.313 -0.240 26.925 1.00 97.56 341 ALA A CA 1
ATOM 2643 C C . ALA A 1 341 ? -26.568 0.549 26.508 1.00 97.56 341 ALA A C 1
ATOM 2645 O O . ALA A 1 341 ? -26.926 0.577 25.334 1.00 97.56 341 ALA A O 1
ATOM 2646 N N . GLU A 1 342 ? -27.210 1.240 27.454 1.00 96.50 342 GLU A N 1
ATOM 2647 C CA . GLU A 1 342 ? -28.351 2.115 27.184 1.00 96.50 342 GLU A CA 1
ATOM 2648 C C . GLU A 1 342 ? -27.947 3.335 26.348 1.00 96.50 342 GLU A C 1
ATOM 2650 O O . GLU A 1 342 ? -28.674 3.720 25.432 1.00 96.50 342 GLU A O 1
ATOM 2655 N N . ALA A 1 343 ? -26.789 3.934 26.633 1.00 94.69 343 ALA A N 1
ATOM 2656 C CA . ALA A 1 343 ? -26.267 5.041 25.843 1.00 94.69 343 ALA A CA 1
ATOM 2657 C C . ALA A 1 343 ? -25.998 4.612 24.388 1.00 94.69 343 ALA A C 1
ATOM 2659 O O . ALA A 1 343 ? -26.501 5.265 23.472 1.00 94.69 343 ALA A O 1
ATOM 2660 N N . ALA A 1 344 ? -25.344 3.461 24.179 1.00 95.81 344 ALA A N 1
ATOM 2661 C CA . ALA A 1 344 ? -25.111 2.899 22.846 1.00 95.81 344 ALA A CA 1
ATOM 2662 C C . ALA A 1 344 ? -26.432 2.589 22.122 1.00 95.81 344 ALA A C 1
ATOM 2664 O O . ALA A 1 344 ? -26.602 2.882 20.935 1.00 95.81 344 ALA A O 1
ATOM 2665 N N . PHE A 1 345 ? -27.408 2.028 22.841 1.00 96.62 345 PHE A N 1
ATOM 2666 C CA . PHE A 1 345 ? -28.744 1.755 22.315 1.00 96.62 345 PHE A CA 1
ATOM 2667 C C . PHE A 1 345 ? -29.444 3.034 21.839 1.00 96.62 345 PHE A C 1
ATOM 2669 O O . PHE A 1 345 ? -29.972 3.062 20.726 1.00 96.62 345 PHE A O 1
ATOM 2676 N N . ARG A 1 346 ? -29.414 4.103 22.644 1.00 94.81 346 ARG A N 1
ATOM 2677 C CA . ARG A 1 346 ? -30.003 5.399 22.280 1.00 94.81 346 ARG A CA 1
ATOM 2678 C C . ARG A 1 346 ? -29.275 6.035 21.096 1.00 94.81 346 ARG A C 1
ATOM 2680 O O . ARG A 1 346 ? -29.937 6.489 20.174 1.00 94.81 346 ARG A O 1
ATOM 2687 N N . ALA A 1 347 ? -27.942 6.026 21.093 1.00 92.06 347 ALA A N 1
ATOM 2688 C CA . ALA A 1 347 ? -27.132 6.613 20.024 1.00 92.06 347 ALA A CA 1
ATOM 2689 C C . ALA A 1 347 ? -27.237 5.850 18.687 1.00 92.06 347 ALA A C 1
ATOM 2691 O O . ALA A 1 347 ? -27.050 6.437 17.625 1.00 92.06 347 ALA A O 1
ATOM 2692 N N . SER A 1 348 ? -27.585 4.559 18.720 1.00 94.25 348 SER A N 1
ATOM 2693 C CA . SER A 1 348 ? -27.841 3.735 17.526 1.00 94.25 348 SER A CA 1
ATOM 2694 C C . SER A 1 348 ? -29.308 3.717 17.075 1.00 94.25 348 SER A C 1
ATOM 2696 O O . SER A 1 348 ? -29.662 2.957 16.167 1.00 94.25 348 SER A O 1
ATOM 2698 N N . ASP A 1 349 ? -30.184 4.489 17.730 1.00 93.12 349 ASP A N 1
ATOM 2699 C CA . ASP A 1 349 ? -31.643 4.458 17.557 1.00 93.12 349 ASP A CA 1
ATOM 2700 C C . ASP A 1 349 ? -32.251 3.042 17.675 1.00 93.12 349 ASP A C 1
ATOM 2702 O O . ASP A 1 349 ? -33.295 2.737 17.091 1.00 93.12 349 ASP A O 1
ATOM 2706 N N . GLY A 1 350 ? -31.580 2.128 18.384 1.00 91.38 350 GLY A N 1
ATOM 2707 C CA . GLY A 1 350 ? -31.991 0.729 18.505 1.00 91.38 350 GLY A CA 1
ATOM 2708 C C . GLY A 1 350 ? -32.045 -0.039 17.179 1.00 91.38 350 GLY A C 1
ATOM 2709 O O . GLY A 1 350 ? -32.881 -0.935 17.035 1.00 91.38 350 GLY A O 1
ATOM 2710 N N . ARG A 1 351 ? -31.203 0.328 16.204 1.00 92.62 351 ARG A N 1
ATOM 2711 C CA . ARG A 1 351 ? -31.128 -0.311 14.876 1.00 92.62 351 ARG A CA 1
ATOM 2712 C C . ARG A 1 351 ? -29.924 -1.240 14.695 1.00 92.62 351 ARG A C 1
ATOM 2714 O O . ARG A 1 351 ? -29.808 -1.875 13.652 1.00 92.62 351 ARG A O 1
ATOM 2721 N N . ASN A 1 352 ? -29.053 -1.342 15.697 1.00 95.56 352 ASN A N 1
ATOM 2722 C CA . ASN A 1 352 ? -27.880 -2.213 15.678 1.00 95.56 352 ASN A CA 1
ATOM 2723 C C . ASN A 1 352 ? -28.129 -3.471 16.534 1.00 95.56 352 ASN A C 1
ATOM 2725 O O . ASN A 1 352 ? -28.434 -3.368 17.723 1.00 95.56 352 ASN A O 1
ATOM 2729 N N . ALA A 1 353 ? -28.014 -4.655 15.923 1.00 96.12 353 ALA A N 1
ATOM 2730 C CA . ALA A 1 353 ? -28.284 -5.934 16.580 1.00 96.12 353 ALA A CA 1
ATOM 2731 C C . ALA A 1 353 ? -27.289 -6.264 17.705 1.00 96.12 353 ALA A C 1
ATOM 2733 O O . ALA A 1 353 ? -27.709 -6.765 18.745 1.00 96.12 353 ALA A O 1
ATOM 2734 N N . ASP A 1 354 ? -26.003 -5.950 17.539 1.00 95.94 354 ASP A N 1
ATOM 2735 C CA . ASP A 1 354 ? -24.984 -6.228 18.559 1.00 95.94 354 ASP A CA 1
ATOM 2736 C C . ASP A 1 354 ? -25.127 -5.290 19.761 1.00 95.94 354 ASP A C 1
ATOM 2738 O O . ASP A 1 354 ? -25.012 -5.719 20.908 1.00 95.94 354 ASP A O 1
ATOM 2742 N N . VAL A 1 355 ? -25.502 -4.032 19.517 1.00 97.75 355 VAL A N 1
ATOM 2743 C CA . VAL A 1 355 ? -25.852 -3.089 20.591 1.00 97.75 355 VAL A CA 1
ATOM 2744 C C . VAL A 1 355 ? -27.075 -3.571 21.372 1.00 97.75 355 VAL A C 1
ATOM 2746 O O . VAL A 1 355 ? -27.107 -3.481 22.600 1.00 97.75 355 VAL A O 1
ATOM 2749 N N . LEU A 1 356 ? -28.085 -4.106 20.680 1.00 97.75 356 LEU A N 1
ATOM 2750 C CA . LEU A 1 356 ? -29.273 -4.672 21.321 1.00 97.75 356 LEU A CA 1
ATOM 2751 C C . LEU A 1 356 ? -28.952 -5.920 22.153 1.00 97.75 356 LEU A C 1
ATOM 2753 O O . LEU A 1 356 ? -29.520 -6.057 23.233 1.00 97.75 356 LEU A O 1
ATOM 2757 N N . ASP A 1 357 ? -28.054 -6.793 21.691 1.00 97.94 357 ASP A N 1
ATOM 2758 C CA . ASP A 1 357 ? -27.579 -7.971 22.437 1.00 97.94 357 ASP A CA 1
ATOM 2759 C C . ASP A 1 357 ? -26.864 -7.556 23.735 1.00 97.94 357 ASP A C 1
ATOM 2761 O O . ASP A 1 357 ? -27.214 -8.011 24.830 1.00 97.94 357 ASP A O 1
ATOM 2765 N N . THR A 1 358 ? -25.931 -6.603 23.651 1.00 98.12 358 THR A N 1
ATOM 2766 C CA . THR A 1 358 ? -25.246 -6.052 24.831 1.00 98.12 358 THR A CA 1
ATOM 2767 C C . THR A 1 358 ? -26.225 -5.379 25.793 1.00 98.12 358 THR A C 1
ATOM 2769 O O . THR A 1 358 ? -26.165 -5.610 27.005 1.00 98.12 358 THR A O 1
ATOM 2772 N N . TYR A 1 359 ? -27.162 -4.575 25.279 1.00 98.50 359 TYR A N 1
ATOM 2773 C CA . TYR A 1 359 ? -28.174 -3.901 26.093 1.00 98.50 359 TYR A CA 1
ATOM 2774 C C . TYR A 1 359 ? -29.132 -4.884 26.762 1.00 98.50 359 TYR A C 1
ATOM 2776 O O . TYR A 1 359 ? -29.390 -4.763 27.961 1.00 98.50 359 TYR A O 1
ATOM 2784 N N . ALA A 1 360 ? -29.587 -5.911 26.044 1.00 98.06 360 ALA A N 1
ATOM 2785 C CA . ALA A 1 360 ? -30.404 -6.981 26.599 1.00 98.06 360 ALA A CA 1
ATOM 2786 C C . ALA A 1 360 ? -29.685 -7.710 27.738 1.00 98.06 360 ALA A C 1
ATOM 2788 O O . ALA A 1 360 ? -30.273 -7.937 28.798 1.00 98.06 360 ALA A O 1
ATOM 2789 N N . ARG A 1 361 ? -28.396 -8.018 27.570 1.00 97.81 361 ARG A N 1
ATOM 2790 C CA . ARG A 1 361 ? -27.594 -8.620 28.637 1.00 97.81 361 ARG A CA 1
ATOM 2791 C C . ARG A 1 361 ? -27.459 -7.715 29.849 1.00 97.81 361 ARG A C 1
ATOM 2793 O O . ARG A 1 361 ? -27.674 -8.175 30.969 1.00 97.81 361 ARG A O 1
ATOM 2800 N N . ALA A 1 362 ? -27.149 -6.440 29.639 1.00 97.81 362 ALA A N 1
ATOM 2801 C CA . ALA A 1 362 ? -27.038 -5.487 30.732 1.00 97.81 362 ALA A CA 1
ATOM 2802 C C . ALA A 1 362 ? -28.367 -5.352 31.497 1.00 97.81 362 ALA A C 1
ATOM 2804 O O . ALA A 1 362 ? -28.371 -5.337 32.727 1.00 97.81 362 ALA A O 1
ATOM 2805 N N . LEU A 1 363 ? -29.502 -5.316 30.792 1.00 98.12 363 LEU A N 1
ATOM 2806 C CA . LEU A 1 363 ? -30.840 -5.321 31.391 1.00 98.12 363 LEU A CA 1
ATOM 2807 C C . LEU A 1 363 ? -31.081 -6.585 32.224 1.00 98.12 363 LEU A C 1
ATOM 2809 O O . LEU A 1 363 ? -31.568 -6.496 33.353 1.00 98.12 363 LEU A O 1
ATOM 2813 N N . PHE A 1 364 ? -30.717 -7.756 31.695 1.00 96.56 364 PHE A N 1
ATOM 2814 C CA . PHE A 1 364 ? -30.895 -9.032 32.384 1.00 96.56 364 PHE A CA 1
ATOM 2815 C C . PHE A 1 364 ? -30.092 -9.092 33.690 1.00 96.56 364 PHE A C 1
ATOM 2817 O O . PHE A 1 364 ? -30.651 -9.423 34.737 1.00 96.56 364 PHE A O 1
ATOM 2824 N N . ASP A 1 365 ? -28.822 -8.681 33.654 1.00 95.12 365 ASP A N 1
ATOM 2825 C CA . ASP A 1 365 ? -27.940 -8.633 34.829 1.00 95.12 365 ASP A CA 1
ATOM 2826 C C . ASP A 1 365 ? -28.404 -7.592 35.871 1.00 95.12 365 ASP A C 1
ATOM 2828 O O . ASP A 1 365 ? -28.071 -7.697 37.052 1.00 95.12 365 ASP A O 1
ATOM 2832 N N . ASN A 1 366 ? -29.231 -6.620 35.465 1.00 96.62 366 ASN A N 1
ATOM 2833 C CA . ASN A 1 366 ? -29.918 -5.669 36.349 1.00 96.62 366 ASN A CA 1
ATOM 2834 C C . ASN A 1 366 ? -31.351 -6.095 36.717 1.00 96.62 366 ASN A C 1
ATOM 2836 O O . ASN A 1 366 ? -32.150 -5.260 37.138 1.00 96.62 366 ASN A O 1
ATOM 2840 N N . GLN A 1 367 ? -31.687 -7.382 36.580 1.00 95.06 367 GLN A N 1
ATOM 2841 C CA . GLN A 1 367 ? -32.991 -7.955 36.948 1.00 95.06 367 GLN A CA 1
ATOM 2842 C C . GLN A 1 367 ? -34.182 -7.392 36.147 1.00 95.06 367 GLN A C 1
ATOM 2844 O O . GLN A 1 367 ? -35.336 -7.545 36.541 1.00 95.06 367 GLN A O 1
ATOM 2849 N N . GLN A 1 368 ? -33.937 -6.795 34.978 1.00 95.50 368 GLN A N 1
ATOM 2850 C CA . GLN A 1 368 ? -34.972 -6.281 34.074 1.00 95.50 368 GLN A CA 1
ATOM 2851 C C . GLN A 1 368 ? -35.292 -7.299 32.970 1.00 95.50 368 GLN A C 1
ATOM 2853 O O . GLN A 1 368 ? -35.289 -6.984 31.780 1.00 95.50 368 GLN A O 1
ATOM 2858 N N . ALA A 1 369 ? -35.571 -8.546 33.363 1.00 94.00 369 ALA A N 1
ATOM 2859 C CA . ALA A 1 369 ? -35.676 -9.687 32.447 1.00 94.00 369 ALA A CA 1
ATOM 2860 C C . ALA A 1 369 ? -36.737 -9.510 31.341 1.00 94.00 369 ALA A C 1
ATOM 2862 O O . ALA A 1 369 ? -36.542 -9.971 30.214 1.00 94.00 369 ALA A O 1
ATOM 2863 N N . ALA A 1 370 ? -37.843 -8.816 31.637 1.00 94.88 370 ALA A N 1
ATOM 2864 C CA . ALA A 1 370 ? -38.901 -8.554 30.662 1.00 94.88 370 ALA A CA 1
ATOM 2865 C C . ALA A 1 370 ? -38.399 -7.666 29.518 1.00 94.88 370 ALA A C 1
ATOM 2867 O O . ALA A 1 370 ? -38.642 -7.971 28.354 1.00 94.88 370 ALA A O 1
ATOM 2868 N N . GLU A 1 371 ? -37.670 -6.597 29.845 1.00 96.56 371 GLU A N 1
ATOM 2869 C CA . GLU A 1 371 ? -37.113 -5.688 28.843 1.00 96.56 371 GLU A CA 1
ATOM 2870 C C . GLU A 1 371 ? -35.926 -6.334 28.117 1.00 96.56 371 GLU A C 1
ATOM 2872 O O . GLU A 1 371 ? -35.870 -6.328 26.891 1.00 96.56 371 GLU A O 1
ATOM 2877 N N . ALA A 1 372 ? -35.057 -7.039 28.849 1.00 97.38 372 ALA A N 1
ATOM 2878 C CA . ALA A 1 372 ? -33.975 -7.831 28.263 1.00 97.38 372 ALA A CA 1
ATOM 2879 C C . ALA A 1 372 ? -34.476 -8.779 27.160 1.00 97.38 372 ALA A C 1
ATOM 2881 O O . ALA A 1 372 ? -33.922 -8.825 26.065 1.00 97.38 372 ALA A O 1
ATOM 2882 N N . THR A 1 373 ? -35.578 -9.487 27.416 1.00 97.31 373 THR A N 1
ATOM 2883 C CA . THR A 1 373 ? -36.177 -10.425 26.455 1.00 97.31 373 THR A CA 1
ATOM 2884 C C . THR A 1 373 ? -36.722 -9.714 25.216 1.00 97.31 373 THR A C 1
ATOM 2886 O O . THR A 1 373 ? -36.562 -10.215 24.101 1.00 97.31 373 THR A O 1
ATOM 2889 N N . ARG A 1 374 ? -37.337 -8.530 25.370 1.00 97.38 374 ARG A N 1
ATOM 2890 C CA . ARG A 1 374 ? -37.809 -7.740 24.219 1.00 97.38 374 ARG A CA 1
ATOM 2891 C C . ARG A 1 374 ? -36.646 -7.278 23.348 1.00 97.38 374 ARG A C 1
ATOM 2893 O O . ARG A 1 374 ? -36.709 -7.442 22.132 1.00 97.38 374 ARG A O 1
ATOM 2900 N N . GLN A 1 375 ? -35.593 -6.731 23.954 1.00 98.00 375 GLN A N 1
ATOM 2901 C CA . GLN A 1 375 ? -34.439 -6.232 23.202 1.00 98.00 375 GLN A CA 1
ATOM 2902 C C . GLN A 1 375 ? -33.663 -7.376 22.532 1.00 98.00 375 GLN A C 1
ATOM 2904 O O . GLN A 1 375 ? -33.318 -7.262 21.357 1.00 98.00 375 GLN A O 1
ATOM 2909 N N . GLN A 1 376 ? -33.513 -8.527 23.200 1.00 98.00 376 GLN A N 1
ATOM 2910 C CA . GLN A 1 376 ? -32.882 -9.708 22.601 1.00 98.00 376 GLN A CA 1
ATOM 2911 C C . GLN A 1 376 ? -33.667 -10.241 21.394 1.00 98.00 376 GLN A C 1
ATOM 2913 O O . GLN A 1 376 ? -33.077 -10.648 20.393 1.00 98.00 376 GLN A O 1
ATOM 2918 N N . ARG A 1 377 ? -35.006 -10.217 21.449 1.00 98.00 377 ARG A N 1
ATOM 2919 C CA . ARG A 1 377 ? -35.847 -10.606 20.306 1.00 98.00 377 ARG A CA 1
ATOM 2920 C C . ARG A 1 377 ? -35.604 -9.690 19.107 1.00 98.00 377 ARG A C 1
ATOM 2922 O O . ARG A 1 377 ? -35.407 -10.187 18.001 1.00 98.00 377 ARG A O 1
ATOM 2929 N N . ARG A 1 378 ? -35.534 -8.376 19.337 1.00 97.88 378 ARG A N 1
ATOM 2930 C CA . ARG A 1 378 ? -35.207 -7.396 18.290 1.00 97.88 378 ARG A CA 1
ATOM 2931 C C . ARG A 1 378 ? -33.816 -7.630 17.697 1.00 97.88 378 ARG A C 1
ATOM 2933 O O . ARG A 1 378 ? -33.665 -7.532 16.484 1.00 97.88 378 ARG A O 1
ATOM 2940 N N . ALA A 1 379 ? -32.823 -7.990 18.515 1.00 97.56 379 ALA A N 1
ATOM 2941 C CA . ALA A 1 379 ? -31.490 -8.348 18.022 1.00 97.56 379 ALA A CA 1
ATOM 2942 C C . ALA A 1 379 ? -31.562 -9.528 17.031 1.00 97.56 379 ALA A C 1
ATOM 2944 O O . ALA A 1 379 ? -31.074 -9.426 15.910 1.00 97.56 379 ALA A O 1
ATOM 2945 N N . VAL A 1 380 ? -32.268 -10.608 17.393 1.00 97.69 380 VAL A N 1
ATOM 2946 C CA . VAL A 1 380 ? -32.488 -11.781 16.521 1.00 97.69 380 VAL A CA 1
ATOM 2947 C C . VAL A 1 380 ? -33.200 -11.411 15.214 1.00 97.69 380 VAL A C 1
ATOM 2949 O O . VAL A 1 380 ? -32.897 -11.977 14.159 1.00 97.69 380 VAL A O 1
ATOM 2952 N N . GLU A 1 381 ? -34.183 -10.512 15.276 1.00 97.00 381 GLU A N 1
ATOM 2953 C CA . GLU A 1 381 ? -34.941 -10.049 14.109 1.00 97.00 381 GLU A CA 1
ATOM 2954 C C . GLU A 1 381 ? -34.056 -9.269 13.130 1.00 97.00 381 GLU A C 1
ATOM 2956 O O . GLU A 1 381 ? -34.129 -9.523 11.927 1.00 97.00 381 GLU A O 1
ATOM 2961 N N . LEU A 1 382 ? -33.186 -8.392 13.641 1.00 96.44 382 LEU A N 1
ATOM 2962 C CA . LEU A 1 382 ? -32.283 -7.562 12.838 1.00 96.44 382 LEU A CA 1
ATOM 2963 C C . LEU A 1 382 ? -31.074 -8.327 12.275 1.00 96.44 382 LEU A C 1
ATOM 2965 O O . LEU A 1 382 ? -30.508 -7.908 11.268 1.00 96.44 382 LEU A O 1
ATOM 2969 N N . THR A 1 383 ? -30.675 -9.449 12.877 1.00 96.69 383 THR A N 1
ATOM 2970 C CA . THR A 1 383 ? -29.551 -10.256 12.378 1.00 96.69 383 THR A CA 1
ATOM 2971 C C . THR A 1 383 ? -29.949 -11.138 11.192 1.00 96.69 383 THR A C 1
ATOM 2973 O O . THR A 1 383 ? -30.854 -11.980 11.283 1.00 96.69 383 THR A O 1
ATOM 2976 N N . THR A 1 384 ? -29.212 -10.999 10.090 1.00 94.81 384 THR A N 1
ATOM 2977 C CA . THR A 1 384 ? -29.340 -11.820 8.874 1.00 94.81 384 THR A CA 1
ATOM 2978 C C . THR A 1 384 ? -28.421 -13.041 8.886 1.00 94.81 384 THR A C 1
ATOM 2980 O O . THR A 1 384 ? -28.831 -14.112 8.445 1.00 94.81 384 THR A O 1
ATOM 2983 N N . GLU A 1 385 ? -27.211 -12.903 9.434 1.00 95.62 385 GLU A N 1
ATOM 2984 C CA . GLU A 1 385 ? -26.201 -13.964 9.478 1.00 95.62 385 GLU A CA 1
ATOM 2985 C C . GLU A 1 385 ? -26.658 -15.159 10.324 1.00 95.62 385 GLU A C 1
ATOM 2987 O O . GLU A 1 385 ? -26.919 -15.031 11.522 1.00 95.62 385 GLU A O 1
ATOM 2992 N N . ALA A 1 386 ? -26.741 -16.342 9.708 1.00 94.75 386 ALA A N 1
ATOM 2993 C CA . ALA A 1 386 ? -27.370 -17.517 10.315 1.00 94.75 386 ALA A CA 1
ATOM 2994 C C . ALA A 1 386 ? -26.686 -17.972 11.615 1.00 94.75 386 ALA A C 1
ATOM 2996 O O . ALA A 1 386 ? -27.374 -18.289 12.587 1.00 94.75 386 ALA A O 1
ATOM 2997 N N . ALA A 1 387 ? -25.348 -17.969 11.644 1.00 95.25 387 ALA A N 1
ATOM 2998 C CA . ALA A 1 387 ? -24.569 -18.364 12.816 1.00 95.25 387 ALA A CA 1
ATOM 2999 C C . ALA A 1 387 ? -24.820 -17.415 13.998 1.00 95.25 387 ALA A C 1
ATOM 3001 O O . ALA A 1 387 ? -25.260 -17.851 15.061 1.00 95.25 387 ALA A O 1
ATOM 3002 N N . ARG A 1 388 ? -24.665 -16.103 13.776 1.00 95.38 388 ARG A N 1
ATOM 3003 C CA . ARG A 1 388 ? -24.929 -15.077 14.795 1.00 95.38 388 ARG A CA 1
ATOM 3004 C C . ARG A 1 388 ? -26.384 -15.115 15.266 1.00 95.38 388 ARG A C 1
ATOM 3006 O O . ARG A 1 388 ? -26.660 -15.057 16.460 1.00 95.38 388 ARG A O 1
ATOM 3013 N N . LYS A 1 389 ? -27.335 -15.296 14.347 1.00 97.00 389 LYS A N 1
ATOM 3014 C CA . LYS A 1 389 ? -28.763 -15.404 14.677 1.00 97.00 389 LYS A CA 1
ATOM 3015 C C . LYS A 1 389 ? -29.062 -16.605 15.581 1.00 97.00 389 LYS A C 1
ATOM 3017 O O . LYS A 1 389 ? -29.922 -16.502 16.454 1.00 97.00 389 LYS A O 1
ATOM 3022 N N . ALA A 1 390 ? -28.379 -17.735 15.387 1.00 96.00 390 ALA A N 1
ATOM 3023 C CA . ALA A 1 390 ? -28.523 -18.912 16.243 1.00 96.00 390 ALA A CA 1
ATOM 3024 C C . ALA A 1 390 ? -28.006 -18.653 17.669 1.00 96.00 390 ALA A C 1
ATOM 3026 O O . ALA A 1 390 ? -28.694 -18.992 18.632 1.00 96.00 390 ALA A O 1
ATOM 3027 N N . GLU A 1 391 ? -26.859 -17.985 17.816 1.00 95.75 391 GLU A N 1
ATOM 3028 C CA . GLU A 1 391 ? -26.324 -17.578 19.125 1.00 95.75 391 GLU A CA 1
ATOM 3029 C C . GLU A 1 391 ? -27.291 -16.654 19.876 1.00 95.75 391 GLU A C 1
ATOM 3031 O O . GLU A 1 391 ? -27.613 -16.884 21.046 1.00 95.75 391 GLU A O 1
ATOM 3036 N N . LEU A 1 392 ? -27.811 -15.631 19.189 1.00 96.88 392 LEU A N 1
ATOM 3037 C CA . LEU A 1 392 ? -28.748 -14.675 19.777 1.00 96.88 392 LEU A CA 1
ATOM 3038 C C . LEU A 1 392 ? -30.062 -15.345 20.206 1.00 96.88 392 LEU A C 1
ATOM 3040 O O . LEU A 1 392 ? -30.618 -14.979 21.244 1.00 96.88 392 LEU A O 1
ATOM 3044 N N . ARG A 1 393 ? -30.536 -16.351 19.453 1.00 97.31 393 ARG A N 1
ATOM 3045 C CA . ARG A 1 393 ? -31.711 -17.166 19.815 1.00 97.31 393 ARG A CA 1
ATOM 3046 C C . ARG A 1 393 ? -31.471 -18.005 21.063 1.00 97.31 393 ARG A C 1
ATOM 3048 O O . ARG A 1 393 ? -32.323 -18.013 21.943 1.00 97.31 393 ARG A O 1
ATOM 3055 N N . ALA A 1 394 ? -30.308 -18.642 21.185 1.00 96.62 394 ALA A N 1
ATOM 3056 C CA . ALA A 1 394 ? -29.968 -19.402 22.387 1.00 96.62 394 ALA A CA 1
ATOM 3057 C C . ALA A 1 394 ? -29.950 -18.503 23.641 1.00 96.62 394 ALA A C 1
ATOM 3059 O O . ALA A 1 394 ? -30.425 -18.894 24.712 1.00 96.62 394 ALA A O 1
ATOM 3060 N N . THR A 1 395 ? -29.457 -17.265 23.509 1.00 96.00 395 THR A N 1
ATOM 3061 C CA . THR A 1 395 ? -29.542 -16.256 24.576 1.00 96.00 395 THR A CA 1
ATOM 3062 C C . THR A 1 395 ? -30.990 -15.852 24.873 1.00 96.00 395 THR A C 1
ATOM 3064 O O . THR A 1 395 ? -31.361 -15.783 26.046 1.00 96.00 395 THR A O 1
ATOM 3067 N N . LEU A 1 396 ? -31.827 -15.647 23.849 1.00 97.00 396 LEU A N 1
ATOM 3068 C CA . LEU A 1 396 ? -33.249 -15.324 24.014 1.00 97.00 396 LEU A CA 1
ATOM 3069 C C . LEU A 1 396 ? -33.997 -16.411 24.800 1.00 97.00 396 LEU A C 1
ATOM 3071 O O . LEU A 1 396 ? -34.664 -16.102 25.785 1.00 97.00 396 LEU A O 1
ATOM 3075 N N . GLU A 1 397 ? -33.815 -17.682 24.439 1.00 95.88 397 GLU A N 1
ATOM 3076 C CA . GLU A 1 397 ? -34.441 -18.823 25.123 1.00 95.88 397 GLU A CA 1
ATOM 3077 C C . GLU A 1 397 ? -34.038 -18.917 26.603 1.00 95.88 397 GLU A C 1
ATOM 3079 O O . GLU A 1 397 ? -34.801 -19.383 27.455 1.00 95.88 397 GLU A O 1
ATOM 3084 N N . ARG A 1 398 ? -32.813 -18.500 26.945 1.00 94.81 398 ARG A N 1
ATOM 3085 C CA . ARG A 1 398 ? -32.363 -18.418 28.341 1.00 94.81 398 ARG A CA 1
ATOM 3086 C C . ARG A 1 398 ? -33.116 -17.324 29.103 1.00 94.81 398 ARG A C 1
ATOM 3088 O O . ARG A 1 398 ? -33.506 -17.554 30.248 1.00 94.81 398 ARG A O 1
ATOM 3095 N N . TYR A 1 399 ? -33.332 -16.160 28.492 1.00 95.38 399 TYR A N 1
ATOM 3096 C CA . TYR A 1 399 ? -34.066 -15.057 29.122 1.00 95.38 399 TYR A CA 1
ATOM 3097 C C . TYR A 1 399 ? -35.558 -15.373 29.289 1.00 95.38 399 TYR A C 1
ATOM 3099 O O . TYR A 1 399 ? -36.104 -15.156 30.372 1.00 95.38 399 TYR A O 1
ATOM 3107 N N . GLU A 1 400 ? -36.188 -15.988 28.287 1.00 93.56 400 GLU A N 1
ATOM 3108 C CA . GLU A 1 400 ? -37.589 -16.429 28.349 1.00 93.56 400 GLU A CA 1
ATOM 3109 C C . GLU A 1 400 ? -37.825 -17.468 29.455 1.00 93.56 400 GLU A C 1
ATOM 3111 O O . GLU A 1 400 ? -38.784 -17.360 30.224 1.00 93.56 400 GLU A O 1
ATOM 3116 N N . ARG A 1 401 ? -36.912 -18.439 29.604 1.00 91.94 401 ARG A N 1
ATOM 3117 C CA . ARG A 1 401 ? -36.979 -19.415 30.702 1.00 91.94 401 ARG A CA 1
ATOM 3118 C C . ARG A 1 401 ? -36.915 -18.742 32.070 1.00 91.94 401 ARG A C 1
ATOM 3120 O O . ARG A 1 401 ? -37.734 -19.062 32.928 1.00 91.94 401 ARG A O 1
ATOM 3127 N N . SER A 1 402 ? -36.002 -17.789 32.262 1.00 87.38 402 SER A N 1
ATOM 3128 C CA . SER A 1 402 ? -35.889 -17.031 33.518 1.00 87.38 402 SER A CA 1
ATOM 3129 C C . SER A 1 402 ? -37.199 -16.314 33.879 1.00 87.38 402 SER A C 1
ATOM 3131 O O . SER A 1 402 ? -37.676 -16.425 35.007 1.00 87.38 402 SER A O 1
ATOM 3133 N N . LEU A 1 403 ? -37.843 -15.661 32.904 1.00 84.25 403 LEU A N 1
ATOM 3134 C CA . LEU A 1 403 ? -39.139 -15.000 33.101 1.00 84.25 403 LEU A CA 1
ATOM 3135 C C . LEU A 1 403 ? -40.240 -15.969 33.541 1.00 84.25 403 LEU A C 1
ATOM 3137 O O . LEU A 1 403 ? -40.978 -15.666 34.476 1.00 84.25 403 LEU A O 1
ATOM 3141 N N . SER A 1 404 ? -40.325 -17.139 32.902 1.00 78.56 404 SER A N 1
ATOM 3142 C CA . SER A 1 404 ? -41.359 -18.139 33.205 1.00 78.56 404 SER A CA 1
ATOM 3143 C C . SER A 1 404 ? -41.262 -18.710 34.627 1.00 78.56 404 SER A C 1
ATOM 3145 O O . SER A 1 404 ? -42.277 -19.058 35.231 1.00 78.56 404 SER A O 1
ATOM 3147 N N . VAL A 1 405 ? -40.051 -18.776 35.191 1.00 73.69 405 VAL A N 1
ATOM 3148 C CA . VAL A 1 405 ? -39.820 -19.229 36.571 1.00 73.69 405 VAL A CA 1
ATOM 3149 C C . VAL A 1 405 ? -40.277 -18.168 37.574 1.00 73.69 405 VAL A C 1
ATOM 3151 O O . VAL A 1 405 ? -40.896 -18.510 38.579 1.00 73.69 405 VAL A O 1
ATOM 3154 N N . VAL A 1 406 ? -40.042 -16.883 37.287 1.00 64.00 406 VAL A N 1
ATOM 3155 C CA . VAL A 1 406 ? -40.475 -15.769 38.150 1.00 64.00 406 VAL A CA 1
ATOM 3156 C C . VAL A 1 406 ? -42.001 -15.642 38.183 1.00 64.00 406 VAL A C 1
ATOM 3158 O O . VAL A 1 406 ? -42.568 -15.410 39.247 1.00 64.00 406 VAL A O 1
ATOM 3161 N N . THR A 1 407 ? -42.688 -15.843 37.054 1.00 62.50 407 THR A N 1
ATOM 3162 C CA . THR A 1 407 ? -44.160 -15.761 36.990 1.00 62.50 407 THR A CA 1
ATOM 3163 C C . THR A 1 407 ? -44.877 -16.939 37.655 1.00 62.50 407 THR A C 1
ATOM 3165 O O . THR A 1 407 ? -46.040 -16.804 38.019 1.00 62.50 407 THR A O 1
ATOM 3168 N N . ASN A 1 408 ? -44.197 -18.079 37.823 1.00 60.91 408 ASN A N 1
ATOM 3169 C CA . ASN A 1 408 ? -44.758 -19.306 38.401 1.00 60.91 408 ASN A CA 1
ATOM 3170 C C . ASN A 1 408 ? -44.331 -19.553 39.863 1.00 60.91 408 ASN A C 1
ATOM 3172 O O . ASN A 1 408 ? -44.611 -20.622 40.408 1.00 60.91 408 ASN A O 1
ATOM 3176 N N . ALA A 1 409 ? -43.660 -18.595 40.515 1.00 50.16 409 ALA A N 1
ATOM 3177 C CA . ALA A 1 409 ? -43.330 -18.696 41.934 1.00 50.16 409 ALA A CA 1
ATOM 3178 C C . ALA A 1 409 ? -44.619 -18.627 42.791 1.00 50.16 409 ALA A C 1
ATOM 3180 O O . ALA A 1 409 ? -45.419 -17.706 42.604 1.00 50.16 409 ALA A O 1
ATOM 3181 N N . PRO A 1 410 ? -44.857 -19.566 43.731 1.00 47.09 410 PRO A N 1
ATOM 3182 C CA . PRO A 1 410 ? -46.040 -19.520 44.581 1.00 47.09 410 PRO A CA 1
ATOM 3183 C C . PRO A 1 410 ? -45.987 -18.272 45.467 1.00 47.09 410 PRO A C 1
ATOM 3185 O O . PRO A 1 410 ? -44.957 -17.997 46.081 1.00 47.09 410 PRO A O 1
ATOM 3188 N N . ALA A 1 411 ? -47.096 -17.535 45.562 1.00 46.78 411 ALA A N 1
ATOM 3189 C CA . ALA A 1 411 ? -47.228 -16.436 46.513 1.00 46.78 411 ALA A CA 1
ATOM 3190 C C . ALA A 1 411 ? -46.966 -16.970 47.931 1.00 46.78 411 ALA A C 1
ATOM 3192 O O . ALA A 1 411 ? -47.725 -17.809 48.426 1.00 46.78 411 ALA A O 1
ATOM 3193 N N . ALA A 1 412 ? -45.873 -16.523 48.555 1.00 44.56 412 ALA A N 1
ATOM 3194 C CA . ALA A 1 412 ? -45.568 -16.846 49.941 1.00 44.56 412 ALA A CA 1
ATOM 3195 C C . ALA A 1 412 ? -46.735 -16.360 50.817 1.00 44.56 412 ALA A C 1
ATOM 3197 O O . ALA A 1 412 ? -47.060 -15.171 50.812 1.00 44.56 412 ALA A O 1
ATOM 3198 N N . ARG A 1 413 ? -47.405 -17.312 51.471 1.00 40.47 413 ARG A N 1
ATOM 3199 C CA . ARG A 1 413 ? -48.465 -17.078 52.456 1.00 40.47 413 ARG A CA 1
ATOM 3200 C C . ARG A 1 413 ? -47.877 -16.806 53.827 1.00 40.47 413 ARG A C 1
ATOM 3202 O O . ARG A 1 413 ? -46.840 -17.434 54.136 1.00 40.47 413 ARG A O 1
#